Protein AF-A0A2B4R0R2-F1 (afdb_monomer_lite)

pLDDT: mean 84.67, std 13.29, range [35.84, 98.44]

Organism: Stylophora pistillata (NCBI:txid50429)

Foldseek 3Di:
DPPDDDAALVRVLVVLVVCVVVLPQEDEDDDQDDLVQAELALVLLLDLPHRLLSNLLSSCVNPVRRAYEYEQFRQLRHPQSARAHDDDPDGDQVSRLVSSLSSLQSNVVSPHQEYEYPRPGPLNLLSNQVSCVVVVSNRRAYAYQLAAAQDPLQVQVCVVSVGDDRDDGDDPPCSDPPNVVSHHLHYEHPAAPVCLVVLLVCCVPPLGQYAHHPHPSNLVVLVVCVVVVNDDSVVVVVVSVVSNVVSPHDDDDDFLLLLLLCCVVVVDDPVVSVVNNVVLLVVLQVVLVVVVVVQVVDPPDDLLLQQLAWDAAPNQLQNHHPVVLLCLLLQLLLQLLLLLVVLPDSPHDRSCSVVSSVVSVVVSCVPNCNGTSRLSGLSNNSSSLVSNDDPSVVCSVSSVPSSNNSSVNSSVVNCVVPVVPD

Sequence (422 aa):
MPGVQRWTIEELSQAVDLALNANIPAIGLFPVVSESKKDPYGKEATKHDNIICQAIRRVKELAPSLGVVVDAALDPYTTHRHDGILKGNSVDNDGSLEILCQQALVCAEAGADIISPSDMMDGRVGAIRQFLDSKGHKDVGIMSYAAKYNSAFYGPFRDILGSKSQTDRVGVSKLKYLDIEEGADSVMVKPGLPYLDIVRRIKETFHVPTFVYHISGEYAMLNAAAQKGWLDYDQALLECMIAFKRAGANGCHINPAISLGMLLTGNIKLPAFGGYVLAQLVGALIAGFVLVQIANGAPTFDSSQGFASNGFGEYSPGGYSFVACTITEIALTALLMVTVLATTKKSFAPGFGGLAVGIALVIIHLLAIPITNASVNPARSLGVAFFAEGWAMEQLWFFFAMPALGAILGVILHKIVWCSEE

Structure (mmCIF, N/CA/C/O backbone):
data_AF-A0A2B4R0R2-F1
#
_entry.id   AF-A0A2B4R0R2-F1
#
loop_
_atom_site.group_PDB
_atom_site.id
_atom_site.type_symbol
_atom_site.label_atom_id
_atom_site.label_alt_id
_atom_site.label_comp_id
_atom_site.label_asym_id
_atom_site.label_entity_id
_atom_site.label_seq_id
_atom_site.pdbx_PDB_ins_code
_atom_site.Cartn_x
_atom_site.Cartn_y
_atom_site.Cartn_z
_atom_site.occupancy
_atom_site.B_iso_or_equiv
_atom_site.auth_seq_id
_atom_site.auth_comp_id
_atom_site.auth_asym_id
_atom_site.auth_atom_id
_atom_site.pdbx_PDB_model_num
ATOM 1 N N . MET A 1 1 ? 8.425 1.643 22.844 1.00 72.75 1 MET A N 1
ATOM 2 C CA . MET A 1 1 ? 9.036 1.787 21.505 1.00 72.75 1 MET A CA 1
ATOM 3 C C . MET A 1 1 ? 9.720 3.146 21.464 1.00 72.75 1 MET A C 1
ATOM 5 O O . MET A 1 1 ? 9.000 4.137 21.501 1.00 72.75 1 MET A O 1
ATOM 9 N N . PRO A 1 2 ? 11.064 3.211 21.522 1.00 74.12 2 PRO A N 1
ATOM 10 C CA . PRO A 1 2 ? 11.795 4.484 21.500 1.00 74.12 2 PRO A CA 1
ATOM 11 C C . PRO A 1 2 ? 11.403 5.319 20.278 1.00 74.12 2 PRO A C 1
ATOM 13 O O . PRO A 1 2 ? 11.157 4.735 19.239 1.00 74.12 2 PRO A O 1
ATOM 16 N N . GLY A 1 3 ? 11.295 6.644 20.398 1.00 78.38 3 GLY A N 1
ATOM 17 C CA . GLY A 1 3 ? 10.967 7.525 19.264 1.00 78.38 3 GLY A CA 1
ATOM 18 C C . GLY A 1 3 ? 9.507 7.507 18.784 1.00 78.38 3 GLY A C 1
ATOM 19 O O . GLY A 1 3 ? 9.156 8.303 17.921 1.00 78.38 3 GLY A O 1
ATOM 20 N N . VAL A 1 4 ? 8.641 6.658 19.349 1.00 83.00 4 VAL A N 1
ATOM 21 C CA . VAL A 1 4 ? 7.209 6.603 19.009 1.00 83.00 4 VAL A CA 1
ATOM 22 C C . VAL A 1 4 ? 6.382 7.268 20.102 1.00 83.00 4 VAL A C 1
ATOM 24 O O . VAL A 1 4 ? 6.544 6.965 21.285 1.00 83.00 4 VAL A O 1
ATOM 27 N N . GLN A 1 5 ? 5.481 8.159 19.697 1.00 86.81 5 GLN A N 1
ATOM 28 C CA . GLN A 1 5 ? 4.621 8.940 20.584 1.00 86.81 5 GLN A CA 1
ATOM 29 C C . GLN A 1 5 ? 3.142 8.643 20.313 1.00 86.81 5 GLN A C 1
ATOM 31 O O . GLN A 1 5 ? 2.770 8.201 19.224 1.00 86.81 5 GLN A O 1
ATOM 36 N N . ARG A 1 6 ? 2.305 8.864 21.330 1.00 91.38 6 ARG A N 1
ATOM 37 C CA . ARG A 1 6 ? 0.846 8.897 21.181 1.00 91.38 6 ARG A CA 1
ATOM 38 C C . ARG A 1 6 ? 0.455 10.342 20.900 1.00 91.38 6 ARG A C 1
ATOM 40 O O . ARG A 1 6 ? 0.928 11.223 21.607 1.00 91.38 6 ARG A O 1
ATOM 47 N N . TRP A 1 7 ? -0.406 10.542 19.915 1.00 92.81 7 TRP A N 1
ATOM 48 C CA . TRP A 1 7 ? -0.844 11.860 19.472 1.00 92.81 7 TRP A CA 1
ATOM 49 C C . TRP A 1 7 ? -2.273 12.109 19.943 1.00 92.81 7 TRP A C 1
ATOM 51 O O . TRP A 1 7 ? -3.121 11.218 19.804 1.00 92.81 7 TRP A O 1
ATOM 61 N N . THR A 1 8 ? -2.554 13.291 20.494 1.00 95.94 8 THR A N 1
ATOM 62 C CA . THR A 1 8 ? -3.951 13.721 20.655 1.00 95.94 8 THR A CA 1
ATOM 63 C C . THR A 1 8 ? -4.558 14.072 19.294 1.00 95.94 8 THR A C 1
ATOM 65 O O . THR A 1 8 ? -3.851 14.169 18.290 1.00 95.94 8 THR A O 1
ATOM 68 N N . ILE A 1 9 ? -5.879 14.273 19.239 1.00 95.94 9 ILE A N 1
ATOM 69 C CA . ILE A 1 9 ? -6.563 14.656 17.994 1.00 95.94 9 ILE A CA 1
ATOM 70 C C . ILE A 1 9 ? -6.015 15.985 17.456 1.00 95.94 9 ILE A C 1
ATOM 72 O O . ILE A 1 9 ? -5.838 16.143 16.249 1.00 95.94 9 ILE A O 1
ATOM 76 N N . GLU A 1 10 ? -5.701 16.924 18.343 1.00 92.31 10 GLU A N 1
ATOM 77 C CA . GLU A 1 10 ? -5.129 18.224 17.995 1.00 92.31 10 GLU A CA 1
ATOM 78 C C . GLU A 1 10 ? -3.725 18.077 17.405 1.00 92.31 10 GLU A C 1
ATOM 80 O O . GLU A 1 10 ? -3.399 18.733 16.416 1.00 92.31 10 GLU A O 1
ATOM 85 N N . GLU A 1 11 ? -2.908 17.190 17.975 1.00 94.81 11 GLU A N 1
ATOM 86 C CA . GLU A 1 11 ? -1.522 16.998 17.554 1.00 94.81 11 GLU A CA 1
ATOM 87 C C . GLU A 1 11 ? -1.383 16.125 16.294 1.00 94.81 11 GLU A C 1
ATOM 89 O O . GLU A 1 11 ? -0.302 16.085 15.702 1.00 94.81 11 GLU A O 1
ATOM 94 N N . LEU A 1 12 ? -2.461 15.474 15.824 1.00 93.69 12 LEU A N 1
ATOM 95 C CA . LEU A 1 12 ? -2.446 14.666 14.595 1.00 93.69 12 LEU A CA 1
ATOM 96 C C . LEU A 1 12 ? -1.959 15.440 13.366 1.00 93.69 12 LEU A C 1
ATOM 98 O O . LEU A 1 12 ? -1.416 14.817 12.456 1.00 93.69 12 LEU A O 1
ATOM 102 N N . SER A 1 13 ? -2.093 16.771 13.334 1.00 94.06 13 SER A N 1
ATOM 103 C CA . SER A 1 13 ? -1.541 17.576 12.239 1.00 94.06 13 SER A CA 1
ATOM 104 C C . SER A 1 13 ? -0.040 17.380 12.070 1.00 94.06 13 SER A C 1
ATOM 106 O O . SER A 1 13 ? 0.426 17.272 10.944 1.00 94.06 13 SER A O 1
ATOM 108 N N . GLN A 1 14 ? 0.705 17.217 13.165 1.00 93.50 14 GLN A N 1
ATOM 109 C CA . GLN A 1 14 ? 2.146 16.976 13.106 1.00 93.50 14 GLN A CA 1
ATOM 110 C C . GLN A 1 14 ? 2.456 15.618 12.462 1.00 93.50 14 GLN A C 1
ATOM 112 O O . GLN A 1 14 ? 3.334 15.517 11.607 1.00 93.50 14 GLN A O 1
ATOM 117 N N . ALA A 1 15 ? 1.708 14.572 12.824 1.00 89.38 15 ALA A N 1
ATOM 118 C CA . ALA A 1 15 ? 1.863 13.245 12.230 1.00 89.38 15 ALA A CA 1
ATOM 119 C C . ALA A 1 15 ? 1.474 13.227 10.739 1.00 89.38 15 ALA A C 1
ATOM 121 O O . ALA A 1 15 ? 2.154 12.587 9.933 1.00 89.38 15 ALA A O 1
ATOM 122 N N . VAL A 1 16 ? 0.417 13.955 10.363 1.00 93.12 16 VAL A N 1
ATOM 123 C CA . VAL A 1 16 ? -0.008 14.121 8.964 1.00 93.12 16 VAL A CA 1
ATOM 124 C C . VAL A 1 16 ? 1.053 14.873 8.161 1.00 93.12 16 VAL A C 1
ATOM 126 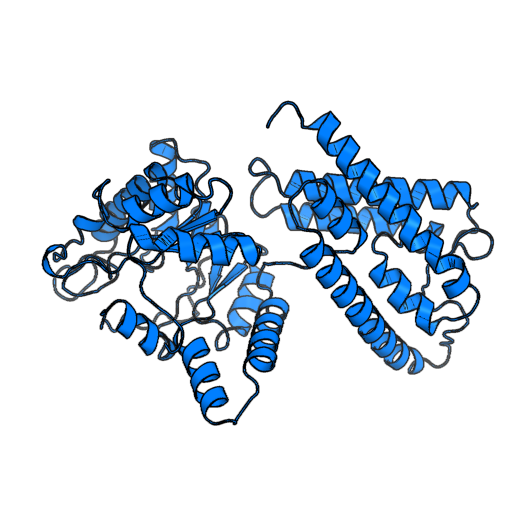O O . VAL A 1 16 ? 1.437 14.405 7.091 1.00 93.12 16 VAL A O 1
ATOM 129 N N . ASP A 1 17 ? 1.599 15.970 8.687 1.00 89.75 17 ASP A N 1
ATOM 130 C CA . ASP A 1 17 ? 2.662 16.732 8.024 1.00 89.75 17 ASP A CA 1
ATOM 131 C C . ASP A 1 17 ? 3.911 15.872 7.797 1.00 89.75 17 ASP A C 1
ATOM 133 O O . ASP A 1 17 ? 4.485 15.878 6.705 1.00 89.75 17 ASP A O 1
ATOM 137 N N . LEU A 1 18 ? 4.309 15.070 8.792 1.00 84.19 18 LEU A N 1
ATOM 138 C CA . LEU A 1 18 ? 5.405 14.107 8.645 1.00 84.19 18 LEU A CA 1
ATOM 139 C C . LEU A 1 18 ? 5.119 13.097 7.526 1.00 84.19 18 LEU A C 1
ATOM 141 O O . LEU A 1 18 ? 5.986 12.863 6.680 1.00 84.19 18 LEU A O 1
ATOM 145 N N . ALA A 1 19 ? 3.907 12.537 7.483 1.00 81.38 19 ALA A N 1
ATOM 146 C CA . ALA A 1 19 ? 3.505 11.592 6.446 1.00 81.38 19 ALA A CA 1
ATOM 147 C C . ALA A 1 19 ? 3.548 12.222 5.044 1.00 81.38 19 ALA A C 1
ATOM 149 O O . ALA A 1 19 ? 4.143 11.654 4.124 1.00 81.38 19 ALA A O 1
ATOM 150 N N . LEU A 1 20 ? 2.997 13.426 4.882 1.00 82.44 20 LEU A N 1
ATOM 151 C CA . LEU A 1 20 ? 2.966 14.142 3.605 1.00 82.44 20 LEU A CA 1
ATOM 152 C C . LEU A 1 20 ? 4.358 14.580 3.132 1.00 82.44 20 LEU A C 1
ATOM 154 O O . LEU A 1 20 ? 4.654 14.526 1.930 1.00 82.44 20 LEU A O 1
ATOM 158 N N . ASN A 1 21 ? 5.223 15.002 4.054 1.00 77.12 21 ASN A N 1
ATOM 159 C CA . ASN A 1 21 ? 6.605 15.376 3.747 1.00 77.12 21 ASN A CA 1
ATOM 160 C C . ASN A 1 21 ? 7.428 14.160 3.305 1.00 77.12 21 ASN A C 1
ATOM 162 O O . ASN A 1 21 ? 8.222 14.264 2.368 1.00 77.12 21 ASN A O 1
ATOM 166 N N . ALA A 1 22 ? 7.177 12.998 3.911 1.00 70.81 22 ALA A N 1
ATOM 167 C CA . ALA A 1 22 ? 7.805 11.731 3.546 1.00 70.81 22 ALA A CA 1
ATOM 168 C C . ALA A 1 22 ? 7.164 11.039 2.323 1.00 70.81 22 ALA A C 1
ATOM 170 O O . ALA A 1 22 ? 7.676 10.016 1.873 1.00 70.81 22 ALA A O 1
ATOM 171 N N . ASN A 1 23 ? 6.078 11.586 1.759 1.00 77.38 23 ASN A N 1
ATOM 172 C CA . ASN A 1 23 ? 5.266 10.960 0.702 1.00 77.38 23 ASN A CA 1
ATOM 173 C C . ASN A 1 23 ? 4.729 9.570 1.090 1.00 77.38 23 ASN A C 1
ATOM 175 O O . ASN A 1 23 ? 4.665 8.659 0.263 1.00 77.38 23 ASN A O 1
ATOM 179 N N . ILE A 1 24 ? 4.350 9.401 2.355 1.00 79.81 24 ILE A N 1
ATOM 180 C CA . ILE A 1 24 ? 3.659 8.203 2.828 1.00 79.81 24 ILE A CA 1
ATOM 181 C C . ILE A 1 24 ? 2.230 8.215 2.252 1.00 79.81 24 ILE A C 1
ATOM 183 O O . ILE A 1 24 ? 1.515 9.197 2.449 1.00 79.81 24 ILE A O 1
ATOM 187 N N . PRO A 1 25 ? 1.793 7.154 1.545 1.00 81.62 25 PRO A N 1
ATOM 188 C CA . PRO A 1 25 ? 0.512 7.156 0.834 1.00 81.62 25 PRO A CA 1
ATOM 189 C C . PRO A 1 25 ? -0.693 6.929 1.752 1.00 81.62 25 PRO A C 1
ATOM 191 O O . PRO A 1 25 ? -1.809 7.319 1.416 1.00 81.62 25 PRO A O 1
ATOM 194 N N . ALA A 1 26 ? -0.482 6.276 2.896 1.00 88.25 26 ALA A N 1
ATOM 195 C CA . ALA A 1 26 ? -1.530 5.985 3.859 1.00 88.25 26 ALA A CA 1
ATOM 196 C C . ALA A 1 26 ? -0.968 5.850 5.276 1.00 88.25 26 ALA A C 1
ATOM 198 O O . ALA A 1 26 ? 0.171 5.413 5.458 1.00 88.25 26 ALA A O 1
ATOM 199 N N . ILE A 1 27 ? -1.790 6.172 6.272 1.00 89.38 27 ILE A N 1
ATOM 200 C CA . ILE A 1 27 ? -1.479 5.982 7.690 1.00 89.38 27 ILE A CA 1
ATOM 201 C C . ILE A 1 27 ? -2.468 5.011 8.338 1.00 89.38 27 ILE A C 1
ATOM 203 O O . ILE A 1 27 ? -3.660 5.015 8.033 1.00 89.38 27 ILE A O 1
ATOM 207 N N . GLY A 1 28 ? -1.955 4.174 9.241 1.00 90.38 28 GLY A N 1
ATOM 208 C CA . GLY A 1 28 ? -2.759 3.308 10.099 1.00 90.38 28 GLY A CA 1
ATOM 209 C C . GLY A 1 28 ? -3.074 4.001 11.421 1.00 90.38 28 GLY A C 1
ATOM 210 O O . GLY A 1 28 ? -2.148 4.437 12.108 1.00 90.38 28 GLY A O 1
ATOM 211 N N . LEU A 1 29 ? -4.350 4.096 11.791 1.00 93.88 29 LEU A N 1
ATOM 212 C CA . LEU A 1 29 ? -4.773 4.700 13.056 1.00 93.88 29 LEU A CA 1
ATOM 213 C C . LEU A 1 29 ? -5.128 3.619 14.086 1.00 93.88 29 LEU A C 1
ATOM 215 O O . LEU A 1 29 ? -5.937 2.734 13.817 1.00 93.88 29 LEU A O 1
ATOM 219 N N . PHE A 1 30 ? -4.554 3.731 15.287 1.00 91.56 30 PHE A N 1
ATOM 220 C CA . PHE A 1 30 ? -4.818 2.832 16.414 1.00 91.56 30 PHE A CA 1
ATOM 221 C C . PHE A 1 30 ? -5.242 3.644 17.642 1.00 91.56 30 PHE A C 1
ATOM 223 O O . PHE A 1 30 ? -4.459 4.469 18.124 1.00 91.56 30 PHE A O 1
ATOM 230 N N . PRO A 1 31 ? -6.464 3.447 18.163 1.00 93.69 31 PRO A N 1
ATOM 231 C CA . PRO A 1 31 ? -6.976 4.252 19.261 1.00 93.69 31 PRO A CA 1
ATOM 232 C C . PRO A 1 31 ? -6.438 3.780 20.615 1.00 93.69 31 PRO A C 1
ATOM 234 O O . PRO A 1 31 ? -6.375 2.586 20.902 1.00 93.69 31 PRO A O 1
ATOM 237 N N . VAL A 1 32 ? -6.140 4.733 21.499 1.00 92.00 32 VAL A N 1
ATOM 238 C CA . VAL A 1 32 ? -5.915 4.469 22.927 1.00 92.00 32 VAL A CA 1
ATOM 239 C C . VAL A 1 32 ? -7.144 4.951 23.692 1.00 92.00 32 VAL A C 1
ATOM 241 O O . VAL A 1 32 ? -7.291 6.136 23.983 1.00 92.00 32 VAL A O 1
ATOM 244 N N . VAL A 1 33 ? -8.064 4.029 23.974 1.00 92.62 33 VAL A N 1
ATOM 245 C CA . VAL A 1 33 ? -9.354 4.328 24.615 1.00 92.62 33 VAL A CA 1
ATOM 246 C C . VAL A 1 33 ? -9.189 4.402 26.135 1.00 92.62 33 VAL A C 1
ATOM 248 O O . VAL A 1 33 ? -8.517 3.558 26.735 1.00 92.62 33 VAL A O 1
ATOM 251 N N . SER A 1 34 ? -9.812 5.396 26.778 1.00 92.62 34 SER A N 1
ATOM 252 C CA . SER A 1 34 ? -9.798 5.513 28.241 1.00 92.62 34 SER A CA 1
ATOM 253 C C . SER A 1 34 ? -10.505 4.324 28.894 1.00 92.62 34 SER A C 1
ATOM 255 O O . SER A 1 34 ? -11.535 3.867 28.410 1.00 92.62 34 SER A O 1
ATOM 257 N N . GLU A 1 35 ? -10.001 3.848 30.034 1.00 91.81 35 GLU A N 1
ATOM 258 C CA . GLU A 1 35 ? -10.599 2.703 30.747 1.00 91.81 35 GLU A CA 1
ATOM 259 C C . GLU A 1 35 ? -12.077 2.940 31.117 1.00 91.81 35 GLU A C 1
ATOM 261 O O . GLU A 1 35 ? -12.878 2.018 31.059 1.00 91.81 35 GLU A O 1
ATOM 266 N N . SER A 1 36 ? -12.476 4.189 31.389 1.00 95.06 36 SER A N 1
ATOM 267 C CA . SER A 1 36 ? -13.875 4.571 31.656 1.00 95.06 36 SER A CA 1
ATOM 268 C C . SER A 1 36 ? -14.834 4.377 30.476 1.00 95.06 36 SER A C 1
ATOM 270 O O . SER A 1 36 ? -16.047 4.367 30.675 1.00 95.06 36 SER 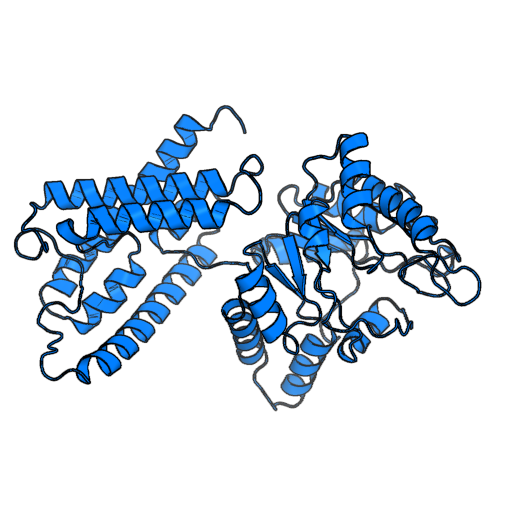A O 1
ATOM 272 N N . LYS A 1 37 ? -14.306 4.265 29.254 1.00 94.81 37 LYS A N 1
ATOM 273 C CA . LYS A 1 37 ? -15.071 4.048 28.022 1.00 94.81 37 LYS A CA 1
ATOM 274 C C . LYS A 1 37 ? -15.055 2.585 27.573 1.00 94.81 37 LYS A C 1
ATOM 276 O O . LYS A 1 37 ? -15.699 2.258 26.580 1.00 94.81 37 LYS A O 1
ATOM 281 N N . LYS A 1 38 ? -14.327 1.713 28.277 1.00 95.50 38 LYS A N 1
ATOM 282 C CA . LYS A 1 38 ? -14.278 0.282 27.972 1.00 95.50 38 LYS A CA 1
ATOM 283 C C . LYS A 1 38 ? -15.399 -0.449 28.695 1.00 95.50 38 LYS A C 1
ATOM 285 O O . LYS A 1 38 ? -15.663 -0.197 29.868 1.00 95.50 38 LYS A O 1
ATOM 290 N N . ASP A 1 39 ? -16.017 -1.403 28.015 1.00 95.44 39 ASP A N 1
ATOM 291 C CA . ASP A 1 39 ? -16.992 -2.320 28.609 1.00 95.44 39 ASP A CA 1
ATOM 292 C C . ASP A 1 39 ? -16.787 -3.748 28.067 1.00 95.44 39 ASP A C 1
ATOM 294 O O . ASP A 1 39 ? -16.019 -3.929 27.128 1.00 95.44 39 ASP A O 1
ATOM 298 N N . PRO A 1 40 ? -17.402 -4.797 28.640 1.00 93.56 40 PRO A N 1
ATOM 299 C CA . PRO A 1 40 ? -17.210 -6.173 28.159 1.00 93.56 40 PRO A CA 1
ATOM 300 C C . PRO A 1 40 ? -17.700 -6.450 26.727 1.00 93.56 40 PRO A C 1
ATOM 302 O O . PRO A 1 40 ? -17.485 -7.540 26.213 1.00 93.56 40 PRO A O 1
ATOM 305 N N . TYR A 1 41 ? -18.392 -5.502 26.095 1.00 92.88 41 TYR A N 1
ATOM 306 C CA . TYR A 1 41 ? -18.982 -5.661 24.767 1.00 92.88 41 TYR A CA 1
ATOM 307 C C . TYR A 1 41 ? -18.315 -4.751 23.726 1.00 92.88 41 TYR A C 1
ATOM 309 O O . TYR A 1 41 ? -18.608 -4.863 22.547 1.00 92.88 41 TYR A O 1
ATOM 317 N N . GLY A 1 42 ? -17.426 -3.839 24.126 1.00 94.06 42 GLY A N 1
ATOM 318 C CA . GLY A 1 42 ? -16.769 -2.906 23.217 1.00 94.06 42 GLY A CA 1
ATOM 319 C C . GLY A 1 42 ? -17.704 -1.852 22.614 1.00 94.06 42 GLY A C 1
ATOM 320 O O . GLY A 1 42 ? -17.438 -1.385 21.510 1.00 94.06 42 GLY A O 1
ATOM 321 N N . LYS A 1 43 ? -18.778 -1.432 23.305 1.00 95.00 43 LYS A N 1
ATOM 322 C CA . LYS A 1 43 ? -19.797 -0.518 22.728 1.00 95.00 43 LYS A CA 1
ATOM 323 C C . LYS A 1 43 ? -19.248 0.830 22.254 1.00 95.00 43 LYS A C 1
ATOM 325 O O . LYS A 1 43 ? -19.836 1.469 21.389 1.00 95.00 43 LYS A O 1
ATOM 330 N N . GLU A 1 44 ? -18.134 1.299 22.813 1.00 97.06 44 GLU A N 1
ATOM 331 C CA . GLU A 1 44 ? -17.478 2.530 22.349 1.00 97.06 44 GLU A CA 1
ATOM 332 C C . GLU A 1 44 ? -16.980 2.413 20.892 1.00 97.06 44 GLU A C 1
ATOM 334 O O . GLU A 1 44 ? -16.914 3.423 20.189 1.00 97.06 44 GLU A O 1
ATOM 339 N N . ALA A 1 45 ? -16.693 1.200 20.402 1.00 96.44 45 ALA A N 1
ATOM 340 C CA . ALA A 1 45 ? -16.265 0.958 19.022 1.00 96.44 45 ALA A CA 1
ATOM 341 C C . ALA A 1 45 ? -17.320 1.384 17.988 1.00 96.44 45 ALA A C 1
ATOM 343 O O . ALA A 1 45 ? -16.963 1.766 16.878 1.00 96.44 45 ALA A O 1
ATOM 344 N N . THR A 1 46 ? -18.603 1.382 18.365 1.00 96.75 46 THR A N 1
ATOM 345 C CA . THR A 1 46 ? -19.732 1.641 17.458 1.00 96.75 46 THR A CA 1
ATOM 346 C C . THR A 1 46 ? -20.282 3.066 17.559 1.00 96.75 46 THR A C 1
ATOM 348 O O . THR A 1 46 ? -21.335 3.354 16.997 1.00 96.75 46 THR A O 1
ATOM 351 N N . LYS A 1 47 ? -19.642 3.966 18.318 1.00 97.62 47 LYS A N 1
ATOM 352 C CA . LYS A 1 47 ? -20.093 5.361 18.440 1.00 97.62 47 LYS A CA 1
ATOM 353 C C . LYS A 1 47 ? -19.464 6.238 17.358 1.00 97.62 47 LYS A C 1
ATOM 355 O O . LYS A 1 47 ? -18.242 6.269 17.233 1.00 97.62 47 LYS A O 1
ATOM 360 N N . HIS A 1 48 ? -20.277 7.028 16.652 1.00 96.19 48 HIS A N 1
ATOM 361 C CA . HIS A 1 48 ? -19.808 7.946 15.598 1.00 96.19 48 HIS A CA 1
ATOM 362 C C . HIS A 1 48 ? -18.827 9.023 16.097 1.00 96.19 48 HIS A C 1
ATOM 364 O O . HIS A 1 48 ? -18.050 9.580 15.315 1.00 96.19 48 HIS A O 1
ATOM 370 N N . ASP A 1 49 ? -18.864 9.353 17.389 1.00 94.88 49 ASP A N 1
ATOM 371 C CA . ASP A 1 49 ? -18.012 10.354 18.033 1.00 94.88 49 ASP A CA 1
ATOM 372 C C . ASP A 1 49 ? -16.869 9.736 18.852 1.00 94.88 49 ASP A C 1
ATOM 374 O O . ASP A 1 49 ? -16.225 10.439 19.631 1.00 94.88 49 ASP A O 1
ATOM 378 N N . ASN A 1 50 ? -16.570 8.444 18.687 1.00 96.38 50 ASN A N 1
ATOM 379 C CA . ASN A 1 50 ? -15.433 7.839 19.375 1.00 96.38 50 ASN A CA 1
ATOM 380 C C . ASN A 1 50 ? -14.088 8.418 18.885 1.00 96.38 50 ASN A C 1
ATOM 382 O O . ASN A 1 50 ? -13.993 9.091 17.854 1.00 96.38 50 ASN A O 1
ATOM 386 N N . ILE A 1 51 ? -13.017 8.144 19.635 1.00 96.56 51 ILE A N 1
ATOM 387 C CA . ILE A 1 51 ? -11.694 8.730 19.372 1.00 96.56 51 ILE A CA 1
ATOM 388 C C . ILE A 1 51 ? -11.141 8.369 17.983 1.00 96.56 51 ILE A C 1
ATOM 390 O O . ILE A 1 51 ? -10.490 9.202 17.360 1.00 96.56 51 ILE A O 1
ATOM 394 N N . ILE A 1 52 ? -11.427 7.164 17.468 1.00 97.06 52 ILE A N 1
ATOM 395 C CA . ILE A 1 52 ? -10.949 6.761 16.140 1.00 97.06 52 ILE A CA 1
ATOM 396 C C . ILE A 1 52 ? -11.692 7.524 15.038 1.00 97.06 52 ILE A C 1
ATOM 398 O O . ILE A 1 52 ? -11.050 8.053 14.140 1.00 97.06 52 ILE A O 1
ATOM 402 N N . CYS A 1 53 ? -13.011 7.701 15.153 1.00 98.06 53 CYS A N 1
ATOM 403 C CA . CYS A 1 53 ? -13.807 8.476 14.201 1.00 98.06 53 CYS A CA 1
ATOM 404 C C . CYS A 1 53 ? -13.424 9.960 14.200 1.00 98.06 53 CYS A C 1
ATOM 406 O O . CYS A 1 53 ? -13.354 10.581 13.140 1.00 98.06 53 CYS A O 1
ATOM 408 N N . GLN A 1 54 ? -13.134 10.530 15.375 1.00 98.12 54 GLN A N 1
ATOM 409 C CA . GLN A 1 54 ? -12.588 11.887 15.477 1.00 98.12 54 GLN A CA 1
ATOM 410 C C . GLN A 1 54 ? -11.231 12.001 14.767 1.00 98.12 54 GLN A C 1
ATOM 412 O O . GLN A 1 54 ? -11.020 12.945 14.009 1.00 98.12 54 GLN A O 1
ATOM 417 N N . ALA A 1 55 ? -10.341 11.020 14.956 1.00 98.00 55 ALA A N 1
ATOM 418 C CA . ALA A 1 55 ? -9.032 10.995 14.308 1.00 98.00 55 ALA A CA 1
ATOM 419 C C . ALA A 1 55 ? -9.135 10.870 12.781 1.00 98.00 55 ALA A C 1
ATOM 421 O O . ALA A 1 55 ? -8.462 11.611 12.070 1.00 98.00 55 ALA A O 1
ATOM 422 N N . ILE A 1 56 ? -10.001 9.984 12.272 1.00 98.38 56 ILE A N 1
ATOM 423 C CA . ILE A 1 56 ? -10.232 9.803 10.830 1.00 98.38 56 ILE A CA 1
ATOM 424 C C . ILE A 1 56 ? -10.696 11.121 10.202 1.00 98.38 56 ILE A C 1
ATOM 426 O O . ILE A 1 56 ? -10.060 11.602 9.264 1.00 98.38 56 ILE A O 1
ATOM 430 N N . ARG A 1 57 ? -11.751 11.741 10.755 1.00 98.38 57 ARG A N 1
ATOM 431 C CA . ARG A 1 57 ? -12.263 13.028 10.259 1.00 98.38 57 ARG A CA 1
ATOM 432 C C . ARG A 1 57 ? -11.181 14.095 10.280 1.00 98.38 57 ARG A C 1
ATOM 434 O O . ARG A 1 57 ? -10.981 14.775 9.281 1.00 98.38 57 ARG A O 1
ATOM 441 N N . ARG A 1 58 ? -10.420 14.175 11.374 1.00 98.00 58 ARG A N 1
ATOM 442 C CA . ARG A 1 58 ? -9.340 15.152 11.505 1.00 98.00 58 ARG A CA 1
ATOM 443 C C . ARG A 1 58 ? -8.251 14.965 10.448 1.00 98.00 58 ARG A C 1
ATOM 445 O O . ARG A 1 58 ? -7.796 15.945 9.865 1.00 98.00 58 ARG A O 1
ATOM 452 N N . VAL A 1 59 ? -7.844 13.726 10.171 1.00 97.94 59 VAL A N 1
ATOM 453 C CA . VAL A 1 59 ? -6.873 13.431 9.106 1.00 97.94 59 VAL A CA 1
ATOM 454 C C . VAL A 1 59 ? -7.441 13.806 7.740 1.00 97.94 59 VAL A C 1
ATOM 456 O O . VAL A 1 59 ? -6.741 14.440 6.956 1.00 97.94 59 VAL A O 1
ATOM 459 N N . LYS A 1 60 ? -8.707 13.476 7.464 1.00 97.56 60 LYS A N 1
ATOM 460 C CA . LYS A 1 60 ? -9.359 13.810 6.191 1.00 97.56 60 LYS A CA 1
ATOM 461 C C . LYS A 1 60 ? -9.571 15.310 5.989 1.00 97.56 60 LYS A C 1
ATOM 463 O O . LYS A 1 60 ? -9.443 15.772 4.863 1.00 97.56 60 LYS A O 1
ATOM 468 N N . GLU A 1 61 ? -9.819 16.072 7.051 1.00 97.50 61 GLU A N 1
ATOM 469 C CA . GLU A 1 61 ? -9.840 17.541 7.012 1.00 97.50 61 GLU A CA 1
ATOM 470 C C . GLU A 1 61 ? -8.468 18.127 6.654 1.00 97.50 61 GLU A C 1
ATOM 472 O O . GLU A 1 61 ? -8.380 19.074 5.876 1.00 97.50 61 GLU A O 1
ATOM 477 N N . LEU A 1 62 ? -7.398 17.577 7.235 1.00 96.75 62 LEU A N 1
ATOM 478 C CA . LEU A 1 62 ? -6.030 18.064 7.045 1.00 96.75 62 LEU A CA 1
ATOM 479 C C . LEU A 1 62 ? -5.435 17.652 5.694 1.00 96.75 62 LEU A C 1
ATOM 481 O O . LEU A 1 62 ? -4.704 18.423 5.075 1.00 96.75 62 LEU A O 1
ATOM 485 N N . ALA A 1 63 ? -5.720 16.429 5.254 1.00 95.94 63 ALA A N 1
ATOM 486 C CA . ALA A 1 63 ? -5.135 15.819 4.071 1.00 95.94 63 ALA A CA 1
ATOM 487 C C . ALA A 1 63 ? -6.132 14.851 3.407 1.00 95.94 63 ALA A C 1
ATOM 489 O O . ALA A 1 63 ? -6.009 13.634 3.568 1.00 95.94 63 ALA A O 1
ATOM 490 N N . PRO A 1 64 ? -7.099 15.357 2.618 1.00 94.12 64 PRO A N 1
ATOM 491 C CA . PRO A 1 64 ? -8.134 14.524 1.998 1.00 94.12 64 PRO A CA 1
ATOM 492 C C . PRO A 1 64 ? -7.586 13.365 1.148 1.00 94.12 64 PRO A C 1
ATOM 494 O O . PRO A 1 64 ? -8.197 12.297 1.078 1.00 94.12 64 PRO A O 1
ATOM 497 N N . SER A 1 65 ? -6.421 13.568 0.521 1.00 88.06 65 SER A N 1
ATOM 498 C CA . SER A 1 65 ? -5.743 12.592 -0.339 1.00 88.06 65 SER A CA 1
ATOM 499 C C . SER A 1 65 ? -4.926 11.538 0.412 1.00 88.06 65 SER A C 1
ATOM 501 O O . SER A 1 65 ? -4.534 10.545 -0.199 1.00 88.06 65 SER A O 1
ATOM 503 N N . LEU A 1 66 ? -4.655 11.723 1.710 1.00 91.69 66 LEU A N 1
ATOM 504 C CA . LEU A 1 66 ? -3.927 10.739 2.507 1.00 91.69 66 LEU A CA 1
ATOM 505 C C . LEU A 1 66 ? -4.851 9.557 2.817 1.00 91.69 66 LEU A C 1
ATOM 507 O O . LEU A 1 66 ? -5.952 9.737 3.350 1.00 91.69 66 LEU A O 1
ATOM 511 N N . GLY A 1 67 ? -4.403 8.345 2.485 1.00 92.50 67 GLY A N 1
ATOM 512 C CA . GLY A 1 67 ? -5.139 7.128 2.804 1.00 92.50 67 GLY A CA 1
ATOM 513 C C . GLY A 1 67 ? -5.226 6.905 4.315 1.00 92.50 67 GLY A C 1
ATOM 514 O O . GLY A 1 67 ? -4.232 7.045 5.032 1.00 92.50 67 GLY A O 1
ATOM 515 N N . VAL A 1 68 ? -6.400 6.530 4.806 1.00 97.50 68 VAL A N 1
ATOM 516 C CA . VAL A 1 68 ? -6.642 6.212 6.213 1.00 97.50 68 VAL A CA 1
ATOM 517 C C . VAL A 1 68 ? -7.033 4.746 6.330 1.00 97.50 68 VAL A C 1
ATOM 519 O O . VAL A 1 68 ? -8.086 4.327 5.847 1.00 97.50 68 VAL A O 1
ATOM 522 N N . VAL A 1 69 ? -6.162 3.975 6.981 1.00 95.56 69 VAL A N 1
ATOM 523 C CA . VAL A 1 69 ? -6.372 2.559 7.291 1.00 95.56 69 VAL A CA 1
ATOM 524 C C . VAL A 1 69 ? -6.723 2.448 8.769 1.00 95.56 69 VAL A C 1
ATOM 526 O O . VAL A 1 69 ? -6.015 2.983 9.626 1.00 95.56 69 VAL A O 1
ATOM 529 N N . VAL A 1 70 ? -7.809 1.753 9.085 1.00 94.50 70 VAL A N 1
ATOM 530 C CA . VAL A 1 70 ? -8.294 1.603 10.464 1.00 94.50 70 VAL A CA 1
ATOM 531 C C . VAL A 1 70 ? -8.488 0.139 10.801 1.00 94.50 70 VAL A C 1
ATOM 533 O O . VAL A 1 70 ? -8.969 -0.641 9.983 1.00 94.50 70 VAL A O 1
ATOM 536 N N . ASP A 1 71 ? -8.094 -0.235 12.010 1.00 88.44 71 ASP A N 1
ATOM 537 C CA . ASP A 1 71 ? -8.281 -1.592 12.513 1.00 88.44 71 ASP A CA 1
ATOM 538 C C . ASP A 1 71 ? -9.743 -1.820 12.924 1.00 88.44 71 ASP A C 1
ATOM 540 O O . ASP A 1 71 ? -10.341 -0.974 13.597 1.00 88.44 71 ASP A O 1
ATOM 544 N N . ALA A 1 72 ? -10.305 -2.964 12.533 1.00 89.25 72 ALA A N 1
ATOM 545 C CA . ALA A 1 72 ? -11.575 -3.455 13.065 1.00 89.25 72 ALA A CA 1
ATOM 546 C C . ALA A 1 72 ? -11.275 -4.615 14.023 1.00 89.25 72 ALA A C 1
ATOM 548 O O . ALA A 1 72 ? -11.015 -5.739 13.601 1.00 89.25 72 ALA A O 1
ATOM 549 N N . ALA A 1 73 ? -11.250 -4.297 15.315 1.00 89.06 73 ALA A N 1
ATOM 550 C CA . ALA A 1 73 ? -11.019 -5.213 16.426 1.00 89.06 73 ALA A CA 1
ATOM 551 C C . ALA A 1 73 ? -11.534 -4.580 17.729 1.00 89.06 73 ALA A C 1
ATOM 553 O O . ALA A 1 73 ? -11.532 -3.349 17.880 1.00 89.06 73 ALA A O 1
ATOM 554 N N . LEU A 1 74 ? -11.966 -5.412 18.684 1.00 91.38 74 LEU A N 1
ATOM 555 C CA . LEU A 1 74 ? -12.563 -4.940 19.940 1.00 91.38 74 LEU A CA 1
ATOM 556 C C . LEU A 1 74 ? -11.572 -4.846 21.111 1.00 91.38 74 LEU A C 1
ATOM 558 O O . LEU A 1 74 ? -11.941 -4.342 22.175 1.00 91.38 74 LEU A O 1
ATOM 562 N N . ASP A 1 75 ? -10.312 -5.263 20.957 1.00 85.19 75 ASP A N 1
ATOM 563 C CA . ASP A 1 75 ? -9.335 -5.248 22.053 1.00 85.19 75 ASP A CA 1
ATOM 564 C C . ASP A 1 75 ? -9.034 -3.855 22.642 1.00 85.19 75 ASP A C 1
ATOM 566 O O . ASP A 1 75 ? -8.824 -3.781 23.861 1.00 85.19 75 ASP A O 1
ATOM 570 N N . PRO A 1 76 ? -9.097 -2.732 21.890 1.00 88.56 76 PRO A N 1
ATOM 571 C CA . PRO A 1 76 ? -8.932 -1.408 22.480 1.00 88.56 76 PRO A CA 1
ATOM 572 C C . PRO A 1 76 ? -10.159 -0.975 23.289 1.00 88.56 76 PRO A C 1
ATOM 574 O O . PRO A 1 76 ? -10.044 -0.095 24.142 1.00 88.56 76 PRO A O 1
ATOM 577 N N . TYR A 1 77 ? -11.325 -1.574 23.036 1.00 93.94 77 TYR A N 1
ATOM 578 C CA . TYR A 1 77 ? -12.623 -1.137 23.556 1.00 93.94 77 TYR A CA 1
ATOM 579 C C . TYR A 1 77 ? -13.167 -2.047 24.659 1.00 93.94 77 TYR A C 1
ATOM 581 O O . TYR A 1 77 ? -14.067 -1.638 25.393 1.00 93.94 77 TYR A O 1
ATOM 589 N N . THR A 1 78 ? -12.631 -3.261 24.800 1.00 92.06 78 THR A N 1
ATOM 590 C CA . THR A 1 78 ? -13.098 -4.221 25.800 1.00 92.06 78 THR A CA 1
ATOM 591 C C . THR A 1 78 ? -12.316 -4.153 27.107 1.00 92.06 78 THR A C 1
ATOM 593 O O . THR A 1 78 ? -11.100 -3.955 27.126 1.00 92.06 78 THR A O 1
ATOM 596 N N . THR A 1 79 ? -12.994 -4.370 28.238 1.00 91.00 79 THR A N 1
ATOM 597 C CA . THR A 1 79 ? -12.334 -4.428 29.561 1.00 91.00 79 THR A CA 1
ATOM 598 C C . THR A 1 79 ? -11.401 -5.632 29.694 1.00 91.00 79 THR A C 1
ATOM 600 O O . THR A 1 79 ? -10.343 -5.538 30.316 1.00 91.00 79 THR A O 1
ATOM 603 N N . HIS A 1 80 ? -11.761 -6.756 29.070 1.00 86.56 80 HIS A N 1
ATOM 604 C CA . HIS A 1 80 ? -10.951 -7.976 29.031 1.00 86.56 80 HIS A CA 1
ATOM 605 C C . HIS A 1 80 ? -9.885 -7.967 27.923 1.00 86.56 80 HIS A C 1
ATOM 607 O O . HIS A 1 80 ? -9.001 -8.823 27.935 1.00 86.56 80 HIS A O 1
ATOM 613 N N . ARG A 1 81 ? -9.919 -6.992 27.000 1.00 82.81 81 ARG A N 1
ATOM 614 C CA . ARG A 1 81 ? -8.908 -6.774 25.944 1.00 82.81 81 ARG A CA 1
ATOM 615 C C . ARG A 1 81 ? -8.773 -7.956 24.977 1.00 82.81 81 ARG A C 1
ATOM 617 O O . ARG A 1 81 ? -7.682 -8.229 24.480 1.00 82.81 81 ARG A O 1
ATOM 624 N N . HIS A 1 82 ? -9.871 -8.677 24.757 1.00 82.38 82 HIS A N 1
ATOM 625 C CA . HIS A 1 82 ? -9.953 -9.663 23.679 1.00 82.38 82 HIS A CA 1
ATOM 626 C C . HIS A 1 82 ? -10.485 -8.969 22.433 1.00 82.38 82 HIS A C 1
ATOM 628 O O . HIS A 1 82 ? -11.285 -8.039 22.537 1.00 82.38 82 HIS A O 1
ATOM 634 N N . ASP A 1 83 ? -10.073 -9.471 21.275 1.00 78.25 83 ASP A N 1
ATOM 635 C CA . ASP A 1 83 ? -10.449 -8.923 19.974 1.00 78.25 83 ASP A CA 1
ATOM 636 C C . ASP A 1 83 ? -11.966 -9.080 19.689 1.00 78.25 83 ASP A C 1
ATOM 638 O O . ASP A 1 83 ? -12.483 -8.428 18.786 1.00 78.25 83 ASP A O 1
ATOM 642 N N . GLY A 1 84 ? -12.682 -9.894 20.485 1.00 86.38 84 GLY A N 1
ATOM 643 C CA . GLY A 1 84 ? -14.121 -10.168 20.399 1.00 86.38 84 GLY A CA 1
ATOM 644 C C . GLY A 1 84 ? -14.838 -10.226 21.753 1.00 86.38 84 GLY A C 1
ATOM 645 O O . GLY A 1 84 ? -14.198 -10.221 22.807 1.00 86.38 84 GLY A O 1
ATOM 646 N N . ILE A 1 85 ? -16.169 -10.322 21.719 1.00 89.00 85 ILE A N 1
ATOM 647 C CA . ILE A 1 85 ? -17.041 -10.466 22.896 1.00 89.00 85 ILE A CA 1
ATOM 648 C C . ILE A 1 85 ? -16.813 -11.833 23.551 1.00 89.00 85 ILE A C 1
ATOM 650 O O . ILE A 1 85 ? -16.701 -12.848 22.865 1.00 89.00 85 ILE A O 1
ATOM 654 N N . LEU A 1 86 ? -16.785 -11.887 24.884 1.00 87.31 86 LEU A N 1
ATOM 655 C CA . LEU A 1 86 ? -16.691 -13.147 25.625 1.00 87.31 86 LEU A CA 1
ATOM 656 C C . LEU A 1 86 ? -18.067 -13.702 26.011 1.00 87.31 86 LEU A C 1
ATOM 658 O O . LEU A 1 86 ? -18.914 -12.995 26.557 1.00 87.31 86 LEU A O 1
ATOM 662 N N . LYS A 1 87 ? -18.242 -15.012 25.824 1.00 85.31 87 LYS A N 1
ATOM 663 C CA . LYS A 1 87 ? -19.365 -15.802 26.341 1.00 85.31 87 LYS A CA 1
ATOM 664 C C . LYS A 1 87 ? -18.815 -16.919 27.223 1.00 85.31 87 LYS A C 1
ATOM 666 O O . LYS A 1 87 ? -18.379 -17.963 26.742 1.00 85.31 87 LYS A O 1
ATOM 671 N N . GLY A 1 88 ? -18.790 -16.676 28.533 1.00 84.62 88 GLY A N 1
ATOM 672 C CA . GLY A 1 88 ? -18.078 -17.538 29.478 1.00 84.62 88 GLY A CA 1
ATOM 673 C C . GLY A 1 88 ? -16.564 -17.434 29.274 1.00 84.62 88 GLY A C 1
ATOM 674 O O . GLY A 1 88 ? -16.011 -16.345 29.383 1.00 84.62 88 GLY A O 1
ATOM 675 N N . ASN A 1 89 ? -15.912 -18.556 28.955 1.00 79.31 89 ASN A N 1
ATOM 676 C CA . ASN A 1 89 ? -14.457 -18.632 28.743 1.00 79.31 89 ASN A CA 1
ATOM 677 C C . ASN A 1 89 ? -14.047 -18.663 27.257 1.00 79.31 89 ASN A C 1
ATOM 679 O O . ASN A 1 89 ? -12.880 -18.893 26.954 1.00 79.31 89 ASN A O 1
ATOM 683 N N . SER A 1 90 ? -14.989 -18.473 26.332 1.00 80.50 90 SER A N 1
ATOM 684 C CA . SER A 1 90 ? -14.745 -18.494 24.884 1.00 80.50 90 SER A CA 1
ATOM 685 C C . SER A 1 90 ? -15.191 -17.194 24.223 1.00 80.50 90 SER A C 1
ATOM 687 O O . SER A 1 90 ? -16.118 -16.541 24.704 1.00 80.50 90 SER A O 1
ATOM 689 N N . VAL A 1 91 ? -14.560 -16.842 23.102 1.00 84.69 91 VAL A N 1
ATOM 690 C CA . VAL A 1 91 ? -14.988 -15.722 22.252 1.00 84.69 91 VAL A CA 1
ATOM 691 C C . VAL A 1 91 ? -16.265 -16.114 21.501 1.00 84.69 91 VAL A C 1
ATOM 693 O O . VAL A 1 91 ? -16.328 -17.188 20.903 1.00 84.69 91 VAL A O 1
ATOM 696 N N . ASP A 1 92 ? -17.284 -15.257 21.550 1.00 89.94 92 ASP A N 1
ATOM 697 C CA . ASP A 1 92 ? -18.517 -15.376 20.769 1.00 89.94 92 ASP A CA 1
ATOM 698 C C . ASP A 1 92 ? -18.277 -14.814 19.363 1.00 89.94 92 ASP A C 1
ATOM 700 O O . ASP A 1 92 ? -18.222 -13.596 19.183 1.00 89.94 92 ASP A O 1
ATOM 704 N N . ASN A 1 93 ? -18.076 -15.698 18.381 1.00 89.62 93 ASN A N 1
ATOM 705 C CA . ASN A 1 93 ? -17.752 -15.309 17.007 1.00 89.62 93 ASN A CA 1
ATOM 706 C C . ASN A 1 93 ? -18.833 -14.394 16.417 1.00 89.62 93 ASN A C 1
ATOM 708 O O . ASN A 1 93 ? -18.547 -13.250 16.074 1.00 89.62 93 ASN A O 1
ATOM 712 N N . ASP A 1 94 ? -20.076 -14.870 16.366 1.00 90.19 94 ASP A N 1
ATOM 713 C CA . ASP A 1 94 ? -21.165 -14.195 15.655 1.00 90.19 94 ASP A CA 1
ATOM 714 C C . ASP A 1 94 ? -21.594 -12.914 16.375 1.00 90.19 94 ASP A C 1
ATOM 716 O O . ASP A 1 94 ? -21.810 -11.886 15.730 1.00 90.19 94 ASP A O 1
ATOM 720 N N . GLY A 1 95 ? -21.621 -12.933 17.714 1.00 91.25 95 GLY A N 1
ATOM 721 C CA . GLY A 1 95 ? -21.848 -11.719 18.500 1.00 91.25 95 GLY A CA 1
ATOM 722 C C . GLY A 1 95 ? -20.763 -10.659 18.266 1.00 91.25 95 GLY A C 1
ATOM 723 O O . GLY A 1 95 ? -21.059 -9.466 18.219 1.00 91.25 95 GLY A O 1
ATOM 724 N N . SER A 1 96 ? -19.509 -11.079 18.063 1.00 93.06 96 SER A N 1
ATOM 725 C CA . SER A 1 96 ? -18.415 -10.156 17.731 1.00 93.06 96 SER A CA 1
ATOM 726 C C . SER A 1 96 ? -18.566 -9.568 16.329 1.00 93.06 96 SER A C 1
ATOM 728 O O . SER A 1 96 ? -18.319 -8.374 16.153 1.00 93.06 96 SER A O 1
ATOM 730 N N . LEU A 1 97 ? -19.003 -10.366 15.345 1.00 94.56 97 LEU A N 1
ATOM 731 C CA . LEU A 1 97 ? -19.199 -9.901 13.966 1.00 94.56 97 LEU A CA 1
ATOM 732 C C . LEU A 1 97 ? -20.183 -8.732 13.882 1.00 94.56 97 LEU A C 1
ATOM 734 O O . LEU A 1 97 ? -19.933 -7.787 13.134 1.00 94.56 97 LEU A O 1
ATOM 738 N N . GLU A 1 98 ? -21.266 -8.759 14.662 1.00 94.69 98 GLU A N 1
ATOM 739 C CA . GLU A 1 98 ? -22.256 -7.676 14.678 1.00 94.69 98 GLU A CA 1
ATOM 740 C C . GLU A 1 98 ? -21.619 -6.337 15.080 1.00 94.69 98 GLU A C 1
ATOM 742 O O . GLU A 1 98 ? -21.798 -5.324 14.398 1.00 94.69 98 GLU A O 1
ATOM 747 N N . ILE A 1 99 ? -20.809 -6.334 16.141 1.00 96.25 99 ILE A N 1
ATOM 748 C CA . ILE A 1 99 ? -20.141 -5.120 16.626 1.00 96.25 99 ILE A CA 1
ATOM 749 C C . ILE A 1 99 ? -19.037 -4.675 15.665 1.00 96.25 99 ILE A C 1
ATOM 751 O O . ILE A 1 99 ? -18.922 -3.479 15.396 1.00 96.25 99 ILE A O 1
ATOM 755 N N . LEU A 1 100 ? -18.271 -5.609 15.096 1.00 96.56 100 LEU A N 1
ATOM 756 C CA . LEU A 1 100 ? -17.238 -5.303 14.099 1.00 96.56 100 LEU A CA 1
ATOM 757 C C . LEU A 1 100 ? -17.833 -4.664 12.836 1.00 96.56 100 LEU A C 1
ATOM 759 O O . LEU A 1 100 ? -17.265 -3.711 12.306 1.00 96.56 100 LEU A O 1
ATOM 763 N N . CYS A 1 101 ? -19.004 -5.123 12.384 1.00 97.81 101 CYS A N 1
ATOM 764 C CA . CYS A 1 101 ? -19.717 -4.518 11.259 1.00 97.81 101 CYS A CA 1
ATOM 765 C C . CYS A 1 101 ? -20.146 -3.075 11.566 1.00 97.81 101 CYS A C 1
ATOM 767 O O . CYS A 1 101 ? -19.968 -2.185 10.732 1.00 97.81 101 CYS A O 1
ATOM 769 N N . GLN A 1 102 ? -20.657 -2.815 12.773 1.00 97.88 102 GLN A N 1
ATOM 770 C CA . GLN A 1 102 ? -21.015 -1.456 13.199 1.00 97.88 102 GLN A CA 1
ATOM 771 C C . GLN A 1 102 ? -19.783 -0.558 13.362 1.00 97.88 102 GLN A C 1
ATOM 773 O O . GLN A 1 102 ? -19.815 0.600 12.954 1.00 97.88 102 GLN A O 1
ATOM 778 N N . GLN A 1 103 ? -18.682 -1.086 13.906 1.00 98.06 103 GLN A N 1
ATOM 779 C CA . GLN A 1 103 ? -17.402 -0.378 13.988 1.00 98.06 103 GLN A CA 1
ATOM 780 C C . GLN A 1 103 ? -16.895 0.003 12.590 1.00 98.06 103 GLN A C 1
ATOM 782 O O . GLN A 1 103 ? -16.517 1.152 12.361 1.00 98.06 103 GLN A O 1
ATOM 787 N N . ALA A 1 104 ? -16.916 -0.941 11.646 1.00 97.88 104 ALA A N 1
ATOM 788 C CA . ALA A 1 104 ? -16.520 -0.695 10.264 1.00 97.88 104 ALA A CA 1
ATOM 789 C C . ALA A 1 104 ? -17.382 0.399 9.618 1.00 97.88 104 ALA A C 1
ATOM 791 O O . ALA A 1 104 ? -16.837 1.284 8.962 1.00 97.88 104 ALA A O 1
ATOM 792 N N . LEU A 1 105 ? -18.700 0.379 9.854 1.00 98.44 105 LEU A N 1
ATOM 793 C CA . LEU A 1 105 ? -19.623 1.394 9.346 1.00 98.44 105 LEU A CA 1
ATOM 794 C C . LEU A 1 105 ? -19.298 2.792 9.883 1.00 98.44 105 LEU A C 1
ATOM 796 O O . LEU A 1 105 ? -19.102 3.706 9.087 1.00 98.44 105 LEU A O 1
ATOM 800 N N . VAL A 1 106 ? -19.181 2.970 11.204 1.00 98.44 106 VAL A N 1
ATOM 801 C CA . VAL A 1 106 ? -18.918 4.311 11.761 1.00 98.44 106 VAL A CA 1
ATOM 802 C C . VAL A 1 106 ? -17.552 4.856 11.336 1.00 98.44 106 VAL A C 1
ATOM 804 O O . VAL A 1 106 ? -17.404 6.059 11.121 1.00 98.44 106 VAL A O 1
ATOM 807 N N . CYS A 1 107 ? -16.561 3.980 11.149 1.00 98.31 107 CYS A N 1
ATOM 808 C CA . CYS A 1 107 ? -15.261 4.349 10.596 1.00 98.31 107 CYS A CA 1
ATOM 809 C C . CYS A 1 107 ? -15.340 4.736 9.109 1.00 98.31 107 CYS A C 1
ATOM 811 O O . CYS A 1 107 ? -14.722 5.722 8.702 1.00 98.31 107 CYS A O 1
ATOM 813 N N . ALA A 1 108 ? -16.098 3.988 8.304 1.00 98.12 108 ALA A N 1
ATOM 814 C CA . ALA A 1 108 ? -16.336 4.291 6.893 1.00 98.12 108 ALA A CA 1
ATOM 815 C C . ALA A 1 108 ? -17.043 5.645 6.725 1.00 98.12 108 ALA A C 1
ATOM 817 O O . ALA A 1 108 ? -16.594 6.484 5.946 1.00 98.12 108 ALA A O 1
ATOM 818 N N . GLU A 1 109 ? -18.087 5.907 7.512 1.00 98.19 109 GLU A N 1
ATOM 819 C CA . GLU A 1 109 ? -18.793 7.194 7.540 1.00 98.19 109 GLU A CA 1
ATOM 820 C C . GLU A 1 109 ? -17.904 8.351 8.016 1.00 98.19 109 GLU A C 1
ATOM 822 O O . GLU A 1 109 ? -18.063 9.486 7.569 1.00 98.19 109 GLU A O 1
ATOM 827 N N . ALA A 1 110 ? -16.941 8.079 8.904 1.00 98.25 110 ALA A N 1
ATOM 828 C CA . ALA A 1 110 ? -15.946 9.063 9.320 1.00 98.25 110 ALA A CA 1
ATOM 829 C C . ALA A 1 110 ? -14.915 9.385 8.219 1.00 98.25 110 ALA A C 1
ATOM 831 O O . ALA A 1 110 ? -14.216 10.392 8.339 1.00 98.25 110 ALA A O 1
ATOM 832 N N . GLY A 1 111 ? -14.832 8.565 7.164 1.00 97.69 111 GLY A N 1
ATOM 833 C CA . GLY A 1 111 ? -13.956 8.767 6.010 1.00 97.69 111 GLY A CA 1
ATOM 834 C C . GLY A 1 111 ? -12.763 7.813 5.929 1.00 97.69 111 GLY A C 1
ATOM 835 O O . GLY A 1 111 ? -11.773 8.154 5.284 1.00 97.69 111 GLY A O 1
ATOM 836 N N . ALA A 1 112 ? -12.800 6.652 6.590 1.00 97.75 112 ALA A N 1
ATOM 837 C CA . ALA A 1 112 ? -11.762 5.639 6.408 1.00 97.75 112 ALA A CA 1
ATOM 838 C C . ALA A 1 112 ? -11.784 5.094 4.971 1.00 97.75 112 ALA A C 1
ATOM 840 O O . ALA A 1 112 ? -12.844 4.737 4.461 1.00 97.75 112 ALA A O 1
ATOM 841 N N . ASP A 1 113 ? -10.616 4.992 4.332 1.00 97.69 113 ASP A N 1
ATOM 842 C CA . ASP A 1 113 ? -10.513 4.415 2.985 1.00 97.69 113 ASP A CA 1
ATOM 843 C C . ASP A 1 113 ? -10.395 2.892 3.034 1.00 97.69 113 ASP A C 1
ATOM 845 O O . ASP A 1 113 ? -10.813 2.213 2.099 1.00 97.69 113 ASP A O 1
ATOM 849 N N . ILE A 1 114 ? -9.787 2.358 4.100 1.00 97.38 114 ILE A N 1
ATOM 850 C CA . ILE A 1 114 ? -9.540 0.925 4.264 1.00 97.38 114 ILE A CA 1
ATOM 851 C C . ILE A 1 114 ? -9.909 0.492 5.683 1.00 97.38 114 ILE A C 1
ATOM 853 O O . ILE A 1 114 ? -9.321 0.967 6.658 1.00 97.38 114 ILE A O 1
ATOM 857 N N . ILE A 1 115 ? -10.822 -0.472 5.793 1.00 97.69 115 ILE A N 1
ATOM 858 C CA . ILE A 1 115 ? -11.054 -1.235 7.022 1.00 97.69 115 ILE A CA 1
ATOM 859 C C . ILE A 1 115 ? -10.102 -2.433 7.027 1.00 97.69 115 ILE A C 1
ATOM 861 O O . ILE A 1 115 ? -10.003 -3.166 6.043 1.00 97.69 115 ILE A O 1
ATOM 865 N N . SER A 1 116 ? -9.386 -2.652 8.126 1.00 94.00 116 SER A N 1
ATOM 866 C CA . SER A 1 116 ? -8.411 -3.733 8.257 1.00 94.00 116 SER A CA 1
ATOM 867 C C . SER A 1 116 ? -8.764 -4.629 9.448 1.00 94.00 116 SER A C 1
ATOM 869 O O . SER A 1 116 ? -8.280 -4.381 10.546 1.00 94.00 116 SER A O 1
ATOM 871 N N . PRO A 1 117 ? -9.632 -5.646 9.273 1.00 90.00 117 PRO A N 1
ATOM 872 C CA . PRO A 1 117 ? -10.098 -6.494 10.371 1.00 90.00 117 PRO A CA 1
ATOM 873 C C . PRO A 1 117 ? -8.975 -7.387 10.898 1.00 90.00 117 PRO A C 1
ATOM 875 O O . PRO A 1 117 ? -8.531 -8.308 10.198 1.00 90.00 117 PRO A O 1
ATOM 878 N N . SER A 1 118 ? -8.475 -7.095 12.103 1.00 84.38 118 SER A N 1
ATOM 879 C CA . SER A 1 118 ? -7.385 -7.849 12.737 1.00 84.38 118 SER A CA 1
ATOM 880 C C . SER A 1 118 ? -7.854 -8.855 13.781 1.00 84.38 118 SER A C 1
ATOM 882 O O . SER A 1 118 ? -7.027 -9.546 14.375 1.00 84.38 118 SER A O 1
ATOM 884 N N . ASP A 1 119 ? -9.159 -8.961 13.978 1.00 81.75 119 ASP A N 1
ATOM 885 C CA . ASP A 1 119 ? -9.825 -9.698 15.045 1.00 81.75 119 ASP A CA 1
ATOM 886 C C . ASP A 1 119 ? -9.705 -11.233 14.958 1.00 81.75 119 ASP A C 1
ATOM 888 O O . ASP A 1 119 ? -9.721 -11.915 15.980 1.00 81.75 119 ASP A O 1
ATOM 892 N N . MET A 1 120 ? -9.477 -11.757 13.748 1.00 81.81 120 MET A N 1
ATOM 893 C CA . MET A 1 120 ? -9.323 -13.185 13.427 1.00 81.81 120 MET A CA 1
ATOM 894 C C . MET A 1 120 ? -10.583 -14.055 13.577 1.00 81.81 120 MET A C 1
ATOM 896 O O . MET A 1 120 ? -10.459 -15.283 13.608 1.00 81.81 120 MET A O 1
ATOM 900 N N . MET A 1 121 ? -11.781 -13.466 13.590 1.00 83.94 121 MET A N 1
ATOM 901 C CA . MET A 1 121 ? -13.045 -14.210 13.608 1.00 83.94 121 MET A CA 1
ATOM 902 C C . MET A 1 121 ? -13.278 -14.941 12.279 1.00 83.94 121 MET A C 1
ATOM 904 O O . MET A 1 121 ? -12.765 -14.581 11.213 1.00 83.94 121 MET A O 1
ATOM 908 N N . ASP A 1 122 ? -14.064 -16.008 12.316 1.00 86.44 122 ASP A N 1
ATOM 909 C CA . ASP A 1 122 ? -14.480 -16.710 11.105 1.00 86.44 122 ASP A CA 1
ATOM 910 C C . ASP A 1 122 ? -15.611 -15.917 10.415 1.00 86.44 122 ASP A C 1
ATOM 912 O O . ASP A 1 122 ? -16.548 -15.472 11.074 1.00 86.44 122 ASP A O 1
ATOM 916 N N . GLY A 1 123 ? -15.513 -15.702 9.093 1.00 88.56 123 GLY A N 1
ATOM 917 C CA . GLY A 1 123 ? -16.527 -15.005 8.283 1.00 88.56 123 GLY A CA 1
ATOM 918 C C . GLY A 1 123 ? -16.537 -13.470 8.361 1.00 88.56 123 GLY A C 1
ATOM 919 O O . GLY A 1 123 ? -17.399 -12.835 7.750 1.00 88.56 123 GLY A O 1
ATOM 920 N N . ARG A 1 124 ? -15.609 -12.844 9.108 1.00 92.25 124 ARG A N 1
ATOM 921 C CA . ARG A 1 124 ? -15.647 -11.383 9.334 1.00 92.25 124 ARG A CA 1
ATOM 9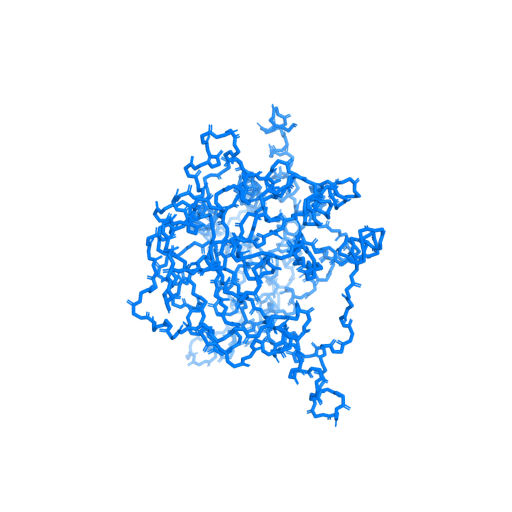22 C C . ARG A 1 124 ? -15.515 -10.537 8.077 1.00 92.25 124 ARG A C 1
ATOM 924 O O . ARG A 1 124 ? -16.117 -9.470 8.019 1.00 92.25 124 ARG A O 1
ATOM 931 N N . VAL A 1 125 ? -14.736 -10.980 7.087 1.00 93.62 125 VAL A N 1
ATOM 932 C CA . VAL A 1 125 ? -14.515 -10.184 5.872 1.00 93.62 125 VAL A CA 1
ATOM 933 C C . VAL A 1 125 ? -15.822 -10.099 5.101 1.00 93.62 125 VAL A C 1
ATOM 935 O O . VAL A 1 125 ? -16.253 -8.998 4.761 1.00 93.62 125 VAL A O 1
ATOM 938 N N . GLY A 1 126 ? -16.497 -11.238 4.930 1.00 94.19 126 GLY A N 1
ATOM 939 C CA . GLY A 1 126 ? -17.762 -11.313 4.207 1.00 94.19 126 GLY A CA 1
ATOM 940 C C . GLY A 1 126 ? -18.859 -10.532 4.914 1.00 94.19 126 GLY A C 1
ATOM 941 O O . GLY A 1 126 ? -19.577 -9.764 4.274 1.00 94.19 126 GLY A O 1
ATOM 942 N N . ALA A 1 127 ? -18.940 -10.662 6.241 1.00 96.44 127 ALA A N 1
ATOM 943 C CA . ALA A 1 127 ? -19.892 -9.913 7.053 1.00 96.44 127 ALA A CA 1
ATOM 944 C C . ALA A 1 127 ? -19.685 -8.394 6.920 1.00 96.44 127 ALA A C 1
ATOM 946 O O . ALA A 1 127 ? -20.633 -7.672 6.607 1.00 96.44 127 ALA A O 1
ATOM 947 N N . ILE A 1 128 ? -18.444 -7.912 7.078 1.00 97.38 128 ILE A N 1
ATOM 948 C CA . ILE A 1 128 ? -18.117 -6.485 6.956 1.00 97.38 128 ILE A CA 1
ATOM 949 C C . ILE A 1 128 ? -18.391 -5.986 5.533 1.00 97.38 128 ILE A C 1
ATOM 951 O O . ILE A 1 128 ? -19.038 -4.951 5.376 1.00 97.38 128 ILE A O 1
ATOM 955 N N . ARG A 1 129 ? -17.956 -6.720 4.498 1.00 97.62 129 ARG A N 1
ATOM 956 C CA . ARG A 1 129 ? -18.162 -6.344 3.091 1.00 97.62 129 ARG A CA 1
ATOM 957 C C . ARG A 1 129 ? -19.642 -6.195 2.761 1.00 97.62 129 ARG A C 1
ATOM 959 O O . ARG A 1 129 ? -20.060 -5.140 2.287 1.00 97.62 129 ARG A O 1
ATOM 966 N N . GLN A 1 130 ? -20.439 -7.223 3.059 1.00 97.56 130 GLN A N 1
ATOM 967 C CA . GLN A 1 130 ? -21.881 -7.223 2.801 1.00 97.56 130 GLN A CA 1
ATOM 968 C C . GLN A 1 130 ? -22.587 -6.110 3.579 1.00 97.56 130 GLN A C 1
ATOM 970 O O . GLN A 1 130 ? -23.468 -5.434 3.039 1.00 97.56 130 GLN A O 1
ATOM 975 N N . PHE A 1 131 ? -22.191 -5.886 4.834 1.00 97.75 131 PHE A N 1
ATOM 976 C CA . PHE A 1 131 ? -22.783 -4.842 5.657 1.00 97.75 131 PHE A CA 1
ATOM 977 C C . PHE A 1 131 ? -22.473 -3.441 5.118 1.00 97.75 131 PHE A C 1
ATOM 979 O O . PHE A 1 131 ? -23.403 -2.660 4.912 1.00 97.75 131 PHE A O 1
ATOM 986 N N . LEU A 1 132 ? -21.210 -3.139 4.803 1.00 98.00 132 LEU A N 1
ATOM 987 C CA . LEU A 1 132 ? -20.813 -1.861 4.200 1.00 98.00 132 LEU A CA 1
ATOM 988 C C . LEU A 1 132 ? -21.510 -1.625 2.855 1.00 98.00 132 LEU A C 1
ATOM 990 O O . LEU A 1 132 ? -22.023 -0.530 2.615 1.00 98.00 132 LEU A O 1
ATOM 994 N N . ASP A 1 133 ? -21.612 -2.653 2.011 1.00 97.44 133 ASP A N 1
ATOM 995 C CA . ASP A 1 133 ? -22.303 -2.558 0.720 1.00 97.44 133 ASP A CA 1
ATOM 996 C C . ASP A 1 133 ? -23.789 -2.247 0.885 1.00 97.44 133 ASP A C 1
ATOM 998 O O . ASP A 1 133 ? -24.325 -1.393 0.172 1.00 97.44 133 ASP A O 1
ATOM 1002 N N . SER A 1 134 ? -24.448 -2.883 1.861 1.00 97.94 134 SER A N 1
ATOM 1003 C CA . SER A 1 134 ? -25.858 -2.629 2.186 1.00 97.94 134 SER A CA 1
ATOM 1004 C C . SER A 1 134 ? -26.114 -1.196 2.673 1.00 97.94 134 SER A C 1
ATOM 1006 O O . SER A 1 134 ? -27.236 -0.697 2.580 1.00 97.94 134 SER A O 1
ATOM 1008 N N . LYS A 1 135 ? -25.069 -0.526 3.173 1.00 98.00 135 LYS A N 1
ATOM 1009 C CA . LYS A 1 135 ? -25.087 0.866 3.637 1.00 98.00 135 LYS A CA 1
ATOM 1010 C C . LYS A 1 135 ? -24.565 1.858 2.594 1.00 98.00 135 LYS A C 1
ATOM 1012 O O . LYS A 1 135 ? -24.571 3.053 2.854 1.00 98.00 135 LYS A O 1
ATOM 1017 N N . GLY A 1 136 ? -24.169 1.387 1.409 1.00 97.00 136 GLY A N 1
ATOM 1018 C CA . GLY A 1 136 ? -23.699 2.233 0.308 1.00 97.00 136 GLY A CA 1
ATOM 1019 C C . GLY A 1 136 ? -22.193 2.523 0.302 1.00 97.00 136 GLY A C 1
ATOM 1020 O O . GLY A 1 136 ? -21.740 3.288 -0.542 1.00 97.00 136 GLY A O 1
ATOM 1021 N N . HIS A 1 137 ? -21.400 1.890 1.169 1.00 97.00 137 HIS A N 1
ATOM 1022 C CA . HIS A 1 137 ? -19.950 2.106 1.291 1.00 97.00 137 HIS A CA 1
ATOM 1023 C C . HIS A 1 137 ? -19.125 1.104 0.465 1.00 97.00 137 HIS A C 1
ATOM 1025 O O . HIS A 1 137 ? -18.217 0.444 0.974 1.00 97.00 137 HIS A O 1
ATOM 1031 N N . LYS A 1 138 ? -19.439 0.982 -0.829 1.00 93.69 138 LYS A N 1
ATOM 1032 C CA . LYS A 1 138 ? -18.809 0.003 -1.739 1.00 93.69 138 LYS A CA 1
ATOM 1033 C C . LYS A 1 138 ? -17.331 0.285 -2.016 1.00 93.69 138 LYS A C 1
ATOM 1035 O O . LYS A 1 138 ? -16.563 -0.647 -2.209 1.00 93.69 138 LYS A O 1
ATOM 1040 N N . ASP A 1 139 ? -16.939 1.557 -1.985 1.00 93.38 139 ASP A N 1
ATOM 1041 C CA . ASP A 1 139 ? -15.578 1.999 -2.321 1.00 93.38 139 ASP A CA 1
ATOM 1042 C C . ASP A 1 139 ? -14.589 1.904 -1.149 1.00 93.38 139 ASP A C 1
ATOM 1044 O O . ASP A 1 139 ? -13.399 2.177 -1.313 1.00 93.38 139 ASP A O 1
ATOM 1048 N N . VAL A 1 140 ? -15.070 1.553 0.047 1.00 96.56 140 VAL A N 1
ATOM 1049 C CA . VAL A 1 140 ? -14.215 1.353 1.221 1.00 96.56 140 VAL A CA 1
ATOM 1050 C C . VAL A 1 140 ? -13.541 -0.004 1.094 1.00 96.56 140 VAL A C 1
ATOM 1052 O O . VAL A 1 140 ? -14.224 -1.027 1.075 1.00 96.56 140 VAL A O 1
ATOM 1055 N N . GLY A 1 141 ? -12.213 -0.015 1.013 1.00 94.19 141 GLY A N 1
ATOM 1056 C CA . GLY A 1 141 ? -11.441 -1.238 0.842 1.00 94.19 141 GLY A CA 1
ATOM 1057 C C . GLY A 1 141 ? -11.374 -2.080 2.116 1.00 94.19 141 GLY A C 1
ATOM 1058 O O . GLY A 1 141 ? -11.458 -1.561 3.232 1.00 94.19 141 GLY A O 1
ATOM 1059 N N . ILE A 1 142 ? -11.159 -3.383 1.959 1.00 95.44 142 ILE A N 1
ATOM 1060 C CA . ILE A 1 142 ? -10.909 -4.314 3.059 1.00 95.44 142 ILE A CA 1
ATOM 1061 C C . ILE A 1 142 ? -9.503 -4.903 2.929 1.00 95.44 142 ILE A C 1
ATOM 1063 O O . ILE A 1 142 ? -9.183 -5.629 1.986 1.00 95.44 142 ILE A O 1
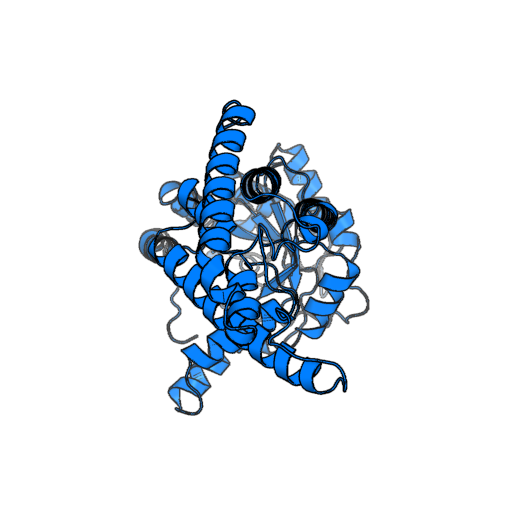ATOM 1067 N N . MET A 1 143 ? -8.653 -4.603 3.913 1.00 91.88 143 MET A N 1
ATOM 1068 C CA . MET A 1 143 ? -7.319 -5.190 4.054 1.00 91.88 143 MET A CA 1
ATOM 1069 C C . MET A 1 143 ? -7.344 -6.244 5.155 1.00 91.88 143 MET A C 1
ATOM 1071 O O . MET A 1 143 ? -7.129 -5.943 6.331 1.00 91.88 143 MET A O 1
ATOM 1075 N N . SER A 1 144 ? -7.618 -7.490 4.780 1.00 88.69 144 SER A N 1
ATOM 1076 C CA . SER A 1 144 ? -7.754 -8.571 5.751 1.00 88.69 144 SER A CA 1
ATOM 1077 C C . SER A 1 144 ? -6.411 -8.929 6.382 1.00 88.69 144 SER A C 1
ATOM 1079 O O . SER A 1 144 ? -5.432 -9.186 5.675 1.00 88.69 144 SER A O 1
ATOM 1081 N N . TYR A 1 145 ? -6.365 -9.063 7.708 1.00 79.69 145 TYR A N 1
ATOM 1082 C CA . TYR A 1 145 ? -5.292 -9.804 8.369 1.00 79.69 145 TYR A CA 1
ATOM 1083 C C . TYR A 1 145 ? -5.474 -11.306 8.117 1.00 79.69 145 TYR A C 1
ATOM 1085 O O . TYR A 1 145 ? -5.877 -12.060 8.997 1.00 79.69 145 TYR A O 1
ATOM 1093 N N . ALA A 1 146 ? -5.173 -11.748 6.897 1.00 74.75 146 ALA A N 1
ATOM 1094 C CA . ALA A 1 146 ? -5.349 -13.137 6.481 1.00 74.75 146 ALA A CA 1
ATOM 1095 C C . ALA A 1 146 ? -4.427 -14.105 7.246 1.00 74.75 146 ALA A C 1
ATOM 1097 O O . ALA A 1 146 ? -4.746 -15.285 7.394 1.00 74.75 146 ALA A O 1
ATOM 1098 N N . ALA A 1 147 ? -3.284 -13.613 7.740 1.00 77.75 147 ALA A N 1
ATOM 1099 C CA . ALA A 1 147 ? -2.338 -14.393 8.532 1.00 77.75 147 ALA A CA 1
ATOM 1100 C C . ALA A 1 147 ? -1.773 -13.581 9.711 1.00 77.75 147 ALA A C 1
ATOM 1102 O O . ALA A 1 147 ? -0.658 -13.053 9.642 1.00 77.75 147 ALA A O 1
ATOM 1103 N N . LYS A 1 148 ? -2.541 -13.485 10.806 1.00 77.94 148 LYS A N 1
ATOM 1104 C CA . LYS A 1 148 ? -2.086 -12.959 12.108 1.00 77.94 148 LYS A CA 1
ATOM 1105 C C . LYS A 1 148 ? -1.676 -14.124 13.015 1.00 77.94 148 LYS A C 1
ATOM 1107 O O . LYS A 1 148 ? -2.510 -14.934 13.413 1.00 77.94 148 LYS A O 1
ATOM 1112 N N . TYR A 1 149 ? -0.394 -14.214 13.349 1.00 75.00 149 TYR A N 1
ATOM 1113 C CA . TYR A 1 149 ? 0.146 -15.286 14.193 1.00 75.00 149 TYR A CA 1
ATOM 1114 C C . TYR A 1 149 ? 0.152 -14.908 15.669 1.00 75.00 149 TYR A C 1
ATOM 1116 O O . TYR A 1 149 ? 0.447 -13.772 16.011 1.00 75.00 149 TYR A O 1
ATOM 1124 N N . ASN A 1 150 ? -0.048 -15.864 16.578 1.00 72.44 150 ASN A N 1
ATOM 1125 C CA . ASN A 1 150 ? 0.184 -15.628 18.006 1.00 72.44 150 ASN A CA 1
ATOM 1126 C C . ASN A 1 150 ? 1.692 -15.473 18.287 1.00 72.44 150 ASN A C 1
ATOM 1128 O O . ASN A 1 150 ? 2.403 -16.449 18.528 1.00 72.44 150 ASN A O 1
ATOM 1132 N N . SER A 1 151 ? 2.185 -14.238 18.201 1.00 74.56 151 SER A N 1
ATOM 1133 C CA . SER A 1 151 ? 3.610 -13.925 18.231 1.00 74.56 151 SER A CA 1
ATOM 1134 C C . SER A 1 151 ? 4.050 -13.243 19.524 1.00 74.56 151 SER A C 1
ATOM 1136 O O . SER A 1 151 ? 3.400 -12.328 20.032 1.00 74.56 151 SER A O 1
ATOM 1138 N N . ALA A 1 152 ? 5.240 -13.615 19.999 1.00 75.00 152 ALA A N 1
ATOM 1139 C CA . ALA A 1 152 ? 5.920 -12.942 21.105 1.00 75.00 152 ALA A CA 1
ATOM 1140 C C . ALA A 1 152 ? 6.364 -11.502 20.763 1.00 75.00 152 ALA A C 1
ATOM 1142 O O . ALA A 1 152 ? 6.604 -10.695 21.658 1.00 75.00 152 ALA A O 1
ATOM 1143 N N . PHE A 1 153 ? 6.429 -11.143 19.477 1.00 69.19 153 PHE A N 1
ATOM 1144 C CA . PHE A 1 153 ? 6.891 -9.827 19.021 1.00 69.19 153 PHE A CA 1
ATOM 1145 C C . PHE A 1 153 ? 5.854 -8.698 19.225 1.00 69.19 153 PHE A C 1
ATOM 1147 O O . PHE A 1 153 ? 6.163 -7.527 19.001 1.00 69.19 153 PHE A O 1
ATOM 1154 N N . TYR A 1 154 ? 4.627 -8.992 19.670 1.00 66.44 154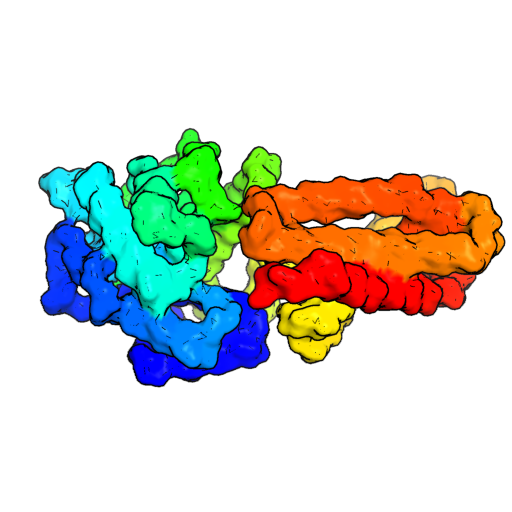 TYR A N 1
ATOM 1155 C CA . TYR A 1 154 ? 3.601 -7.961 19.902 1.00 66.44 154 TYR A CA 1
ATOM 1156 C C . TYR A 1 154 ? 3.755 -7.183 21.215 1.00 66.44 154 TYR A C 1
ATOM 1158 O O . TYR A 1 154 ? 3.047 -6.195 21.406 1.00 66.44 154 TYR A O 1
ATOM 1166 N N . GLY A 1 155 ? 4.656 -7.602 22.113 1.00 72.25 155 GLY A N 1
ATOM 1167 C CA . GLY A 1 155 ? 4.829 -7.001 23.444 1.00 72.25 155 GLY A CA 1
ATOM 1168 C C . GLY A 1 155 ? 4.870 -5.465 23.439 1.00 72.25 155 GLY A C 1
ATOM 1169 O O . GLY A 1 155 ? 4.017 -4.849 24.074 1.00 72.25 155 GLY A O 1
ATOM 1170 N N . PRO A 1 156 ? 5.751 -4.816 22.652 1.00 67.06 156 PRO A N 1
ATOM 1171 C CA . PRO A 1 156 ? 5.859 -3.358 22.703 1.00 67.06 156 PRO A CA 1
ATOM 1172 C C . PRO A 1 156 ? 4.626 -2.599 22.177 1.00 67.06 156 PRO A C 1
ATOM 1174 O O . PRO A 1 156 ? 4.385 -1.480 22.619 1.00 67.06 156 PRO A O 1
ATOM 1177 N N . PHE A 1 157 ? 3.831 -3.175 21.264 1.00 61.91 157 PHE A N 1
ATOM 1178 C CA . PHE A 1 157 ? 2.558 -2.587 20.814 1.00 61.91 157 PHE A CA 1
ATOM 1179 C C . PHE A 1 157 ? 1.491 -2.697 21.902 1.00 61.91 157 PHE A C 1
ATOM 1181 O O . PHE A 1 157 ? 0.789 -1.729 22.185 1.00 61.91 157 PHE A O 1
ATOM 1188 N N . ARG A 1 158 ? 1.420 -3.863 22.554 1.00 68.50 158 ARG A N 1
ATOM 1189 C CA . ARG A 1 158 ? 0.537 -4.120 23.698 1.00 68.50 158 ARG A CA 1
ATOM 1190 C C . ARG A 1 158 ? 0.798 -3.139 24.843 1.00 68.50 158 ARG A C 1
ATOM 1192 O O . ARG A 1 158 ? -0.153 -2.596 25.397 1.00 68.50 158 ARG A O 1
ATOM 1199 N N . ASP A 1 159 ? 2.058 -2.805 25.115 1.00 69.62 159 ASP A N 1
ATOM 1200 C CA . ASP A 1 159 ? 2.412 -1.775 26.103 1.00 69.62 159 ASP A CA 1
ATOM 1201 C C . ASP A 1 159 ? 1.913 -0.372 25.699 1.00 69.62 159 ASP A C 1
ATOM 1203 O O . ASP A 1 159 ? 1.458 0.403 26.544 1.00 69.62 159 ASP A O 1
ATOM 1207 N N . ILE A 1 160 ? 1.938 -0.041 24.400 1.00 57.72 160 ILE A N 1
ATOM 1208 C CA . ILE A 1 160 ? 1.462 1.255 23.885 1.00 57.72 160 ILE A CA 1
ATOM 1209 C C . ILE A 1 160 ? -0.060 1.356 23.879 1.00 57.72 160 ILE A C 1
ATOM 1211 O O . ILE A 1 160 ? -0.570 2.426 24.196 1.00 57.72 160 ILE A O 1
ATOM 1215 N N . LEU A 1 161 ? -0.794 0.293 23.568 1.00 58.50 161 LEU A N 1
ATOM 1216 C CA . LEU A 1 161 ? -2.258 0.307 23.686 1.00 58.50 161 LEU A CA 1
ATOM 1217 C C . LEU A 1 161 ? -2.735 0.062 25.120 1.00 58.50 161 LEU A C 1
ATOM 1219 O O . LEU A 1 161 ? -3.905 0.264 25.443 1.00 58.50 161 LEU A O 1
ATOM 1223 N N . GLY A 1 162 ? -1.825 -0.385 25.987 1.00 54.72 162 GLY A N 1
ATOM 1224 C CA . GLY A 1 162 ? -2.164 -0.900 27.294 1.00 54.72 162 GLY A CA 1
ATOM 1225 C C . GLY A 1 162 ? -3.058 -2.131 27.191 1.00 54.72 162 GLY A C 1
ATOM 1226 O O . GLY A 1 162 ? -3.923 -2.258 28.037 1.00 54.72 162 GLY A O 1
ATOM 1227 N N . SER A 1 163 ? -2.901 -3.019 26.201 1.00 51.75 163 SER A N 1
ATOM 1228 C CA . SER A 1 163 ? -3.614 -4.306 26.104 1.00 51.75 163 SER A CA 1
ATOM 1229 C C . SER A 1 163 ? -2.724 -5.456 26.618 1.00 51.75 163 SER A C 1
ATOM 1231 O O . SER A 1 163 ? -1.505 -5.370 26.555 1.00 51.75 163 SER A O 1
ATOM 1233 N N . LYS A 1 164 ? -3.285 -6.513 27.231 1.00 45.28 164 LYS A N 1
ATOM 1234 C CA . LYS A 1 164 ? -2.504 -7.615 27.857 1.00 45.28 164 LYS A CA 1
ATOM 1235 C C . LYS A 1 164 ? -2.949 -9.026 27.436 1.00 45.28 164 LYS A C 1
ATOM 1237 O O . LYS A 1 164 ? -2.491 -9.993 28.038 1.00 45.28 164 LYS A O 1
ATOM 1242 N N . SER A 1 165 ? -3.825 -9.180 26.441 1.00 44.69 165 SER A N 1
ATOM 1243 C CA . SER A 1 165 ? -4.376 -10.505 26.134 1.00 44.69 165 SER A CA 1
ATOM 1244 C C . SER A 1 165 ? -3.369 -11.418 25.419 1.00 44.69 165 SER A C 1
ATOM 1246 O O . SER A 1 165 ? -2.614 -11.016 24.525 1.00 44.69 165 SER A O 1
ATOM 1248 N N . GLN A 1 166 ? -3.349 -12.676 25.862 1.00 43.66 166 GLN A N 1
ATOM 1249 C CA . GLN A 1 166 ? -2.841 -13.824 25.119 1.00 43.66 166 GLN A CA 1
ATOM 1250 C C . GLN A 1 166 ? -4.016 -14.365 24.301 1.00 43.66 166 GLN A C 1
ATOM 1252 O O . GLN A 1 166 ? -4.934 -14.945 24.869 1.00 43.66 166 GLN A O 1
ATOM 1257 N N . THR A 1 167 ? -4.018 -14.157 22.987 1.00 41.12 167 THR A N 1
ATOM 1258 C CA . THR A 1 167 ? -4.928 -14.870 22.082 1.00 41.12 167 THR A CA 1
ATOM 1259 C C . THR A 1 167 ? -4.268 -16.154 21.592 1.00 41.12 167 THR A C 1
ATOM 1261 O O . THR A 1 167 ? -3.065 -16.187 21.340 1.00 41.12 167 THR A O 1
ATOM 1264 N N . ASP A 1 168 ? -5.050 -17.231 21.538 1.00 36.62 168 ASP A N 1
ATOM 1265 C CA . ASP A 1 168 ? -4.603 -18.598 21.280 1.00 36.62 168 ASP A CA 1
ATOM 1266 C C . ASP A 1 168 ? -4.045 -18.844 19.867 1.00 36.62 168 ASP A C 1
ATOM 1268 O O . ASP A 1 168 ? -4.196 -18.063 18.930 1.00 36.62 168 ASP A O 1
ATOM 1272 N N . ARG A 1 169 ? -3.314 -19.958 19.752 1.00 39.06 169 ARG A N 1
ATOM 1273 C CA . ARG A 1 169 ? -2.509 -20.388 18.598 1.00 39.06 169 ARG A CA 1
ATOM 1274 C C . ARG A 1 169 ? -3.371 -20.664 17.355 1.00 39.06 169 ARG A C 1
ATOM 1276 O O . ARG A 1 169 ? -4.032 -21.696 17.297 1.00 39.06 169 ARG A O 1
ATOM 1283 N N . VAL A 1 170 ? -3.263 -19.840 16.310 1.00 39.97 170 VAL A N 1
ATOM 1284 C CA . VAL A 1 170 ? -3.745 -20.212 14.966 1.00 39.97 170 VAL A CA 1
ATOM 1285 C C . VAL A 1 170 ? -2.577 -20.783 14.160 1.00 39.97 170 VAL A C 1
ATOM 1287 O O . VAL A 1 170 ? -1.598 -20.096 13.869 1.00 39.97 170 VAL A O 1
ATOM 1290 N N . GLY A 1 171 ? -2.648 -22.083 13.869 1.00 36.78 171 GLY A N 1
ATOM 1291 C CA . GLY A 1 171 ? -1.685 -22.792 13.030 1.00 36.78 171 GLY A CA 1
ATOM 1292 C C . GLY A 1 171 ? -1.836 -22.449 11.544 1.00 36.78 171 GLY A C 1
ATOM 1293 O O . GLY A 1 171 ? -2.918 -22.117 11.070 1.00 36.78 171 GLY A O 1
ATOM 1294 N N . VAL A 1 172 ? -0.735 -22.598 10.803 1.00 40.19 172 VAL A N 1
ATOM 1295 C CA . VAL A 1 172 ? -0.560 -22.309 9.361 1.00 40.19 172 VAL A CA 1
ATOM 1296 C C . VAL A 1 172 ? -1.569 -23.042 8.446 1.00 40.19 172 VAL A C 1
ATOM 1298 O O . VAL A 1 172 ? -1.704 -22.701 7.276 1.00 40.19 172 VAL A O 1
ATOM 1301 N N . SER A 1 173 ? -2.303 -24.043 8.945 1.00 39.03 173 SER A N 1
ATOM 1302 C CA . SER A 1 173 ? -3.157 -24.930 8.139 1.00 39.03 173 SER A CA 1
ATOM 1303 C C . SER A 1 173 ? -4.497 -24.333 7.678 1.00 39.03 173 SER A C 1
ATOM 1305 O O . SER A 1 173 ? -5.206 -24.993 6.925 1.00 39.03 173 SER A O 1
ATOM 1307 N N . LYS A 1 174 ? -4.839 -23.098 8.075 1.00 44.94 174 LYS A N 1
ATOM 1308 C CA . LYS A 1 174 ? -6.034 -22.356 7.619 1.00 44.94 174 LYS A CA 1
ATOM 1309 C C . LYS A 1 174 ? -5.671 -21.009 6.969 1.00 44.94 174 LYS A C 1
ATOM 1311 O O . LYS A 1 174 ? -6.287 -19.999 7.281 1.00 44.94 174 LYS A O 1
ATOM 1316 N N . LEU A 1 175 ? -4.661 -20.938 6.102 1.00 47.84 175 LEU A N 1
ATOM 1317 C CA . LEU A 1 175 ? -4.454 -19.740 5.270 1.00 47.84 175 LEU A CA 1
ATOM 1318 C C . LEU A 1 175 ? -5.645 -19.603 4.304 1.00 47.84 175 LEU A C 1
ATOM 1320 O O . LEU A 1 175 ? -5.774 -20.361 3.345 1.00 47.84 175 LEU A O 1
ATOM 1324 N N . LYS A 1 176 ? -6.577 -18.709 4.644 1.00 58.09 176 LYS A N 1
ATOM 1325 C CA . LYS A 1 176 ? -7.927 -18.640 4.083 1.00 58.09 176 LYS A CA 1
ATOM 1326 C C . LYS A 1 176 ? -7.936 -17.989 2.696 1.00 58.09 176 LYS A C 1
ATOM 1328 O O . LYS A 1 176 ? -7.987 -16.771 2.581 1.00 58.09 176 LYS A O 1
ATOM 1333 N N . TYR A 1 177 ? -8.017 -18.826 1.661 1.00 58.31 177 TYR A N 1
ATOM 1334 C CA . TYR A 1 177 ? -8.655 -18.484 0.379 1.00 58.31 177 TYR A CA 1
ATOM 1335 C C . TYR A 1 177 ? -10.001 -17.758 0.594 1.00 58.31 177 TYR A C 1
ATOM 1337 O O . TYR A 1 177 ? -10.322 -16.820 -0.128 1.00 58.31 177 TYR A O 1
ATOM 1345 N N . LEU A 1 178 ? -10.705 -18.124 1.676 1.00 69.06 178 LEU A N 1
ATOM 1346 C CA . LEU A 1 178 ? -12.000 -17.577 2.072 1.00 69.06 178 LEU A CA 1
ATOM 1347 C C . LEU A 1 178 ? -12.007 -16.056 2.206 1.00 69.06 178 LEU A C 1
ATOM 1349 O O . LEU A 1 178 ? -12.965 -15.456 1.768 1.00 69.06 178 LEU A O 1
ATOM 1353 N N . ASP A 1 179 ? -10.967 -15.406 2.739 1.00 82.69 179 ASP A N 1
ATOM 1354 C CA . ASP A 1 179 ? -11.006 -13.944 2.916 1.00 82.69 179 ASP A CA 1
ATOM 1355 C C . ASP A 1 179 ? -11.087 -13.209 1.574 1.00 82.69 179 ASP A C 1
ATOM 1357 O O . ASP A 1 179 ? -11.746 -12.180 1.453 1.00 82.69 179 ASP A O 1
ATOM 1361 N N . ILE A 1 180 ? -10.406 -13.741 0.558 1.00 84.19 180 ILE A N 1
ATOM 1362 C CA . ILE A 1 180 ? -10.426 -13.181 -0.794 1.00 84.19 180 ILE A CA 1
ATOM 1363 C C . ILE A 1 180 ? -11.803 -13.433 -1.419 1.00 84.19 180 ILE A C 1
ATOM 1365 O O . ILE A 1 180 ? -12.386 -12.514 -1.987 1.00 84.19 180 ILE A O 1
ATOM 1369 N N . GLU A 1 181 ? -12.353 -14.642 -1.266 1.00 86.31 181 GLU A N 1
ATOM 1370 C CA . GLU A 1 181 ? -13.714 -14.968 -1.727 1.00 86.31 181 GLU A CA 1
ATOM 1371 C C . GLU A 1 181 ? -14.805 -14.166 -1.000 1.00 86.31 181 GLU A C 1
ATOM 1373 O O . GLU A 1 181 ? -15.831 -13.825 -1.583 1.00 86.31 181 GLU A O 1
ATOM 1378 N N . GLU A 1 182 ? -14.570 -13.840 0.267 1.00 88.38 182 GLU A N 1
ATOM 1379 C CA . GLU A 1 182 ? -15.428 -13.032 1.127 1.00 88.38 182 GLU A CA 1
ATOM 1380 C C . GLU A 1 182 ? -15.361 -11.529 0.790 1.00 88.38 182 GLU A C 1
ATOM 1382 O O . GLU A 1 182 ? -16.174 -10.755 1.296 1.00 88.38 182 GLU A O 1
ATOM 1387 N N . GLY A 1 183 ? -14.434 -11.107 -0.080 1.00 88.56 183 GLY A N 1
ATOM 1388 C CA . GLY A 1 183 ? -14.363 -9.741 -0.605 1.00 88.56 183 GLY A CA 1
ATOM 1389 C C . GLY A 1 183 ? -13.240 -8.870 -0.041 1.00 88.56 183 GLY A C 1
ATOM 1390 O O . GLY A 1 183 ? -13.382 -7.649 -0.028 1.00 88.56 183 GLY A O 1
ATOM 1391 N N . ALA A 1 184 ? -12.132 -9.453 0.431 1.00 89.31 184 ALA A N 1
ATOM 1392 C CA . ALA A 1 184 ? -10.929 -8.683 0.751 1.00 89.31 184 ALA A CA 1
ATOM 1393 C C . ALA A 1 184 ? -10.227 -8.178 -0.524 1.00 89.31 184 ALA A C 1
ATOM 1395 O O . ALA A 1 184 ? -9.822 -8.969 -1.377 1.00 89.31 184 ALA A O 1
ATOM 1396 N N . ASP A 1 185 ? -9.979 -6.869 -0.608 1.00 89.12 185 ASP A N 1
ATOM 1397 C CA . ASP A 1 185 ? -9.217 -6.240 -1.702 1.00 89.12 185 ASP A CA 1
ATOM 1398 C C . ASP A 1 185 ? -7.713 -6.520 -1.607 1.00 89.12 185 ASP A C 1
ATOM 1400 O O . ASP A 1 185 ? -6.961 -6.453 -2.585 1.00 89.12 185 ASP A O 1
ATOM 1404 N N . SER A 1 186 ? -7.253 -6.786 -0.387 1.00 88.88 186 SER A N 1
ATOM 1405 C CA . SER A 1 186 ? -5.862 -7.078 -0.081 1.00 88.88 186 SER A CA 1
ATOM 1406 C C . SER A 1 186 ? -5.738 -7.906 1.191 1.00 88.88 186 SER A C 1
ATOM 1408 O O . SER A 1 186 ? -6.642 -7.947 2.028 1.00 88.88 186 SER A O 1
ATOM 1410 N N . VAL A 1 187 ? -4.595 -8.566 1.345 1.00 88.75 187 VAL A N 1
ATOM 1411 C CA . VAL A 1 187 ? -4.306 -9.418 2.505 1.00 88.75 187 VAL A CA 1
ATOM 1412 C C . VAL A 1 187 ? -3.027 -8.974 3.193 1.00 88.75 187 VAL A C 1
ATOM 1414 O O . VAL A 1 187 ? -2.115 -8.472 2.542 1.00 88.75 187 VAL A O 1
ATOM 1417 N N . MET A 1 188 ? -2.932 -9.183 4.502 1.00 87.38 188 MET A N 1
ATOM 1418 C CA . MET A 1 188 ? -1.773 -8.834 5.316 1.00 87.38 188 MET A CA 1
ATOM 1419 C C . MET A 1 188 ? -1.244 -10.033 6.113 1.00 87.38 188 MET A C 1
ATOM 1421 O O . MET A 1 188 ? -2.010 -10.777 6.731 1.00 87.38 188 MET A O 1
ATOM 1425 N N . VAL A 1 189 ? 0.086 -10.168 6.150 1.00 87.62 189 VAL A N 1
ATOM 1426 C CA . VAL A 1 189 ? 0.806 -11.050 7.084 1.00 87.62 189 VAL A CA 1
ATOM 1427 C C . VAL A 1 189 ? 1.318 -10.247 8.275 1.00 87.62 189 VAL A C 1
ATOM 1429 O O . VAL A 1 189 ? 1.911 -9.176 8.112 1.00 87.62 189 VAL A O 1
ATOM 1432 N N . LYS A 1 190 ? 1.102 -10.769 9.483 1.00 82.81 190 LYS A N 1
ATOM 1433 C CA . LYS A 1 190 ? 1.566 -10.163 10.732 1.00 82.81 190 LYS A CA 1
ATOM 1434 C C . LYS A 1 190 ? 1.977 -11.263 11.714 1.00 82.81 190 LYS A C 1
ATOM 1436 O O . LYS A 1 190 ? 1.127 -12.078 12.070 1.00 82.81 190 LYS A O 1
ATOM 1441 N N . PRO A 1 191 ? 3.196 -11.259 12.285 1.00 85.25 191 PRO A N 1
ATOM 1442 C CA . PRO A 1 191 ? 4.327 -10.328 12.101 1.00 85.25 191 PRO A CA 1
ATOM 1443 C C . PRO A 1 191 ? 4.980 -10.332 10.713 1.00 85.25 191 PRO A C 1
ATOM 1445 O O . PRO A 1 191 ? 4.583 -11.107 9.850 1.00 85.25 191 PRO A O 1
ATOM 1448 N N . GLY A 1 192 ? 6.001 -9.493 10.531 1.00 87.25 192 GLY A N 1
ATOM 1449 C CA . GLY A 1 192 ? 6.735 -9.350 9.284 1.00 87.25 192 GLY A CA 1
ATOM 1450 C C . GLY A 1 192 ? 7.916 -10.307 9.140 1.00 87.25 192 GLY A C 1
ATOM 1451 O O . GLY A 1 192 ? 7.782 -11.370 8.537 1.00 87.25 192 GLY A O 1
ATOM 1452 N N . LEU A 1 193 ? 9.096 -9.909 9.627 1.00 86.62 193 LEU A N 1
ATOM 1453 C CA . LEU A 1 193 ? 10.385 -10.574 9.383 1.00 86.62 193 LEU A CA 1
ATOM 1454 C C . LEU A 1 193 ? 10.371 -12.077 9.689 1.00 86.62 193 LEU A C 1
ATOM 1456 O O . LEU A 1 193 ? 10.901 -12.839 8.881 1.00 86.62 193 LEU A O 1
ATOM 1460 N N . PRO A 1 194 ? 9.759 -12.556 10.791 1.00 89.56 194 PRO A N 1
ATOM 1461 C CA . PRO A 1 194 ? 9.766 -13.984 11.096 1.00 89.56 194 PRO A CA 1
ATOM 1462 C C . PRO A 1 194 ? 8.855 -14.825 10.184 1.00 89.56 194 PRO A C 1
ATOM 1464 O O . PRO A 1 194 ? 8.845 -16.041 10.329 1.00 89.56 194 PRO A O 1
ATOM 1467 N N . TYR A 1 195 ? 8.082 -14.195 9.290 1.00 89.81 195 TYR A N 1
ATOM 1468 C CA . TYR A 1 195 ? 7.046 -14.837 8.470 1.00 89.81 195 TYR A CA 1
ATOM 1469 C C . TYR A 1 195 ? 7.156 -14.466 6.980 1.00 89.81 195 TYR A C 1
ATOM 1471 O O . TYR A 1 195 ? 6.170 -14.493 6.239 1.00 89.81 195 TYR A O 1
ATOM 1479 N N . LEU A 1 196 ? 8.357 -14.112 6.507 1.00 91.12 196 LEU A N 1
ATOM 1480 C CA . LEU A 1 196 ? 8.605 -13.810 5.090 1.00 91.12 196 LEU A CA 1
ATOM 1481 C C . LEU A 1 196 ? 8.306 -15.002 4.166 1.00 91.12 196 LEU A C 1
ATOM 1483 O O . LEU A 1 196 ? 7.895 -14.809 3.024 1.00 91.12 196 LEU A O 1
ATOM 1487 N N . ASP A 1 197 ? 8.475 -16.230 4.652 1.00 91.94 197 ASP A N 1
ATOM 1488 C CA . ASP A 1 197 ? 8.094 -17.453 3.941 1.00 91.94 197 ASP A CA 1
ATOM 1489 C C . ASP A 1 197 ? 6.575 -17.534 3.714 1.00 91.94 197 ASP A C 1
ATOM 1491 O O . ASP A 1 197 ? 6.125 -17.990 2.660 1.00 91.94 197 ASP A O 1
ATOM 1495 N N . ILE A 1 198 ? 5.782 -17.032 4.663 1.00 88.31 198 ILE A N 1
ATOM 1496 C CA . ILE A 1 198 ? 4.324 -16.940 4.549 1.00 88.31 198 ILE A CA 1
ATOM 1497 C C . ILE A 1 198 ? 3.923 -15.834 3.578 1.00 88.31 198 ILE A C 1
ATOM 1499 O O . ILE A 1 198 ? 3.072 -16.075 2.723 1.00 88.31 198 ILE A O 1
ATOM 1503 N N . VAL A 1 199 ? 4.565 -14.660 3.641 1.00 89.81 199 VAL A N 1
ATOM 1504 C CA . VAL A 1 199 ? 4.364 -13.582 2.650 1.00 89.81 199 VAL A CA 1
ATOM 1505 C C . VAL A 1 199 ? 4.603 -14.118 1.240 1.00 89.81 199 VAL A C 1
ATOM 1507 O O . VAL A 1 199 ? 3.761 -13.934 0.359 1.00 89.81 199 VAL A O 1
ATOM 1510 N N . ARG A 1 200 ? 5.704 -14.854 1.049 1.00 90.00 200 ARG A N 1
ATOM 1511 C CA . ARG A 1 200 ? 6.047 -15.481 -0.229 1.00 90.00 200 ARG A CA 1
ATOM 1512 C C . ARG A 1 200 ? 4.990 -16.470 -0.684 1.00 90.00 200 ARG A C 1
ATOM 1514 O O . ARG A 1 200 ? 4.510 -16.363 -1.810 1.00 90.00 200 ARG A O 1
ATOM 1521 N N . ARG A 1 201 ? 4.574 -17.375 0.202 1.00 87.44 201 ARG A N 1
ATOM 1522 C CA . ARG A 1 201 ? 3.566 -18.392 -0.110 1.00 87.44 201 ARG A CA 1
ATOM 1523 C C . ARG A 1 201 ? 2.220 -17.774 -0.476 1.00 87.44 201 ARG A C 1
ATOM 1525 O O . ARG A 1 201 ? 1.619 -18.196 -1.457 1.00 87.44 201 ARG A O 1
ATOM 1532 N N . ILE A 1 202 ? 1.763 -16.760 0.262 1.00 85.44 202 ILE A N 1
ATOM 1533 C CA . ILE A 1 202 ? 0.530 -16.027 -0.061 1.00 85.44 202 ILE A CA 1
ATOM 1534 C C . ILE A 1 202 ? 0.662 -15.361 -1.427 1.00 85.44 202 ILE A C 1
ATOM 1536 O O . ILE A 1 202 ? -0.232 -15.502 -2.263 1.00 85.44 202 ILE A O 1
ATOM 1540 N N . LYS A 1 203 ? 1.788 -14.680 -1.676 1.00 86.62 203 LYS A N 1
ATOM 1541 C CA . LYS A 1 203 ? 2.000 -13.965 -2.932 1.00 86.62 203 LYS A CA 1
ATOM 1542 C C . LYS A 1 203 ? 1.983 -14.899 -4.141 1.00 86.62 203 LYS A C 1
ATOM 1544 O O . LYS A 1 203 ? 1.342 -14.571 -5.136 1.00 86.62 203 LYS A O 1
ATOM 1549 N N . GLU A 1 204 ? 2.665 -16.038 -4.039 1.00 86.00 204 GLU A N 1
ATOM 1550 C CA . GLU A 1 204 ? 2.752 -17.057 -5.094 1.00 86.00 204 GLU A CA 1
ATOM 1551 C C . GLU A 1 204 ? 1.454 -17.848 -5.276 1.00 86.00 204 GLU A C 1
ATOM 1553 O O . GLU A 1 204 ? 1.172 -18.309 -6.375 1.00 86.00 204 GLU A O 1
ATOM 1558 N N . THR A 1 205 ? 0.660 -18.022 -4.218 1.00 83.06 205 THR A N 1
ATOM 1559 C CA . THR A 1 205 ? -0.580 -18.809 -4.297 1.00 83.06 205 THR A CA 1
ATOM 1560 C C . THR A 1 205 ? -1.735 -17.960 -4.818 1.00 83.06 205 THR A C 1
ATOM 1562 O O . THR A 1 205 ? -2.435 -18.354 -5.747 1.00 83.06 205 THR A O 1
ATOM 1565 N N . PHE A 1 206 ? -1.942 -16.779 -4.233 1.00 80.00 206 PHE A N 1
ATOM 1566 C CA . PHE A 1 206 ? -3.181 -16.020 -4.414 1.00 80.00 206 PHE A CA 1
ATOM 1567 C C . PHE A 1 206 ? -3.051 -14.838 -5.371 1.00 80.00 206 PHE A C 1
ATOM 1569 O O . PHE A 1 206 ? -4.060 -14.350 -5.862 1.00 80.00 206 PHE A O 1
ATOM 1576 N N . HIS A 1 207 ? -1.832 -14.361 -5.640 1.00 81.31 207 HIS A N 1
ATOM 1577 C CA . HIS A 1 207 ? -1.557 -13.260 -6.574 1.00 81.31 207 HIS A CA 1
ATOM 1578 C C . HIS A 1 207 ? -2.260 -11.920 -6.269 1.00 81.31 207 HIS A C 1
ATOM 1580 O O . HIS A 1 207 ? -2.143 -10.973 -7.045 1.00 81.31 207 HIS A O 1
ATOM 1586 N N . VAL A 1 208 ? -2.899 -11.782 -5.109 1.00 81.62 208 VAL A N 1
ATOM 1587 C CA . VAL A 1 208 ? -3.541 -10.543 -4.651 1.00 81.62 208 VAL A CA 1
ATOM 1588 C C . VAL A 1 208 ? -2.521 -9.528 -4.104 1.00 81.62 208 VAL A C 1
ATOM 1590 O O . VAL A 1 208 ? -1.363 -9.887 -3.818 1.00 81.62 208 VAL A O 1
ATOM 1593 N N . PRO A 1 209 ? -2.899 -8.243 -3.946 1.00 87.56 209 PRO A N 1
ATOM 1594 C CA . PRO A 1 209 ? -2.109 -7.286 -3.183 1.00 87.56 209 PRO A CA 1
ATOM 1595 C C . PRO A 1 209 ? -1.839 -7.820 -1.770 1.00 87.56 209 PRO A C 1
ATOM 1597 O O . PRO A 1 209 ? -2.757 -8.064 -0.991 1.00 87.56 209 PRO A O 1
ATOM 1600 N N . THR A 1 210 ? -0.563 -8.046 -1.465 1.00 88.69 210 THR A N 1
ATOM 1601 C CA . THR A 1 210 ? -0.111 -8.659 -0.212 1.00 88.69 210 THR A CA 1
ATOM 1602 C C . THR A 1 210 ? 0.690 -7.637 0.578 1.00 88.69 210 THR A C 1
ATOM 1604 O O . THR A 1 210 ? 1.709 -7.146 0.101 1.00 88.69 210 THR A O 1
ATOM 1607 N N . PHE A 1 211 ? 0.249 -7.315 1.782 1.00 89.81 211 PHE A N 1
ATOM 1608 C CA . PHE A 1 211 ? 0.914 -6.421 2.717 1.00 89.81 211 PHE A CA 1
ATOM 1609 C C . PHE A 1 211 ? 1.588 -7.222 3.831 1.00 89.81 211 PHE A C 1
ATOM 1611 O O . PHE A 1 211 ? 1.286 -8.392 4.078 1.00 89.81 211 PHE A O 1
ATOM 1618 N N . VAL A 1 212 ? 2.522 -6.582 4.521 1.00 88.12 212 VAL A N 1
ATOM 1619 C CA . VAL A 1 212 ? 3.228 -7.170 5.655 1.00 88.12 212 VAL A CA 1
ATOM 1620 C C . VAL A 1 212 ? 3.386 -6.124 6.743 1.00 88.12 212 VAL A C 1
ATOM 1622 O O . VAL A 1 212 ? 3.740 -4.978 6.464 1.00 88.12 212 VAL A O 1
ATOM 1625 N N . TYR A 1 213 ? 3.109 -6.509 7.985 1.00 83.56 213 TYR A N 1
ATOM 1626 C CA . TYR A 1 213 ? 3.231 -5.608 9.121 1.00 83.56 213 TYR A CA 1
ATOM 1627 C C . TYR A 1 213 ? 4.595 -5.795 9.789 1.00 83.56 213 TYR A C 1
ATOM 1629 O O . TYR A 1 213 ? 4.795 -6.753 10.534 1.00 83.56 213 TYR A O 1
ATOM 1637 N N . HIS A 1 214 ? 5.510 -4.843 9.588 1.00 82.50 214 HIS A N 1
ATOM 1638 C CA . HIS A 1 214 ? 6.718 -4.706 10.408 1.00 82.50 214 HIS A CA 1
ATOM 1639 C C . HIS A 1 214 ? 6.325 -4.209 11.807 1.00 82.50 214 HIS A C 1
ATOM 1641 O O . HIS A 1 214 ? 6.113 -3.014 12.028 1.00 82.50 214 HIS A O 1
ATOM 1647 N N . ILE A 1 215 ? 6.090 -5.138 12.733 1.00 77.88 215 ILE A N 1
ATOM 1648 C CA . ILE A 1 215 ? 5.429 -4.809 14.002 1.00 77.88 215 ILE A CA 1
ATOM 1649 C C . ILE A 1 215 ? 6.375 -4.182 15.027 1.00 77.88 215 ILE A C 1
ATOM 1651 O O . ILE A 1 215 ? 7.598 -4.187 14.915 1.00 77.88 215 ILE A O 1
ATOM 1655 N N . SER A 1 216 ? 5.773 -3.708 16.113 1.00 74.56 216 SER A N 1
ATOM 1656 C CA . SER A 1 216 ? 6.424 -3.075 17.256 1.00 74.56 216 SER A CA 1
ATOM 1657 C C . SER A 1 216 ? 7.645 -3.794 17.824 1.00 74.56 216 SER A C 1
ATOM 1659 O O . SER A 1 216 ? 8.585 -3.131 18.249 1.00 74.56 216 SER A O 1
ATOM 1661 N N . GLY A 1 217 ? 7.621 -5.128 17.903 1.00 71.25 217 GLY A N 1
ATOM 1662 C CA . GLY A 1 217 ? 8.731 -5.911 18.446 1.00 71.25 217 GLY A CA 1
ATOM 1663 C C . GLY A 1 217 ? 9.936 -5.908 17.525 1.00 71.25 217 GLY A C 1
ATOM 1664 O O . GLY A 1 217 ? 11.055 -5.776 18.000 1.00 71.25 217 GLY A O 1
ATOM 1665 N N . GLU A 1 218 ? 9.698 -5.981 16.217 1.00 80.25 218 GLU A N 1
ATOM 1666 C CA . GLU A 1 218 ? 10.742 -5.907 15.195 1.00 80.25 218 GLU A CA 1
ATOM 1667 C C . GLU A 1 218 ? 11.373 -4.506 15.199 1.00 80.25 218 GLU A C 1
ATOM 1669 O O . GLU A 1 218 ? 12.588 -4.372 15.338 1.00 80.25 218 GLU A O 1
ATOM 1674 N N . TYR A 1 219 ? 10.540 -3.459 15.233 1.00 79.88 219 TYR A N 1
ATOM 1675 C CA . TYR A 1 219 ? 10.986 -2.074 15.415 1.00 79.88 219 TYR A CA 1
ATOM 1676 C C . TYR A 1 219 ? 11.815 -1.876 16.694 1.00 79.88 219 TYR A C 1
ATOM 1678 O O . TYR A 1 219 ? 12.890 -1.273 16.666 1.00 79.88 219 TYR A O 1
ATOM 1686 N N . ALA A 1 220 ? 11.318 -2.367 17.835 1.00 77.06 220 ALA A N 1
ATOM 1687 C CA . ALA A 1 220 ? 11.988 -2.217 19.123 1.00 77.06 220 ALA A CA 1
ATOM 1688 C C . ALA A 1 220 ? 13.307 -2.998 19.174 1.00 77.06 220 ALA A C 1
ATOM 1690 O O . ALA A 1 220 ? 14.264 -2.512 19.770 1.00 77.06 220 ALA A O 1
ATOM 1691 N N . MET A 1 221 ? 13.368 -4.169 18.535 1.00 89.00 221 MET A N 1
ATOM 1692 C CA . MET A 1 221 ? 14.577 -4.983 18.420 1.00 89.00 221 MET A CA 1
ATOM 1693 C C . MET A 1 221 ? 15.670 -4.244 17.642 1.00 89.00 221 MET A C 1
ATOM 1695 O O . MET A 1 221 ? 16.790 -4.137 18.143 1.00 89.00 221 MET A O 1
ATOM 1699 N N . LEU A 1 222 ? 15.337 -3.673 16.477 1.00 81.00 222 LEU A N 1
ATOM 1700 C CA . LEU A 1 222 ? 16.280 -2.871 15.688 1.00 81.00 222 LEU A CA 1
ATOM 1701 C C . LEU A 1 222 ? 16.753 -1.634 16.461 1.00 81.00 222 LEU A C 1
ATOM 1703 O O . LEU A 1 222 ? 17.954 -1.394 16.559 1.00 81.00 222 LEU A O 1
ATOM 1707 N N . ASN A 1 223 ? 15.830 -0.893 17.083 1.00 85.31 223 ASN A N 1
ATOM 1708 C CA . ASN A 1 223 ? 16.178 0.276 17.898 1.00 85.31 223 ASN A CA 1
ATOM 1709 C C . ASN A 1 223 ? 17.091 -0.085 19.074 1.00 85.31 223 ASN A C 1
ATOM 1711 O O . ASN A 1 223 ? 18.071 0.610 19.330 1.00 85.31 223 ASN A O 1
ATOM 1715 N N . ALA A 1 224 ? 16.787 -1.166 19.795 1.00 87.56 224 ALA A N 1
ATOM 1716 C CA . ALA A 1 224 ? 17.580 -1.586 20.945 1.00 87.56 224 ALA A CA 1
ATOM 1717 C C . ALA A 1 224 ? 18.994 -2.027 20.540 1.00 87.56 224 ALA A C 1
ATOM 1719 O O . ALA A 1 224 ? 19.951 -1.723 21.253 1.00 87.56 224 ALA A O 1
ATOM 1720 N N . ALA A 1 225 ? 19.139 -2.723 19.409 1.00 89.62 225 ALA A N 1
ATOM 1721 C CA . ALA A 1 225 ? 20.444 -3.104 18.876 1.00 89.62 225 ALA A CA 1
ATOM 1722 C C . ALA A 1 225 ? 21.244 -1.875 18.404 1.00 89.62 225 ALA A C 1
ATOM 1724 O O . ALA A 1 225 ? 22.424 -1.752 18.735 1.00 89.62 225 ALA A O 1
ATOM 1725 N N . ALA A 1 226 ? 20.592 -0.929 17.722 1.00 87.25 226 ALA A N 1
ATOM 1726 C CA . ALA A 1 226 ? 21.213 0.316 17.274 1.00 87.25 226 ALA A CA 1
ATOM 1727 C C . ALA A 1 226 ? 21.694 1.197 18.437 1.00 87.25 226 ALA A C 1
ATOM 1729 O O . ALA A 1 226 ? 22.827 1.668 18.431 1.00 87.25 226 ALA A O 1
ATOM 1730 N N . GLN A 1 227 ? 20.885 1.357 19.491 1.00 88.69 227 GLN A N 1
ATOM 1731 C CA . GLN A 1 227 ? 21.260 2.129 20.687 1.00 88.69 227 GLN A CA 1
ATOM 1732 C C . GLN A 1 227 ? 22.474 1.551 21.426 1.00 88.69 227 GLN A C 1
ATOM 1734 O O . GLN A 1 227 ? 23.170 2.277 22.133 1.00 88.69 227 GLN A O 1
ATOM 1739 N N . LYS A 1 228 ? 22.739 0.250 21.267 1.00 93.75 228 LYS A N 1
ATOM 1740 C CA . LYS A 1 228 ? 23.928 -0.420 21.811 1.00 93.75 228 LYS A CA 1
ATOM 1741 C C . LYS A 1 228 ? 25.126 -0.405 20.856 1.00 93.75 228 LYS A C 1
ATOM 1743 O O . LYS A 1 228 ? 26.165 -0.965 21.197 1.00 93.75 228 LYS A O 1
ATOM 1748 N N . GLY A 1 229 ? 24.983 0.193 19.673 1.00 89.44 229 GLY A N 1
ATOM 1749 C CA . GLY A 1 229 ? 26.010 0.215 18.633 1.00 89.44 229 GLY A CA 1
ATOM 1750 C C . GLY A 1 229 ? 26.255 -1.144 17.972 1.00 89.44 229 GLY A C 1
ATOM 1751 O O . GLY A 1 229 ? 27.324 -1.357 17.411 1.00 89.44 229 GLY A O 1
ATOM 1752 N N . TRP A 1 230 ? 25.311 -2.087 18.063 1.00 94.06 230 TRP A N 1
ATOM 1753 C CA . TRP A 1 230 ? 25.467 -3.426 17.475 1.00 94.06 230 TRP A CA 1
ATOM 1754 C C . TRP A 1 230 ? 25.162 -3.459 15.977 1.00 94.06 230 TRP A C 1
ATOM 1756 O O . TRP A 1 230 ? 25.635 -4.351 15.279 1.00 94.06 230 TRP A O 1
ATOM 1766 N N . LEU A 1 231 ? 24.363 -2.506 15.494 1.00 89.62 231 LEU A N 1
ATOM 1767 C CA . LEU A 1 231 ? 24.040 -2.327 14.082 1.00 89.62 231 LEU A CA 1
ATOM 1768 C C . LEU A 1 231 ? 23.768 -0.854 13.772 1.00 89.62 231 LEU A C 1
ATOM 1770 O O . LEU A 1 231 ? 23.469 -0.068 14.673 1.00 89.62 231 LEU A O 1
ATOM 1774 N N . ASP A 1 232 ? 23.838 -0.507 12.491 1.00 88.31 232 ASP A N 1
ATOM 1775 C CA . ASP A 1 232 ? 23.338 0.760 11.963 1.00 88.31 232 ASP A CA 1
ATOM 1776 C C . ASP A 1 232 ? 21.823 0.653 11.720 1.00 88.31 232 ASP A C 1
ATOM 1778 O O . ASP A 1 232 ? 21.359 -0.267 11.041 1.00 88.31 232 ASP A O 1
ATOM 1782 N N . TYR A 1 233 ? 21.043 1.559 12.318 1.00 76.38 233 TYR A N 1
ATOM 1783 C CA . TYR A 1 233 ? 19.581 1.470 12.303 1.00 76.38 233 TYR A CA 1
ATOM 1784 C C . TYR A 1 233 ? 18.994 1.635 10.899 1.00 76.38 233 TYR A C 1
ATOM 1786 O O . TYR A 1 233 ? 18.129 0.851 10.507 1.00 76.38 233 TYR A O 1
ATOM 1794 N N . ASP A 1 234 ? 19.461 2.634 10.149 1.00 68.44 234 ASP A N 1
ATOM 1795 C CA . ASP A 1 234 ? 18.896 2.985 8.847 1.00 68.44 234 ASP A CA 1
ATOM 1796 C C . ASP A 1 234 ? 19.216 1.906 7.806 1.00 68.44 234 ASP A C 1
ATOM 1798 O O . ASP A 1 234 ? 18.334 1.498 7.044 1.00 68.44 234 ASP A O 1
ATOM 1802 N N . GLN A 1 235 ? 20.441 1.368 7.822 1.00 61.09 235 GLN A N 1
ATOM 1803 C CA . GLN A 1 235 ? 20.830 0.247 6.963 1.00 61.09 235 GLN A CA 1
ATOM 1804 C C . GLN A 1 235 ? 20.036 -1.020 7.291 1.00 61.09 235 GLN A C 1
ATOM 1806 O O . GLN A 1 235 ? 19.497 -1.653 6.381 1.00 61.09 235 GLN A O 1
ATOM 1811 N N . ALA A 1 236 ? 19.900 -1.368 8.575 1.00 65.44 236 ALA A N 1
ATOM 1812 C CA . ALA A 1 236 ? 19.140 -2.550 8.976 1.00 65.44 236 ALA A CA 1
ATOM 1813 C C . ALA A 1 236 ? 17.645 -2.410 8.646 1.00 65.44 236 ALA A C 1
ATOM 1815 O O . ALA A 1 236 ? 17.016 -3.366 8.184 1.00 65.44 236 ALA A O 1
ATOM 1816 N N . LEU A 1 237 ? 17.065 -1.219 8.830 1.00 72.12 237 LEU A N 1
ATOM 1817 C CA . LEU A 1 237 ? 15.679 -0.943 8.458 1.00 72.12 237 LEU A CA 1
ATOM 1818 C C . LEU A 1 237 ? 15.475 -1.081 6.944 1.00 72.12 237 LEU A C 1
ATOM 1820 O O . LEU A 1 237 ? 14.508 -1.716 6.516 1.00 72.12 237 LEU A O 1
ATOM 1824 N N . LEU A 1 238 ? 16.387 -0.535 6.135 1.00 68.56 238 LEU A N 1
ATOM 1825 C CA . LEU A 1 238 ? 16.339 -0.670 4.680 1.00 68.56 238 LEU A CA 1
ATOM 1826 C C . LEU A 1 238 ? 16.454 -2.137 4.246 1.00 68.56 238 LEU A C 1
ATOM 1828 O O . LEU A 1 238 ? 15.692 -2.582 3.387 1.00 68.56 238 LEU A O 1
ATOM 1832 N N . GLU A 1 239 ? 17.342 -2.911 4.870 1.00 68.25 239 GLU A N 1
ATOM 1833 C CA . GLU A 1 239 ? 17.474 -4.347 4.609 1.00 68.25 239 GLU A CA 1
ATOM 1834 C C . GLU A 1 239 ? 16.177 -5.107 4.931 1.00 68.25 239 GLU A C 1
ATOM 1836 O O . GLU A 1 239 ? 15.738 -5.950 4.141 1.00 68.25 239 GLU A O 1
ATOM 1841 N N . CYS A 1 240 ? 15.495 -4.749 6.024 1.00 75.56 240 CYS A N 1
ATOM 1842 C CA . CYS A 1 240 ? 14.179 -5.297 6.358 1.00 75.56 240 CYS A CA 1
ATOM 1843 C C . CYS A 1 240 ? 13.134 -4.956 5.283 1.00 75.56 240 CYS A C 1
ATOM 1845 O O . CYS A 1 240 ? 12.397 -5.839 4.840 1.00 75.56 240 CYS A O 1
ATOM 1847 N N . MET A 1 241 ? 13.100 -3.706 4.804 1.00 77.94 241 MET A N 1
ATOM 1848 C CA . MET A 1 241 ? 12.195 -3.295 3.719 1.00 77.94 241 MET A CA 1
ATOM 1849 C C . MET A 1 241 ? 12.470 -4.061 2.418 1.00 77.94 241 MET A C 1
ATOM 1851 O O . MET A 1 241 ? 11.535 -4.513 1.751 1.00 77.94 241 MET A O 1
ATOM 1855 N N . ILE A 1 242 ? 13.744 -4.283 2.079 1.00 72.50 242 ILE A N 1
ATOM 1856 C CA . ILE A 1 242 ? 14.146 -5.109 0.931 1.00 72.50 242 ILE A CA 1
ATOM 1857 C C . ILE A 1 242 ? 13.704 -6.563 1.132 1.00 72.50 242 ILE A C 1
ATOM 1859 O O . ILE A 1 242 ? 13.221 -7.193 0.188 1.00 72.50 242 ILE A O 1
ATOM 1863 N N . ALA A 1 243 ? 13.826 -7.106 2.345 1.00 80.31 243 ALA A N 1
ATOM 1864 C CA . ALA A 1 243 ? 13.389 -8.461 2.658 1.00 80.31 243 ALA A CA 1
ATOM 1865 C C . ALA A 1 243 ? 11.869 -8.629 2.486 1.00 80.31 243 ALA A C 1
ATOM 1867 O O . ALA A 1 243 ? 11.438 -9.588 1.841 1.00 80.31 243 ALA A O 1
ATOM 1868 N N . PHE A 1 244 ? 11.069 -7.665 2.956 1.00 84.38 244 PHE A N 1
ATOM 1869 C CA . PHE A 1 244 ? 9.623 -7.620 2.711 1.00 84.38 244 PHE A CA 1
ATOM 1870 C C . PHE A 1 244 ? 9.295 -7.578 1.224 1.00 84.38 244 PHE A C 1
ATOM 1872 O O . PHE A 1 244 ? 8.467 -8.356 0.737 1.00 84.38 244 PHE A O 1
ATOM 1879 N N . LYS A 1 245 ? 9.989 -6.710 0.482 1.00 81.75 245 LYS A N 1
ATOM 1880 C CA . LYS A 1 245 ? 9.783 -6.571 -0.956 1.00 81.75 245 LYS A CA 1
ATOM 1881 C C . LYS A 1 245 ? 10.107 -7.861 -1.706 1.00 81.75 245 LYS A C 1
ATOM 1883 O O . LYS A 1 245 ? 9.302 -8.315 -2.519 1.00 81.75 245 LYS A O 1
ATOM 1888 N N . ARG A 1 246 ? 11.248 -8.482 -1.394 1.00 85.44 246 ARG A N 1
ATOM 1889 C CA . ARG A 1 246 ? 11.704 -9.758 -1.968 1.00 85.44 246 ARG A CA 1
ATOM 1890 C C . ARG A 1 246 ? 10.744 -10.907 -1.658 1.00 85.44 246 ARG A C 1
ATOM 1892 O O . ARG A 1 246 ? 10.502 -11.754 -2.519 1.00 85.44 246 ARG A O 1
ATOM 1899 N N . ALA A 1 247 ? 10.186 -10.926 -0.450 1.00 86.50 247 ALA A N 1
ATOM 1900 C CA . ALA A 1 247 ? 9.195 -11.916 -0.054 1.00 86.50 247 ALA A CA 1
ATOM 1901 C C . ALA A 1 247 ? 7.869 -11.765 -0.811 1.00 86.50 247 ALA A C 1
ATOM 1903 O O . ALA A 1 247 ? 7.106 -12.716 -0.864 1.00 86.50 247 ALA A O 1
ATOM 1904 N N . GLY A 1 248 ? 7.608 -10.625 -1.455 1.00 84.38 248 GLY A N 1
ATOM 1905 C CA . GLY A 1 248 ? 6.426 -10.433 -2.294 1.00 84.38 248 GLY A CA 1
ATOM 1906 C C . GLY A 1 248 ? 5.443 -9.389 -1.777 1.00 84.38 248 GLY A C 1
ATOM 1907 O O . GLY A 1 248 ? 4.367 -9.251 -2.360 1.00 84.38 248 GLY A O 1
ATOM 1908 N N . ALA A 1 249 ? 5.804 -8.631 -0.735 1.00 85.81 249 ALA A N 1
ATOM 1909 C CA . ALA A 1 249 ? 4.982 -7.525 -0.268 1.00 85.81 249 ALA A CA 1
ATOM 1910 C C . ALA A 1 249 ? 4.828 -6.439 -1.355 1.00 85.81 249 ALA A C 1
ATOM 1912 O O . ALA A 1 249 ? 5.777 -6.012 -2.031 1.00 85.81 249 ALA A O 1
ATOM 1913 N N . ASN A 1 250 ? 3.593 -5.990 -1.541 1.00 78.38 250 ASN A N 1
ATOM 1914 C CA . ASN A 1 250 ? 3.216 -4.911 -2.435 1.00 78.38 250 ASN A CA 1
ATOM 1915 C C . ASN A 1 250 ? 3.559 -3.548 -1.801 1.00 78.38 250 ASN A C 1
ATOM 1917 O O . ASN A 1 250 ? 3.458 -3.371 -0.594 1.00 78.38 250 ASN A O 1
ATOM 1921 N N . GLY A 1 251 ? 4.011 -2.603 -2.640 1.00 61.38 251 GLY A N 1
ATOM 1922 C CA . GLY A 1 251 ? 4.571 -1.313 -2.201 1.00 61.38 251 GLY A CA 1
ATOM 1923 C C . GLY A 1 251 ? 5.820 -0.869 -2.982 1.00 61.38 251 GLY A C 1
ATOM 1924 O O . GLY A 1 251 ? 6.860 -0.653 -2.385 1.00 61.38 251 GLY A O 1
ATOM 1925 N N . CYS A 1 252 ? 5.707 -0.737 -4.316 1.00 39.12 252 CYS A N 1
ATOM 1926 C CA . CYS A 1 252 ? 6.694 -0.199 -5.290 1.00 39.12 252 CYS A CA 1
ATOM 1927 C C . CYS A 1 252 ? 7.734 -1.163 -5.916 1.00 39.12 252 CYS A C 1
ATOM 1929 O O . CYS A 1 252 ? 8.517 -1.798 -5.221 1.00 39.12 252 CYS A O 1
ATOM 1931 N N . HIS A 1 253 ? 7.728 -1.246 -7.253 1.00 35.84 253 HIS A N 1
ATOM 1932 C CA . HIS A 1 253 ? 8.906 -1.134 -8.129 1.00 35.84 253 HIS A CA 1
ATOM 1933 C C . HIS A 1 253 ? 8.443 -0.292 -9.319 1.00 35.84 253 HIS A C 1
ATOM 1935 O O . HIS A 1 253 ? 7.403 -0.597 -9.901 1.00 35.84 253 HIS A O 1
ATOM 1941 N N . ILE A 1 254 ? 9.164 0.772 -9.658 1.00 54.78 254 ILE A N 1
ATOM 1942 C CA . ILE A 1 254 ? 8.815 1.631 -10.792 1.00 54.78 254 ILE A CA 1
ATOM 1943 C C . ILE A 1 254 ? 10.022 1.664 -11.728 1.00 54.78 254 ILE A C 1
ATOM 1945 O O . ILE A 1 254 ? 11.137 1.477 -11.269 1.00 54.78 254 ILE A O 1
ATOM 1949 N N . ASN A 1 255 ? 9.737 1.783 -13.020 1.00 72.00 255 ASN A N 1
ATOM 1950 C CA . ASN A 1 255 ? 10.620 1.969 -14.174 1.00 72.00 255 ASN A CA 1
ATOM 1951 C C . ASN A 1 255 ? 10.833 3.488 -14.379 1.00 72.00 255 ASN A C 1
ATOM 1953 O O . ASN A 1 255 ? 9.845 4.203 -14.219 1.00 72.00 255 ASN A O 1
ATOM 1957 N N . PRO A 1 256 ? 12.002 4.028 -14.792 1.00 81.12 256 PRO A N 1
ATOM 1958 C CA . PRO A 1 256 ? 12.225 5.478 -14.819 1.00 81.12 256 PRO A CA 1
ATOM 1959 C C . PRO A 1 256 ? 11.236 6.246 -15.707 1.00 81.12 256 PRO A C 1
ATOM 1961 O O . PRO A 1 256 ? 10.814 7.345 -15.349 1.00 81.12 256 PRO A O 1
ATOM 1964 N N . ALA A 1 257 ? 10.812 5.654 -16.829 1.00 79.25 257 ALA A N 1
ATOM 1965 C CA . ALA A 1 257 ? 9.800 6.234 -17.709 1.00 79.25 257 ALA A CA 1
ATOM 1966 C C . ALA A 1 257 ? 8.417 6.265 -17.032 1.00 79.25 257 ALA A C 1
ATOM 1968 O O . ALA A 1 257 ? 7.706 7.264 -17.097 1.00 79.25 257 ALA A O 1
ATOM 1969 N N . ILE A 1 258 ? 8.066 5.217 -16.285 1.00 80.06 258 ILE A N 1
ATOM 1970 C CA . ILE A 1 258 ? 6.825 5.179 -15.500 1.00 80.06 258 ILE A CA 1
ATOM 1971 C C . ILE A 1 258 ? 6.909 6.123 -14.293 1.00 80.06 258 ILE A C 1
ATOM 1973 O O . ILE A 1 258 ? 5.931 6.795 -13.978 1.00 80.06 258 ILE A O 1
ATOM 1977 N N . SER A 1 259 ? 8.076 6.244 -13.651 1.00 78.38 259 SER A N 1
ATOM 1978 C CA . SER A 1 259 ? 8.323 7.216 -12.580 1.00 78.38 259 SER A CA 1
ATOM 1979 C C . SER A 1 259 ? 8.114 8.640 -13.092 1.00 78.38 259 SER A C 1
ATOM 1981 O O . SER A 1 259 ? 7.506 9.448 -12.396 1.00 78.38 259 SER A O 1
ATOM 1983 N N . LEU A 1 260 ? 8.547 8.942 -14.321 1.00 81.81 260 LEU A N 1
ATOM 1984 C CA . LEU A 1 260 ? 8.298 10.237 -14.952 1.00 81.81 260 LEU A CA 1
ATOM 1985 C C . LEU A 1 260 ? 6.798 10.464 -15.170 1.00 81.81 260 LEU A C 1
ATOM 1987 O O . LEU A 1 260 ? 6.289 11.526 -14.822 1.00 81.81 260 LEU A O 1
ATOM 1991 N N . GLY A 1 261 ? 6.074 9.464 -15.675 1.00 80.31 261 GLY A N 1
ATOM 1992 C CA . GLY A 1 261 ? 4.620 9.554 -15.813 1.00 80.31 261 GLY A CA 1
ATOM 1993 C C . GLY A 1 261 ? 3.910 9.823 -14.482 1.00 80.31 261 GLY A C 1
ATOM 1994 O O . GLY A 1 261 ? 3.058 10.703 -14.415 1.00 80.31 261 GLY A O 1
ATOM 1995 N N . MET A 1 262 ? 4.323 9.146 -13.405 1.00 75.50 262 MET A N 1
ATOM 1996 C CA . MET A 1 262 ? 3.801 9.371 -12.049 1.00 75.50 262 MET A CA 1
ATOM 1997 C C . MET A 1 262 ? 4.111 10.775 -11.512 1.00 75.50 262 MET A C 1
ATOM 1999 O O . MET A 1 262 ? 3.290 11.353 -10.803 1.00 75.50 262 MET A O 1
ATOM 2003 N N . LEU A 1 263 ? 5.282 11.333 -11.837 1.00 79.69 263 LEU A N 1
ATOM 2004 C CA . LEU A 1 263 ? 5.632 12.712 -11.484 1.00 79.69 263 LEU A CA 1
ATOM 2005 C C . LEU A 1 263 ? 4.703 13.702 -12.202 1.00 79.69 263 LEU A C 1
ATOM 2007 O O . LEU A 1 263 ? 4.185 14.628 -11.583 1.00 79.69 263 LEU A O 1
ATOM 2011 N N . LEU A 1 264 ? 4.453 13.483 -13.496 1.00 81.25 264 LEU A N 1
ATOM 2012 C CA . LEU A 1 264 ? 3.613 14.351 -14.332 1.00 81.25 264 LEU A CA 1
ATOM 2013 C C . LEU A 1 264 ? 2.121 14.297 -13.969 1.00 81.25 264 LEU A C 1
ATOM 2015 O O . LEU A 1 264 ? 1.386 15.246 -14.254 1.00 81.25 264 LEU A O 1
ATOM 2019 N N . THR A 1 265 ? 1.663 13.209 -13.350 1.00 76.69 265 THR A N 1
ATOM 2020 C CA . THR A 1 265 ? 0.301 13.088 -12.810 1.00 76.69 265 THR A CA 1
ATOM 2021 C C . THR A 1 265 ? 0.190 13.515 -11.347 1.00 76.69 265 THR A C 1
ATOM 2023 O O . THR A 1 265 ? -0.905 13.479 -10.801 1.00 76.69 265 THR A O 1
ATOM 2026 N N . GLY A 1 266 ? 1.287 13.936 -10.705 1.00 71.50 266 GLY A N 1
ATOM 2027 C CA . GLY A 1 266 ? 1.292 14.375 -9.305 1.00 71.50 266 GLY A CA 1
ATOM 2028 C C . GLY A 1 266 ? 1.290 13.242 -8.270 1.00 71.50 266 GLY A C 1
ATOM 2029 O O . GLY A 1 266 ? 1.195 13.516 -7.077 1.00 71.50 266 GLY A O 1
ATOM 2030 N N . ASN A 1 267 ? 1.446 11.985 -8.698 1.00 59.41 267 ASN A N 1
ATOM 2031 C CA . ASN A 1 267 ? 1.464 10.812 -7.816 1.00 59.41 267 ASN A CA 1
ATOM 2032 C C . ASN A 1 267 ? 2.794 10.647 -7.056 1.00 59.41 267 ASN A C 1
ATOM 2034 O O . ASN A 1 267 ? 2.835 9.962 -6.037 1.00 59.41 267 ASN A O 1
ATOM 2038 N N . ILE A 1 268 ? 3.886 11.262 -7.532 1.00 66.00 268 ILE A N 1
ATOM 2039 C CA . ILE A 1 268 ? 5.166 11.361 -6.810 1.00 66.00 268 ILE A CA 1
ATOM 2040 C C . ILE A 1 268 ? 5.751 12.776 -6.934 1.00 66.00 268 ILE A C 1
ATOM 2042 O O . ILE A 1 268 ? 5.572 13.438 -7.953 1.00 66.00 268 ILE A O 1
ATOM 2046 N N . LYS A 1 269 ? 6.485 13.246 -5.915 1.00 73.19 269 LYS A N 1
ATOM 2047 C CA . LYS A 1 269 ? 7.173 14.554 -5.931 1.00 73.19 269 LYS A CA 1
ATOM 2048 C C . LYS A 1 269 ? 8.557 14.461 -6.585 1.00 73.19 269 LYS A C 1
ATOM 2050 O O . LYS A 1 269 ? 9.179 13.400 -6.593 1.00 73.19 269 LYS A O 1
ATOM 2055 N N . LEU A 1 270 ? 9.084 15.595 -7.055 1.00 78.12 270 LEU A N 1
ATOM 2056 C CA . LEU A 1 270 ? 10.378 15.675 -7.749 1.00 78.12 270 LEU A CA 1
ATOM 2057 C C . LEU A 1 270 ? 11.567 15.066 -6.965 1.00 78.12 270 LEU A C 1
ATOM 2059 O O . LEU A 1 270 ? 12.341 14.330 -7.579 1.00 78.12 270 LEU A O 1
ATOM 2063 N N . PRO A 1 271 ? 11.714 15.265 -5.635 1.00 73.94 271 PRO A N 1
ATOM 2064 C CA . PRO A 1 271 ? 12.794 14.621 -4.880 1.00 73.94 271 PRO A CA 1
ATOM 2065 C C . PRO A 1 271 ? 12.676 13.091 -4.850 1.00 73.94 271 PRO A C 1
ATOM 2067 O O . PRO A 1 271 ? 13.668 12.385 -5.022 1.00 73.94 271 PRO A O 1
ATOM 2070 N N . ALA A 1 272 ? 11.453 12.571 -4.689 1.00 68.19 272 ALA A N 1
ATOM 2071 C CA . ALA A 1 272 ? 11.187 11.135 -4.696 1.00 68.19 272 ALA A CA 1
ATOM 2072 C C . ALA A 1 272 ? 11.429 10.530 -6.086 1.00 68.19 272 ALA A C 1
ATOM 2074 O O . ALA A 1 272 ? 12.025 9.463 -6.192 1.00 68.19 272 ALA A O 1
ATOM 2075 N N . PHE A 1 273 ? 11.038 11.234 -7.154 1.00 79.00 273 PHE A N 1
ATOM 2076 C CA . PHE A 1 273 ? 11.368 10.858 -8.530 1.00 79.00 273 PHE A CA 1
ATOM 2077 C C . PHE A 1 273 ? 12.885 10.725 -8.729 1.00 79.00 273 PHE A C 1
ATOM 2079 O O . PHE A 1 273 ? 13.342 9.681 -9.190 1.00 79.00 273 PHE A O 1
ATOM 2086 N N . GLY A 1 274 ? 13.666 11.732 -8.319 1.00 81.75 274 GLY A N 1
ATOM 2087 C CA . GLY A 1 274 ? 15.128 11.692 -8.417 1.00 81.75 274 GLY A CA 1
ATOM 2088 C C . GLY A 1 274 ? 15.741 10.510 -7.659 1.00 81.75 274 GLY A C 1
ATOM 2089 O O . GLY A 1 274 ? 16.551 9.771 -8.220 1.00 81.75 274 GLY A O 1
ATOM 2090 N N . GLY A 1 275 ? 15.297 10.278 -6.419 1.00 79.00 275 GLY A N 1
ATOM 2091 C CA . GLY A 1 275 ? 15.737 9.137 -5.610 1.00 79.00 275 GLY A CA 1
ATOM 2092 C C . GLY A 1 275 ? 15.381 7.785 -6.235 1.00 79.00 275 GLY A C 1
ATOM 2093 O O . GLY A 1 275 ? 16.229 6.894 -6.306 1.00 79.00 275 GLY A O 1
ATOM 2094 N N . TYR A 1 276 ? 14.157 7.639 -6.755 1.00 75.56 276 TYR A N 1
ATOM 2095 C CA . TYR A 1 276 ? 13.727 6.416 -7.430 1.00 75.56 276 TYR A CA 1
ATOM 2096 C C . TYR A 1 276 ? 14.537 6.136 -8.687 1.00 75.56 276 TYR A C 1
ATOM 2098 O O . TYR A 1 276 ? 14.945 4.993 -8.886 1.00 75.56 276 TYR A O 1
ATOM 2106 N N . VAL A 1 277 ? 14.762 7.142 -9.534 1.00 83.44 277 VAL A N 1
ATOM 2107 C CA . VAL A 1 277 ? 15.554 6.966 -10.755 1.00 83.44 277 VAL A CA 1
ATOM 2108 C C . VAL A 1 277 ? 16.973 6.545 -10.389 1.00 83.44 277 VAL A C 1
ATOM 2110 O O . VAL A 1 277 ? 17.447 5.539 -10.907 1.00 83.44 277 VAL A O 1
ATOM 2113 N N . LEU A 1 278 ? 17.618 7.223 -9.436 1.00 88.88 278 LEU A N 1
ATOM 2114 C CA . LEU A 1 278 ? 18.972 6.870 -9.004 1.00 88.88 278 LEU A CA 1
ATOM 2115 C C . LEU A 1 278 ? 19.062 5.422 -8.499 1.00 88.88 278 LEU A C 1
ATOM 2117 O O . LEU A 1 278 ? 19.928 4.671 -8.946 1.00 88.88 278 LEU A O 1
ATOM 2121 N N . ALA A 1 279 ? 18.145 5.010 -7.620 1.00 81.25 279 ALA A N 1
ATOM 2122 C CA . ALA A 1 279 ? 18.119 3.649 -7.085 1.00 81.25 279 ALA A CA 1
ATOM 2123 C C . ALA A 1 279 ? 17.953 2.592 -8.190 1.00 81.25 279 ALA A C 1
ATOM 2125 O O . ALA A 1 279 ? 18.593 1.541 -8.149 1.00 81.25 279 ALA A O 1
ATOM 2126 N N . GLN A 1 280 ? 17.130 2.875 -9.201 1.00 83.00 280 GLN A N 1
ATOM 2127 C CA . GLN A 1 280 ? 16.928 1.980 -10.341 1.00 83.00 280 GLN A CA 1
ATOM 2128 C C . GLN A 1 280 ? 18.163 1.884 -11.235 1.00 83.00 280 GLN A C 1
ATOM 2130 O O . GLN A 1 280 ? 18.497 0.786 -11.669 1.00 83.00 280 GLN A O 1
ATOM 2135 N N . LEU A 1 281 ? 18.850 3.001 -11.496 1.00 91.00 281 LEU A N 1
ATOM 2136 C CA . LEU A 1 281 ? 20.081 3.004 -12.290 1.00 91.00 281 LEU A CA 1
ATOM 2137 C C . LEU A 1 281 ? 21.187 2.208 -11.587 1.00 91.00 281 LEU A C 1
ATOM 2139 O O . LEU A 1 281 ? 21.807 1.348 -12.208 1.00 91.00 281 LEU A O 1
ATOM 2143 N N . VAL A 1 282 ? 21.376 2.420 -10.280 1.00 91.31 282 VAL A N 1
ATOM 2144 C CA . VAL A 1 282 ? 22.332 1.644 -9.471 1.00 91.31 282 VAL A CA 1
ATOM 2145 C C . VAL A 1 282 ? 21.965 0.160 -9.473 1.00 91.31 282 VAL A C 1
ATOM 2147 O O . VAL A 1 282 ? 22.813 -0.688 -9.747 1.00 91.31 282 VAL A O 1
ATOM 2150 N N . GLY A 1 283 ? 20.692 -0.164 -9.227 1.00 82.69 283 GLY A N 1
ATOM 2151 C CA . GLY A 1 283 ? 20.210 -1.544 -9.248 1.00 82.69 283 GLY A CA 1
ATOM 2152 C C . GLY A 1 283 ? 20.407 -2.223 -10.605 1.00 82.69 283 GLY A C 1
ATOM 2153 O O . GLY A 1 283 ? 20.798 -3.387 -10.653 1.00 82.69 283 GLY A O 1
ATOM 2154 N N . ALA A 1 284 ? 20.199 -1.498 -11.704 1.00 87.81 284 ALA A N 1
ATOM 2155 C CA . ALA A 1 284 ? 20.406 -2.022 -13.047 1.00 87.81 284 ALA A CA 1
ATOM 2156 C C . ALA A 1 284 ? 21.882 -2.283 -13.364 1.00 87.81 284 ALA A C 1
ATOM 2158 O O . ALA A 1 284 ? 22.182 -3.298 -13.985 1.00 87.81 284 ALA A O 1
ATOM 2159 N N . LEU A 1 285 ? 22.804 -1.429 -12.906 1.00 94.25 285 LEU A N 1
ATOM 2160 C CA . LEU A 1 285 ? 24.244 -1.672 -13.049 1.00 94.25 285 LEU A CA 1
ATOM 2161 C C . LEU A 1 285 ? 24.692 -2.900 -12.246 1.00 94.25 285 LEU A C 1
ATOM 2163 O O . LEU A 1 285 ? 25.450 -3.723 -12.756 1.00 94.25 285 LEU A O 1
ATOM 2167 N N . ILE A 1 286 ? 24.180 -3.072 -11.022 1.00 91.75 286 ILE A N 1
ATOM 2168 C CA . ILE A 1 286 ? 24.448 -4.269 -10.207 1.00 91.75 286 ILE A CA 1
ATOM 2169 C C . ILE A 1 286 ? 23.900 -5.523 -10.903 1.00 91.75 286 ILE A C 1
ATOM 2171 O O . ILE A 1 286 ? 24.601 -6.529 -11.004 1.00 91.75 286 ILE A O 1
ATOM 2175 N N . ALA A 1 287 ? 22.667 -5.473 -11.412 1.00 81.81 287 ALA A N 1
ATOM 2176 C CA . ALA A 1 287 ? 22.064 -6.593 -12.132 1.00 81.81 287 ALA A CA 1
ATOM 2177 C C . ALA A 1 287 ? 22.823 -6.920 -13.429 1.00 81.81 287 ALA A C 1
ATOM 2179 O O . ALA A 1 287 ? 23.076 -8.091 -13.705 1.00 81.81 287 ALA A O 1
ATOM 2180 N N . GLY A 1 288 ? 23.233 -5.899 -14.185 1.00 91.12 288 GLY A N 1
ATOM 2181 C CA . GLY A 1 288 ? 24.081 -6.036 -15.368 1.00 91.12 288 GLY A CA 1
ATOM 2182 C C . GLY A 1 288 ? 25.403 -6.725 -15.050 1.00 91.12 288 GLY A C 1
ATOM 2183 O O . GLY A 1 288 ? 25.751 -7.705 -15.705 1.00 91.12 288 GLY A O 1
ATOM 2184 N N . PHE A 1 289 ? 26.079 -6.300 -13.977 1.00 92.56 289 PHE A N 1
ATOM 2185 C CA . PHE A 1 289 ? 27.309 -6.936 -13.506 1.00 92.56 289 PHE A CA 1
ATOM 2186 C C . PHE A 1 289 ? 27.097 -8.425 -13.210 1.00 92.56 289 PHE A C 1
ATOM 2188 O O . PHE A 1 289 ? 27.848 -9.265 -13.704 1.00 92.56 289 PHE A O 1
ATOM 2195 N N . VAL A 1 290 ? 26.048 -8.767 -12.454 1.00 90.94 290 VAL A N 1
ATOM 2196 C CA . VAL A 1 290 ? 25.703 -10.164 -12.146 1.00 90.94 290 VAL A CA 1
ATOM 2197 C C . VAL A 1 290 ? 25.442 -10.966 -13.424 1.00 90.94 290 VAL A C 1
ATOM 2199 O O . VAL A 1 290 ? 25.946 -12.080 -13.557 1.00 90.94 290 VAL A O 1
ATOM 2202 N N . LEU A 1 291 ? 24.703 -10.405 -14.384 1.00 88.50 291 LEU A N 1
ATOM 2203 C CA . LEU A 1 291 ? 24.415 -11.068 -15.656 1.00 88.50 291 LEU A CA 1
ATOM 2204 C C . LEU A 1 291 ? 25.683 -11.317 -16.485 1.00 88.50 291 LEU A C 1
ATOM 2206 O O . LEU A 1 291 ? 25.809 -12.399 -17.050 1.00 88.50 291 LEU A O 1
ATOM 2210 N N . VAL A 1 292 ? 26.637 -10.381 -16.517 1.00 89.50 292 VAL A N 1
ATOM 2211 C CA . VAL A 1 292 ? 27.935 -10.584 -17.190 1.00 89.50 292 VAL A CA 1
ATOM 2212 C C . VAL A 1 292 ? 28.715 -11.720 -16.536 1.00 89.50 292 VAL A C 1
ATOM 2214 O O . VAL A 1 292 ? 29.245 -12.577 -17.239 1.00 89.50 292 VAL A O 1
ATOM 2217 N N . GLN A 1 293 ? 28.755 -11.772 -15.199 1.00 91.62 293 GLN A N 1
ATOM 2218 C CA . GLN A 1 293 ? 29.434 -12.861 -14.485 1.00 91.62 293 GLN A CA 1
ATOM 2219 C C . GLN A 1 293 ? 28.823 -14.228 -14.814 1.00 91.62 293 GLN A C 1
ATOM 2221 O O . GLN A 1 293 ? 29.555 -15.197 -14.998 1.00 91.62 293 GLN A O 1
ATOM 2226 N N . ILE A 1 294 ? 27.494 -14.303 -14.931 1.00 88.62 294 ILE A N 1
ATOM 2227 C CA . ILE A 1 294 ? 26.799 -15.530 -15.342 1.00 88.62 294 ILE A CA 1
ATOM 2228 C C . ILE A 1 294 ? 27.126 -15.872 -16.802 1.00 88.62 294 ILE A C 1
ATOM 2230 O O . ILE A 1 294 ? 27.462 -17.015 -17.109 1.00 88.62 294 ILE A O 1
ATOM 2234 N N . ALA A 1 295 ? 27.036 -14.892 -17.702 1.00 86.81 295 ALA A N 1
ATOM 2235 C CA . ALA A 1 295 ? 27.195 -15.095 -19.136 1.00 86.81 295 ALA A CA 1
ATOM 2236 C C . ALA A 1 295 ? 28.629 -15.489 -19.529 1.00 86.81 295 ALA A C 1
ATOM 2238 O O . ALA A 1 295 ? 28.800 -16.348 -20.389 1.00 86.81 295 ALA A O 1
ATOM 2239 N N . ASN A 1 296 ? 29.645 -14.977 -18.827 1.00 87.06 296 ASN A N 1
ATOM 2240 C CA . ASN A 1 296 ? 31.047 -15.393 -18.981 1.00 87.06 296 ASN A CA 1
ATOM 2241 C C . ASN A 1 296 ? 31.291 -16.878 -18.650 1.00 87.06 296 ASN A C 1
ATOM 2243 O O . ASN A 1 296 ? 32.346 -17.417 -18.976 1.00 87.06 296 ASN A O 1
ATOM 2247 N N . GLY A 1 297 ? 30.328 -17.559 -18.019 1.00 87.00 297 GLY A N 1
ATOM 2248 C CA . GLY A 1 297 ? 30.353 -19.011 -17.853 1.00 87.00 297 GLY A CA 1
ATOM 2249 C C . GLY A 1 297 ? 30.063 -19.791 -19.143 1.00 87.00 297 GLY A C 1
ATOM 2250 O O . GLY A 1 297 ? 30.312 -20.996 -19.187 1.00 87.00 297 GLY A O 1
ATOM 2251 N N . ALA A 1 298 ? 29.542 -19.142 -20.190 1.00 88.94 298 ALA A N 1
ATOM 2252 C CA . ALA A 1 298 ? 29.281 -19.762 -21.483 1.00 88.94 298 ALA A CA 1
ATOM 2253 C C . ALA A 1 298 ? 30.492 -19.595 -22.431 1.00 88.94 298 ALA A C 1
ATOM 2255 O O . ALA A 1 298 ? 30.955 -18.473 -22.626 1.00 88.94 298 ALA A O 1
ATOM 2256 N N . PRO A 1 299 ? 30.974 -20.665 -23.099 1.00 83.69 299 PRO A N 1
ATOM 2257 C CA . PRO A 1 299 ? 32.204 -20.618 -23.905 1.00 83.69 299 PRO A CA 1
ATOM 2258 C C . PRO A 1 299 ? 32.155 -19.668 -25.108 1.00 83.69 299 PRO A C 1
ATOM 2260 O O . PRO A 1 299 ? 33.192 -19.285 -25.637 1.00 83.69 299 PRO A O 1
ATOM 2263 N N . THR A 1 300 ? 30.952 -19.348 -25.583 1.00 84.44 300 THR A N 1
ATOM 2264 C CA . THR A 1 300 ? 30.707 -18.552 -26.793 1.00 84.44 300 THR A CA 1
ATOM 2265 C C . THR A 1 300 ? 30.199 -17.149 -26.480 1.00 84.44 300 THR A C 1
ATOM 2267 O O . THR A 1 300 ? 29.730 -16.462 -27.385 1.00 84.44 300 THR A O 1
ATOM 2270 N N . PHE A 1 301 ? 30.192 -16.749 -25.209 1.00 86.06 301 PHE A N 1
ATOM 2271 C CA . PHE A 1 301 ? 29.705 -15.437 -24.821 1.00 86.06 301 PHE A CA 1
ATOM 2272 C C . PHE A 1 301 ? 30.784 -14.373 -25.014 1.00 86.06 301 PHE A C 1
ATOM 2274 O O . PHE A 1 301 ? 31.923 -14.535 -24.588 1.00 86.06 301 PHE A O 1
ATOM 2281 N N . ASP A 1 302 ? 30.383 -13.267 -25.627 1.00 82.06 302 ASP A N 1
ATOM 2282 C CA . ASP A 1 302 ? 31.191 -12.071 -25.794 1.00 82.06 302 ASP A CA 1
ATOM 2283 C C . ASP A 1 302 ? 30.274 -10.861 -25.598 1.00 82.06 302 ASP A C 1
ATOM 2285 O O . ASP A 1 302 ? 29.282 -10.686 -26.313 1.00 82.06 302 ASP A O 1
ATOM 2289 N N . SER A 1 303 ? 30.575 -10.041 -24.590 1.00 81.06 303 SER A N 1
ATOM 2290 C CA . SER A 1 303 ? 29.768 -8.868 -24.261 1.00 81.06 303 SER A CA 1
ATOM 2291 C C . SER A 1 303 ? 29.835 -7.792 -25.346 1.00 81.06 303 SER A C 1
ATOM 2293 O O . SER A 1 303 ? 28.854 -7.070 -25.531 1.00 81.06 303 SER A O 1
ATOM 2295 N N . SER A 1 304 ? 30.923 -7.741 -26.123 1.00 76.69 304 SER A N 1
ATOM 2296 C CA . SER A 1 304 ? 31.101 -6.775 -27.215 1.00 76.69 304 SER A CA 1
ATOM 2297 C C . SER A 1 304 ? 30.137 -7.007 -28.386 1.00 76.69 304 SER A C 1
ATOM 2299 O O . SER A 1 304 ? 29.857 -6.093 -29.163 1.00 76.69 304 SER A O 1
ATOM 2301 N N . GLN A 1 305 ? 29.514 -8.192 -28.457 1.00 79.81 305 GLN A N 1
ATOM 2302 C CA . GLN A 1 305 ? 28.421 -8.498 -29.392 1.00 79.81 305 GLN A CA 1
ATOM 2303 C C . GLN A 1 305 ? 27.078 -7.872 -28.969 1.00 79.81 305 GLN A C 1
ATOM 2305 O O . GLN A 1 305 ? 26.017 -8.233 -29.477 1.00 79.81 305 GLN A O 1
ATOM 2310 N N . GLY A 1 306 ? 27.104 -6.929 -28.026 1.00 78.31 306 GLY A N 1
ATOM 2311 C CA . GLY A 1 306 ? 25.964 -6.110 -27.644 1.00 78.31 306 GLY A CA 1
ATOM 2312 C C . GLY A 1 306 ? 25.289 -6.520 -26.345 1.00 78.31 306 GLY A C 1
ATOM 2313 O O . GLY A 1 306 ? 24.497 -5.738 -25.847 1.00 78.31 306 GLY A O 1
ATOM 2314 N N . PHE A 1 307 ? 25.555 -7.699 -25.773 1.00 88.75 307 PHE A N 1
ATOM 2315 C CA . PHE A 1 307 ? 25.013 -8.135 -24.470 1.00 88.75 307 PHE A CA 1
ATOM 2316 C C . PHE A 1 307 ? 23.497 -7.876 -24.274 1.00 88.75 307 PHE A C 1
ATOM 2318 O O . PHE A 1 307 ? 23.047 -7.384 -23.243 1.00 88.75 307 PHE A O 1
ATOM 2325 N N . ALA A 1 308 ? 22.683 -8.180 -25.292 1.00 85.94 308 ALA A N 1
ATOM 2326 C CA . ALA A 1 308 ? 21.242 -7.888 -25.302 1.00 85.94 308 ALA A CA 1
ATOM 2327 C C . ALA A 1 308 ? 20.882 -6.399 -25.063 1.00 85.94 308 ALA A C 1
ATOM 2329 O O . ALA A 1 308 ? 19.793 -6.071 -24.566 1.00 85.94 308 ALA A O 1
ATOM 2330 N N . SER A 1 309 ? 21.785 -5.502 -25.457 1.00 91.94 309 SER A N 1
ATOM 2331 C CA . SER A 1 309 ? 21.569 -4.061 -25.501 1.00 91.94 309 SER A CA 1
ATOM 2332 C C . SER A 1 309 ? 20.554 -3.686 -26.558 1.00 91.94 309 SER A C 1
ATOM 2334 O O . SER A 1 309 ? 20.293 -4.415 -27.519 1.00 91.94 309 SER A O 1
ATOM 2336 N N . ASN A 1 310 ? 19.949 -2.532 -26.329 1.00 95.38 310 ASN A N 1
ATOM 2337 C CA . ASN A 1 310 ? 19.012 -1.934 -27.250 1.00 95.38 310 ASN A CA 1
ATOM 2338 C C . ASN A 1 310 ? 19.757 -1.277 -28.410 1.00 95.38 310 ASN A C 1
ATOM 2340 O O . ASN A 1 310 ? 20.816 -0.692 -28.197 1.00 95.38 310 ASN A O 1
ATOM 2344 N N . GLY A 1 311 ? 19.194 -1.356 -29.616 1.00 93.44 311 GLY A N 1
ATOM 2345 C CA . GLY A 1 311 ? 19.824 -0.811 -30.816 1.00 93.44 311 GLY A CA 1
ATOM 2346 C C . GLY A 1 311 ? 18.828 -0.355 -31.879 1.00 93.44 311 GLY A C 1
ATOM 2347 O O . GLY A 1 311 ? 17.700 -0.846 -31.956 1.00 93.44 311 GLY A O 1
ATOM 2348 N N . PHE A 1 312 ? 19.233 0.618 -32.689 1.00 94.06 312 PHE A N 1
ATOM 2349 C CA . PHE A 1 312 ? 18.502 1.110 -33.857 1.00 94.06 312 PHE A CA 1
ATOM 2350 C C . PHE A 1 312 ? 19.422 1.196 -35.082 1.00 94.06 312 PHE A C 1
ATOM 2352 O O . PHE A 1 312 ? 20.649 1.252 -34.954 1.00 94.06 312 PHE A O 1
ATOM 2359 N N . GLY A 1 313 ? 18.832 1.240 -36.281 1.00 92.44 313 GLY A N 1
ATOM 2360 C CA . GLY A 1 313 ? 19.598 1.266 -37.527 1.00 92.44 313 GLY A CA 1
ATOM 2361 C C . GLY A 1 313 ? 20.330 -0.056 -37.742 1.00 92.44 313 GLY A C 1
ATOM 2362 O O . GLY A 1 313 ? 19.717 -1.116 -37.659 1.00 92.44 313 GLY A O 1
ATOM 2363 N N . GLU A 1 314 ? 21.639 0.002 -37.983 1.00 90.38 314 GLU A N 1
ATOM 2364 C CA . GLU A 1 314 ? 22.467 -1.194 -38.197 1.00 90.38 314 GLU A CA 1
ATOM 2365 C C . GLU A 1 314 ? 22.562 -2.110 -36.964 1.00 90.38 314 GLU A C 1
ATOM 2367 O O . GLU A 1 314 ? 22.781 -3.308 -37.115 1.00 90.38 314 GLU A O 1
ATOM 2372 N N . TYR A 1 315 ? 22.319 -1.573 -35.762 1.00 92.88 315 TYR A N 1
ATOM 2373 C CA . TYR A 1 315 ? 22.326 -2.329 -34.503 1.00 92.88 315 TYR A CA 1
ATOM 2374 C C . TYR A 1 315 ? 20.925 -2.760 -34.040 1.00 92.88 315 TYR A C 1
ATOM 2376 O O . TYR A 1 315 ? 20.766 -3.345 -32.968 1.00 92.88 315 TYR A O 1
ATOM 2384 N N . SER A 1 316 ? 19.882 -2.466 -34.824 1.00 93.81 316 SER A N 1
ATOM 2385 C CA . SER A 1 316 ? 18.553 -3.041 -34.600 1.00 93.81 316 SER A CA 1
ATOM 2386 C C . SER A 1 316 ? 18.600 -4.555 -34.852 1.00 93.81 316 SER A C 1
ATOM 2388 O O . SER A 1 316 ? 19.091 -4.955 -35.909 1.00 93.81 316 SER A O 1
ATOM 2390 N N . PRO A 1 317 ? 18.024 -5.408 -33.979 1.00 90.25 317 PRO A N 1
ATOM 2391 C CA . PRO A 1 317 ? 18.008 -6.859 -34.198 1.00 90.25 317 PRO A CA 1
ATOM 2392 C C . PRO A 1 317 ? 17.403 -7.283 -35.546 1.00 90.25 317 PRO A C 1
ATOM 2394 O O . PRO A 1 317 ? 17.830 -8.273 -36.133 1.00 90.25 317 PRO A O 1
ATOM 2397 N N . GLY A 1 318 ? 16.421 -6.527 -36.046 1.00 90.88 318 GLY A N 1
ATOM 2398 C CA . GLY A 1 318 ? 15.781 -6.738 -37.345 1.00 90.88 318 GLY A CA 1
ATOM 2399 C C . GLY A 1 318 ? 16.190 -5.737 -38.428 1.00 90.88 318 GLY A C 1
ATOM 2400 O O . GLY A 1 318 ? 15.539 -5.694 -39.469 1.00 90.88 318 GLY A O 1
ATOM 2401 N N . GLY A 1 319 ? 17.213 -4.906 -38.194 1.00 92.50 319 GLY A N 1
ATOM 2402 C CA . GLY A 1 319 ? 17.676 -3.892 -39.151 1.00 92.50 319 GLY A CA 1
ATOM 2403 C C . GLY A 1 319 ? 16.680 -2.751 -39.398 1.00 92.50 319 GLY A C 1
ATOM 2404 O O . GLY A 1 319 ? 16.631 -2.187 -40.493 1.00 92.50 319 GLY A O 1
ATOM 2405 N N . TYR A 1 320 ? 15.846 -2.419 -38.410 1.00 94.75 320 TYR A N 1
ATOM 2406 C CA . TYR A 1 320 ? 14.830 -1.376 -38.536 1.00 94.75 320 TYR A CA 1
ATOM 2407 C C . TYR A 1 320 ? 15.430 0.035 -38.545 1.00 94.75 320 TYR A C 1
ATOM 2409 O O . TYR A 1 320 ? 16.390 0.355 -37.839 1.00 94.75 320 TYR A O 1
ATOM 2417 N N . SER A 1 321 ? 14.810 0.915 -39.337 1.00 95.75 321 SER A N 1
ATOM 2418 C CA . SER A 1 321 ? 15.226 2.312 -39.458 1.00 95.75 321 SER A CA 1
ATOM 2419 C C . SER A 1 321 ? 15.037 3.083 -38.150 1.00 95.75 321 SER A C 1
ATOM 2421 O O . SER A 1 321 ? 14.168 2.765 -37.336 1.00 95.75 321 SER A O 1
ATOM 2423 N N . PHE A 1 322 ? 15.796 4.170 -37.986 1.00 95.44 322 PHE A N 1
ATOM 2424 C CA . PHE A 1 322 ? 15.674 5.079 -36.841 1.00 95.44 322 PHE A CA 1
ATOM 2425 C C . PHE A 1 322 ? 14.222 5.511 -36.577 1.00 95.44 322 PHE A C 1
ATOM 2427 O O . PHE A 1 322 ? 13.768 5.527 -35.433 1.00 95.44 322 PHE A O 1
ATOM 2434 N N . VAL A 1 323 ? 13.469 5.817 -37.640 1.00 96.12 323 VAL A N 1
ATOM 2435 C CA . VAL A 1 323 ? 12.065 6.242 -37.544 1.00 96.12 323 VAL A CA 1
ATOM 2436 C C . VAL A 1 323 ? 11.181 5.114 -37.011 1.00 96.12 323 VAL A C 1
ATOM 2438 O O . VAL A 1 323 ? 10.374 5.349 -36.114 1.00 96.12 323 VAL A O 1
ATOM 2441 N N . ALA A 1 324 ? 11.351 3.886 -37.509 1.00 95.62 324 ALA A N 1
ATOM 2442 C CA . ALA A 1 324 ? 10.584 2.735 -37.036 1.00 95.62 324 ALA A CA 1
ATOM 2443 C C . ALA A 1 324 ? 10.874 2.432 -35.556 1.00 95.62 324 ALA A C 1
ATOM 2445 O O . ALA A 1 324 ? 9.942 2.246 -34.769 1.00 95.62 324 ALA A O 1
ATOM 2446 N N . CYS A 1 325 ? 12.147 2.471 -35.150 1.00 96.38 325 CYS A N 1
ATOM 2447 C CA . CYS A 1 325 ? 12.550 2.309 -33.752 1.00 96.38 325 CYS A CA 1
ATOM 2448 C C . CYS A 1 325 ? 11.977 3.423 -32.857 1.00 96.38 325 CYS A C 1
ATOM 2450 O O . CYS A 1 325 ? 11.487 3.143 -31.765 1.00 96.38 325 CYS A O 1
ATOM 2452 N N . THR A 1 326 ? 11.975 4.671 -33.341 1.00 96.81 326 THR A N 1
ATOM 2453 C CA . THR A 1 326 ? 11.426 5.839 -32.624 1.00 96.81 326 THR A CA 1
ATOM 2454 C C . THR A 1 326 ? 9.939 5.665 -32.347 1.00 96.81 326 THR A C 1
ATOM 2456 O O . THR A 1 326 ? 9.499 5.791 -31.205 1.00 96.81 326 THR A O 1
ATOM 2459 N N . ILE A 1 327 ? 9.167 5.330 -33.385 1.00 96.75 327 ILE A N 1
ATOM 2460 C CA . ILE A 1 327 ? 7.723 5.100 -33.264 1.00 96.75 327 ILE A CA 1
ATOM 2461 C C . ILE A 1 327 ? 7.455 3.955 -32.285 1.00 96.75 327 ILE A C 1
ATOM 2463 O O . ILE A 1 327 ? 6.590 4.083 -31.424 1.00 96.75 327 ILE A O 1
ATOM 2467 N N . THR A 1 328 ? 8.221 2.868 -32.386 1.00 96.31 328 THR A N 1
ATOM 2468 C CA . THR A 1 328 ? 8.068 1.679 -31.537 1.00 96.31 328 THR A CA 1
ATOM 2469 C C . THR A 1 328 ? 8.268 2.007 -30.058 1.00 96.31 328 THR A C 1
ATOM 2471 O O . THR A 1 328 ? 7.385 1.728 -29.248 1.00 96.31 328 THR A O 1
ATOM 2474 N N . GLU A 1 329 ? 9.385 2.645 -29.694 1.00 96.44 329 GLU A N 1
ATOM 2475 C CA . GLU A 1 329 ? 9.696 2.959 -28.292 1.00 96.44 329 GLU A CA 1
ATOM 2476 C C . GLU A 1 329 ? 8.704 3.957 -27.681 1.00 96.44 329 GLU A C 1
ATOM 2478 O O . GLU A 1 329 ? 8.266 3.772 -26.542 1.00 96.44 329 GLU A O 1
ATOM 2483 N N . ILE A 1 330 ? 8.289 4.978 -28.442 1.00 97.38 330 ILE A N 1
ATOM 2484 C CA . ILE A 1 330 ? 7.290 5.951 -27.979 1.00 97.38 330 ILE A CA 1
ATOM 2485 C C . ILE A 1 330 ? 5.926 5.274 -27.809 1.00 97.38 330 ILE A C 1
ATOM 2487 O O . ILE A 1 330 ? 5.323 5.375 -26.741 1.00 97.38 330 ILE A O 1
ATOM 2491 N N . ALA A 1 331 ? 5.433 4.578 -28.838 1.00 97.06 331 ALA A N 1
ATOM 2492 C CA . ALA A 1 331 ? 4.082 4.020 -28.842 1.00 97.06 331 ALA A CA 1
ATOM 2493 C C . ALA A 1 331 ? 3.905 2.923 -27.787 1.00 97.06 331 ALA A C 1
ATOM 2495 O O . ALA A 1 331 ? 2.912 2.917 -27.058 1.00 97.06 331 ALA A O 1
ATOM 2496 N N . LEU A 1 332 ? 4.876 2.015 -27.664 1.00 96.69 332 LEU A N 1
ATOM 2497 C CA . LEU A 1 332 ? 4.785 0.905 -26.718 1.00 96.69 332 LEU A CA 1
ATOM 2498 C C . LEU A 1 332 ? 5.002 1.361 -25.271 1.00 96.69 332 LEU A C 1
ATOM 2500 O O . LEU A 1 332 ? 4.321 0.867 -24.372 1.00 96.69 332 LEU A O 1
ATOM 2504 N N . THR A 1 333 ? 5.861 2.359 -25.030 1.00 94.94 333 THR A N 1
ATOM 2505 C CA . THR A 1 333 ? 5.967 2.957 -23.690 1.00 94.94 333 THR A CA 1
ATOM 2506 C C . THR A 1 333 ? 4.711 3.756 -23.331 1.00 94.94 333 THR A C 1
ATOM 2508 O O . THR A 1 333 ? 4.261 3.692 -22.187 1.00 94.94 333 THR A O 1
ATOM 2511 N N . ALA A 1 334 ? 4.086 4.445 -24.293 1.00 96.12 334 ALA A N 1
ATOM 2512 C CA . ALA A 1 334 ? 2.803 5.115 -24.078 1.00 96.12 334 ALA A CA 1
ATOM 2513 C C . ALA A 1 334 ? 1.692 4.115 -23.730 1.00 96.12 334 ALA A C 1
ATOM 2515 O O . ALA A 1 334 ? 0.945 4.345 -22.779 1.00 96.12 334 ALA A O 1
ATOM 2516 N N . LEU A 1 335 ? 1.626 2.976 -24.431 1.00 94.94 335 LEU A N 1
ATOM 2517 C CA . LEU A 1 335 ? 0.702 1.883 -24.118 1.00 94.94 335 LEU A CA 1
ATOM 2518 C C . LEU A 1 335 ? 0.914 1.352 -22.694 1.00 94.94 335 LEU A C 1
ATOM 2520 O O . LEU A 1 335 ? -0.055 1.200 -21.944 1.00 94.94 335 LEU A O 1
ATOM 2524 N N . LEU A 1 336 ? 2.170 1.107 -22.300 1.00 91.31 336 LEU A N 1
ATOM 2525 C CA . LEU A 1 336 ? 2.494 0.680 -20.937 1.00 91.31 336 LEU A CA 1
ATOM 2526 C C . LEU A 1 336 ? 2.045 1.722 -19.910 1.00 91.31 336 LEU A C 1
ATOM 2528 O O . LEU A 1 336 ? 1.427 1.369 -18.910 1.00 91.31 336 LEU A O 1
ATOM 2532 N N . MET A 1 337 ? 2.318 3.002 -20.165 1.00 92.25 337 MET A N 1
ATOM 2533 C CA . MET A 1 337 ? 1.970 4.097 -19.262 1.00 92.25 337 MET A CA 1
ATOM 2534 C C . MET A 1 337 ? 0.454 4.258 -19.096 1.00 92.25 337 MET A C 1
ATOM 2536 O O . MET A 1 337 ? -0.023 4.382 -17.968 1.00 92.25 337 MET A O 1
ATOM 2540 N N . VAL A 1 338 ? -0.307 4.207 -20.195 1.00 92.44 338 VAL A N 1
ATOM 2541 C CA . VAL A 1 338 ? -1.778 4.232 -20.159 1.00 92.44 338 VAL A CA 1
ATOM 2542 C C . VAL A 1 338 ? -2.308 3.038 -19.373 1.00 92.44 338 VAL A C 1
ATOM 2544 O O . VAL A 1 338 ? -3.175 3.217 -18.525 1.00 92.44 338 VAL A O 1
ATOM 2547 N N . THR A 1 339 ? -1.753 1.843 -19.598 1.00 89.00 339 THR A N 1
ATOM 2548 C CA . THR A 1 339 ? -2.141 0.633 -18.858 1.00 89.00 339 THR A CA 1
ATOM 2549 C C . THR A 1 339 ? -1.884 0.806 -17.364 1.00 89.00 339 THR A C 1
ATOM 2551 O O . THR A 1 339 ? -2.778 0.563 -16.559 1.00 89.00 339 THR A O 1
ATOM 2554 N N . VAL A 1 340 ? -0.698 1.290 -16.980 1.00 81.38 340 VAL A N 1
ATOM 2555 C CA . VAL A 1 340 ? -0.365 1.559 -15.574 1.00 81.38 340 VAL A CA 1
ATOM 2556 C C . VAL A 1 340 ? -1.373 2.535 -14.968 1.00 81.38 340 VAL A C 1
ATOM 2558 O O . VAL A 1 340 ? -1.987 2.196 -13.961 1.00 81.38 340 VAL A O 1
ATOM 2561 N N . LEU A 1 341 ? -1.614 3.690 -15.595 1.00 82.75 341 LEU A N 1
ATOM 2562 C CA . LEU A 1 341 ? -2.546 4.693 -15.067 1.00 82.75 341 LEU A CA 1
ATOM 2563 C C . LEU A 1 341 ? -3.980 4.162 -14.960 1.00 82.75 341 LEU A C 1
ATOM 2565 O O . LEU A 1 341 ? -4.592 4.278 -13.898 1.00 82.75 341 LEU A O 1
ATOM 2569 N N . ALA A 1 342 ? -4.480 3.503 -16.006 1.00 84.19 342 ALA A N 1
ATOM 2570 C CA . ALA A 1 342 ? -5.817 2.918 -16.016 1.00 84.19 342 ALA A CA 1
ATOM 2571 C C . ALA A 1 342 ? -5.989 1.870 -14.905 1.00 84.19 342 ALA A C 1
ATOM 2573 O O . ALA A 1 342 ? -7.021 1.842 -14.242 1.00 84.19 342 ALA A O 1
ATOM 2574 N N . THR A 1 343 ? -4.961 1.055 -14.647 1.00 77.56 343 THR A N 1
ATOM 2575 C CA . THR A 1 343 ? -4.989 0.027 -13.589 1.00 77.56 343 THR A CA 1
ATOM 2576 C C . THR A 1 343 ? -4.812 0.573 -12.172 1.00 77.56 343 THR A C 1
ATOM 2578 O O . THR A 1 343 ? -5.050 -0.152 -11.209 1.00 77.56 343 THR A O 1
ATOM 2581 N N . THR A 1 344 ? -4.393 1.835 -12.030 1.00 67.06 344 THR A N 1
ATOM 2582 C CA . THR A 1 344 ? -4.261 2.511 -10.726 1.00 67.06 344 THR A CA 1
ATOM 2583 C C . THR A 1 344 ? -5.518 3.268 -10.300 1.00 67.06 344 THR A C 1
ATOM 2585 O O . THR A 1 344 ? -5.574 3.779 -9.182 1.00 67.06 344 THR A O 1
ATOM 2588 N N . LYS A 1 345 ? -6.539 3.336 -11.162 1.00 68.69 345 LYS A N 1
ATOM 2589 C CA . LYS A 1 345 ? -7.827 3.946 -10.825 1.00 68.69 345 LYS A CA 1
ATOM 2590 C C . LYS A 1 345 ? -8.612 3.087 -9.838 1.00 68.69 345 LYS A C 1
ATOM 2592 O O . LYS A 1 345 ? -8.618 1.865 -9.946 1.00 68.69 345 LYS A O 1
ATOM 2597 N N . LYS A 1 346 ? -9.370 3.743 -8.952 1.00 56.84 346 LYS A N 1
ATOM 2598 C CA . LYS A 1 346 ? -10.289 3.079 -8.008 1.00 56.84 346 LYS A CA 1
ATOM 2599 C C . LYS A 1 346 ? -11.360 2.230 -8.706 1.00 56.84 346 LYS A C 1
ATOM 2601 O O . LYS A 1 346 ? -11.765 1.213 -8.166 1.00 56.84 346 LYS A O 1
ATOM 2606 N N . SER A 1 347 ? -11.791 2.628 -9.906 1.00 67.94 347 SER A N 1
ATOM 2607 C CA . SER A 1 347 ? -12.795 1.910 -10.703 1.00 67.94 347 SER A CA 1
ATOM 2608 C C . SER A 1 347 ? -12.257 0.665 -11.416 1.00 67.94 347 SER A C 1
ATOM 2610 O O . SER A 1 347 ? -13.039 -0.106 -11.973 1.00 67.94 347 SER A O 1
ATOM 2612 N N . PHE A 1 348 ? -10.937 0.455 -11.436 1.00 68.94 348 PHE A N 1
ATOM 2613 C CA . PHE A 1 348 ? -10.351 -0.723 -12.061 1.00 68.94 348 PHE A CA 1
ATOM 2614 C C . PHE A 1 348 ? -10.551 -1.955 -11.175 1.00 68.94 348 PHE A C 1
ATOM 2616 O O . PHE A 1 348 ? -10.401 -1.877 -9.959 1.00 68.94 348 PHE A O 1
ATOM 2623 N N . ALA A 1 349 ? -10.852 -3.103 -11.790 1.00 67.06 349 ALA A N 1
ATOM 2624 C CA . ALA A 1 349 ? -11.111 -4.351 -11.077 1.00 67.06 349 ALA A CA 1
ATOM 2625 C C . ALA A 1 349 ? -9.974 -4.676 -10.076 1.00 67.06 349 ALA A C 1
ATOM 2627 O O . ALA A 1 349 ? -8.829 -4.897 -10.509 1.00 67.06 349 ALA A O 1
ATOM 2628 N N . PRO A 1 350 ? -10.261 -4.716 -8.757 1.00 48.16 350 PRO A N 1
ATOM 2629 C CA . PRO A 1 350 ? -9.256 -4.972 -7.731 1.00 48.16 350 PRO A CA 1
ATOM 2630 C C . PRO A 1 350 ? -8.496 -6.278 -7.988 1.00 48.16 350 PRO A C 1
ATOM 2632 O O . PRO A 1 350 ? -9.051 -7.265 -8.463 1.00 48.16 350 PRO A O 1
ATOM 2635 N N . GLY A 1 351 ? -7.190 -6.280 -7.722 1.00 51.28 351 GLY A N 1
ATOM 2636 C CA . GLY A 1 351 ? -6.327 -7.455 -7.905 1.00 51.28 351 GLY A CA 1
ATOM 2637 C C . GLY A 1 351 ? -5.861 -7.737 -9.343 1.00 51.28 351 GLY A C 1
ATOM 2638 O O . GLY A 1 351 ? -4.826 -8.380 -9.514 1.00 51.28 351 GLY A O 1
ATOM 2639 N N . PHE A 1 352 ? -6.511 -7.195 -10.379 1.00 69.88 352 PHE A N 1
ATOM 2640 C CA . PHE A 1 352 ? -6.137 -7.459 -11.781 1.00 69.88 352 PHE A CA 1
ATOM 2641 C C . PHE A 1 352 ? -5.082 -6.504 -12.354 1.00 69.88 352 PHE A C 1
ATOM 2643 O O . PHE A 1 352 ? -4.521 -6.782 -13.415 1.00 69.88 352 PHE A O 1
ATOM 2650 N N . GLY A 1 353 ? -4.768 -5.396 -11.673 1.00 67.44 353 GLY A N 1
ATOM 2651 C CA . GLY A 1 353 ? -3.855 -4.376 -12.206 1.00 67.44 353 GLY A CA 1
ATOM 2652 C C . GLY A 1 353 ? -2.458 -4.918 -12.532 1.00 67.44 353 GLY A C 1
ATOM 2653 O O . GLY A 1 353 ? -1.908 -4.641 -13.596 1.00 67.44 353 GLY A O 1
ATOM 2654 N N . GLY A 1 354 ? -1.916 -5.786 -11.670 1.00 60.84 354 GLY A N 1
ATOM 2655 C CA . GLY A 1 354 ? -0.633 -6.449 -11.921 1.00 60.84 354 GLY A CA 1
ATOM 2656 C C . GLY A 1 354 ? -0.664 -7.385 -13.135 1.00 60.84 354 GLY A C 1
ATOM 2657 O O . GLY A 1 354 ? 0.303 -7.428 -13.8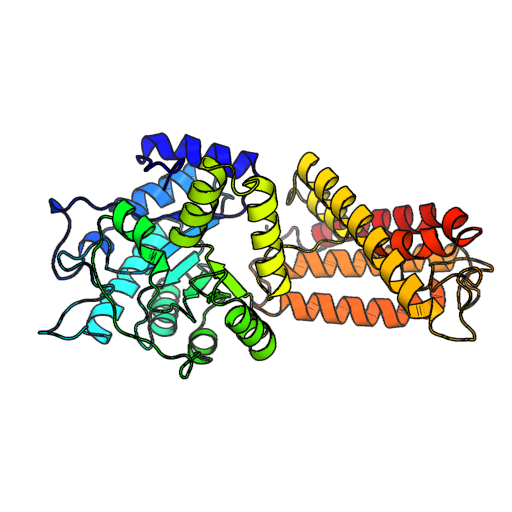93 1.00 60.84 354 GLY A O 1
ATOM 2658 N N . LEU A 1 355 ? -1.781 -8.090 -13.353 1.00 70.38 355 LEU A N 1
ATOM 2659 C CA . LEU A 1 355 ? -1.965 -8.967 -14.510 1.00 70.38 355 LEU A CA 1
ATOM 2660 C C . LEU A 1 355 ? -2.084 -8.159 -15.806 1.00 70.38 355 LEU A C 1
ATOM 2662 O O . LEU A 1 355 ? -1.424 -8.490 -16.785 1.00 70.38 355 LEU A O 1
ATOM 2666 N N . ALA A 1 356 ? -2.865 -7.077 -15.807 1.00 77.81 356 ALA A N 1
ATOM 2667 C CA . ALA A 1 356 ? -3.019 -6.203 -16.968 1.00 77.81 356 ALA A CA 1
ATOM 2668 C C . ALA A 1 356 ? -1.684 -5.558 -17.380 1.00 77.81 356 ALA A C 1
ATOM 2670 O O . ALA A 1 356 ? -1.301 -5.624 -18.550 1.00 77.81 356 ALA A O 1
ATOM 2671 N N . VAL A 1 357 ? -0.929 -5.016 -16.415 1.00 76.44 357 VAL A N 1
ATOM 2672 C CA . VAL A 1 357 ? 0.417 -4.472 -16.666 1.00 76.44 357 VAL A CA 1
ATOM 2673 C C . VAL A 1 357 ? 1.376 -5.570 -17.136 1.00 76.44 357 VAL A C 1
ATOM 2675 O O . VAL A 1 357 ? 2.149 -5.343 -18.064 1.00 76.44 357 VAL A O 1
ATOM 2678 N N . GLY A 1 358 ? 1.310 -6.770 -16.550 1.00 70.06 358 GLY A N 1
ATOM 2679 C CA . GLY A 1 358 ? 2.126 -7.917 -16.957 1.00 70.06 358 GLY A CA 1
ATOM 2680 C C . GLY A 1 358 ? 1.854 -8.374 -18.393 1.00 70.06 358 GLY A C 1
ATOM 2681 O O . GLY A 1 358 ? 2.795 -8.542 -19.165 1.00 70.06 358 GLY A O 1
ATOM 2682 N N . ILE A 1 359 ? 0.582 -8.511 -18.782 1.00 78.81 359 ILE A N 1
ATOM 2683 C CA . ILE A 1 359 ? 0.175 -8.868 -20.151 1.00 78.81 359 ILE A CA 1
ATOM 2684 C C . ILE A 1 359 ? 0.626 -7.793 -21.140 1.00 78.81 359 ILE A C 1
ATOM 2686 O O . ILE A 1 359 ? 1.221 -8.122 -22.166 1.00 78.81 359 ILE A O 1
ATOM 2690 N N . ALA A 1 360 ? 0.396 -6.515 -20.823 1.00 85.06 360 ALA A N 1
ATOM 2691 C CA . ALA A 1 360 ? 0.855 -5.411 -21.659 1.00 85.06 360 ALA A CA 1
ATOM 2692 C C . ALA A 1 360 ? 2.375 -5.468 -21.854 1.00 85.06 360 ALA A C 1
ATOM 2694 O O . ALA A 1 360 ? 2.855 -5.365 -22.981 1.00 85.06 360 ALA A O 1
ATOM 2695 N N . LEU A 1 361 ? 3.132 -5.716 -20.782 1.00 79.25 361 LEU A N 1
ATOM 2696 C CA . LEU A 1 361 ? 4.583 -5.832 -20.848 1.00 79.25 361 LEU A CA 1
ATOM 2697 C C . LEU A 1 361 ? 5.026 -7.020 -21.716 1.00 79.25 361 LEU A C 1
ATOM 2699 O O . LEU A 1 361 ? 5.937 -6.851 -22.523 1.00 79.25 361 LEU A O 1
ATOM 2703 N N . VAL A 1 362 ? 4.377 -8.185 -21.615 1.00 78.75 362 VAL A N 1
ATOM 2704 C CA . VAL A 1 362 ? 4.666 -9.350 -22.477 1.00 78.75 362 VAL A CA 1
ATOM 2705 C C . VAL A 1 362 ? 4.426 -9.016 -23.949 1.00 78.75 362 VAL A C 1
ATOM 2707 O O . VAL A 1 362 ? 5.308 -9.250 -24.774 1.00 78.75 362 VAL A O 1
ATOM 2710 N N . ILE A 1 363 ? 3.274 -8.427 -24.281 1.00 87.94 363 ILE A N 1
ATOM 2711 C CA . ILE A 1 363 ? 2.942 -8.032 -25.659 1.00 87.94 363 ILE A CA 1
ATOM 2712 C C . ILE A 1 363 ? 3.974 -7.034 -26.190 1.00 87.94 363 ILE A C 1
ATOM 2714 O O . ILE A 1 363 ? 4.481 -7.197 -27.298 1.00 87.94 363 ILE A O 1
ATOM 2718 N N . ILE A 1 364 ? 4.329 -6.034 -25.383 1.00 90.44 364 ILE A N 1
ATOM 2719 C CA . ILE A 1 364 ? 5.342 -5.044 -25.745 1.00 90.44 364 ILE A CA 1
ATOM 2720 C C . ILE A 1 364 ? 6.683 -5.721 -26.045 1.00 90.44 364 ILE A C 1
ATOM 2722 O O . ILE A 1 364 ? 7.288 -5.407 -27.063 1.00 90.44 364 ILE A O 1
ATOM 2726 N N . HIS A 1 365 ? 7.139 -6.661 -25.214 1.00 85.25 365 HIS A N 1
ATOM 2727 C CA . HIS A 1 365 ? 8.404 -7.362 -25.454 1.00 85.25 365 HIS A CA 1
ATOM 2728 C C . HIS A 1 365 ? 8.355 -8.208 -26.730 1.00 85.25 365 HIS A C 1
ATOM 2730 O O . HIS A 1 365 ? 9.295 -8.159 -27.521 1.00 85.25 365 HIS A O 1
ATOM 2736 N N . LEU A 1 366 ? 7.257 -8.930 -26.975 1.00 89.12 366 LEU A N 1
ATOM 2737 C CA . LEU A 1 366 ? 7.093 -9.727 -28.195 1.00 89.12 366 LEU A CA 1
ATOM 2738 C C . LEU A 1 366 ? 7.185 -8.872 -29.468 1.00 89.12 366 LEU A C 1
ATOM 2740 O O . LEU A 1 366 ? 7.737 -9.324 -30.468 1.00 89.12 366 LEU A O 1
ATOM 2744 N N . LEU A 1 367 ? 6.678 -7.637 -29.424 1.00 91.38 367 LEU A N 1
ATOM 2745 C CA . LEU A 1 367 ? 6.721 -6.707 -30.553 1.00 91.38 367 LEU A CA 1
ATOM 2746 C C . LEU A 1 367 ? 8.057 -5.959 -30.660 1.00 91.38 367 LEU A C 1
ATOM 2748 O O . LEU A 1 367 ? 8.588 -5.800 -31.756 1.00 91.38 367 LEU A O 1
ATOM 2752 N N . ALA A 1 368 ? 8.599 -5.482 -29.539 1.00 90.00 368 ALA A N 1
ATOM 2753 C CA . ALA A 1 368 ? 9.741 -4.573 -29.522 1.00 90.00 368 ALA A CA 1
ATOM 2754 C C . ALA A 1 368 ? 11.097 -5.283 -29.549 1.00 90.00 368 ALA A C 1
ATOM 2756 O O . ALA A 1 368 ? 12.065 -4.687 -30.021 1.00 90.00 368 ALA A O 1
ATOM 2757 N N . ILE A 1 369 ? 11.205 -6.533 -29.075 1.00 89.38 369 ILE A N 1
ATOM 2758 C CA . ILE A 1 369 ? 12.488 -7.256 -29.076 1.00 89.38 369 ILE A CA 1
ATOM 2759 C C . ILE A 1 369 ? 13.071 -7.360 -30.499 1.00 89.38 369 ILE A C 1
ATOM 2761 O O . ILE A 1 369 ? 14.222 -6.965 -30.680 1.00 89.38 369 ILE A O 1
ATOM 2765 N N . PRO A 1 370 ? 12.312 -7.772 -31.534 1.00 93.38 370 PRO A N 1
ATOM 2766 C CA . PRO A 1 370 ? 12.829 -7.824 -32.904 1.00 93.38 370 PRO A CA 1
ATOM 2767 C C . PRO A 1 370 ? 13.203 -6.457 -33.500 1.00 93.38 370 PRO A C 1
ATOM 2769 O O . PRO A 1 370 ? 13.926 -6.407 -34.490 1.00 93.38 370 PRO A O 1
ATOM 2772 N N . ILE A 1 371 ? 12.700 -5.351 -32.940 1.00 94.88 371 ILE A N 1
ATOM 2773 C CA . ILE A 1 371 ? 12.860 -4.005 -33.510 1.00 94.88 371 ILE A CA 1
ATOM 2774 C C . ILE A 1 371 ? 13.989 -3.244 -32.811 1.00 94.88 371 ILE A C 1
ATOM 2776 O O . ILE A 1 371 ? 14.887 -2.730 -33.470 1.00 94.88 371 ILE A O 1
ATOM 2780 N N . THR A 1 372 ? 13.969 -3.173 -31.483 1.00 94.56 372 THR A N 1
ATOM 2781 C CA . THR A 1 372 ? 14.912 -2.377 -30.677 1.00 94.56 372 THR A CA 1
ATOM 2782 C C . THR A 1 372 ? 15.537 -3.151 -29.525 1.00 94.56 372 THR A C 1
ATOM 2784 O O . THR A 1 372 ? 16.243 -2.567 -28.703 1.00 94.56 372 THR A O 1
ATOM 2787 N N . ASN A 1 373 ? 15.256 -4.450 -29.414 1.00 89.75 373 ASN A N 1
ATOM 2788 C CA . ASN A 1 373 ? 15.524 -5.252 -28.222 1.00 89.75 373 ASN A CA 1
ATOM 2789 C C . ASN A 1 373 ? 14.730 -4.810 -26.971 1.00 89.75 373 ASN A C 1
ATOM 2791 O O . ASN A 1 373 ? 15.138 -5.099 -25.848 1.00 89.75 373 ASN A O 1
ATOM 2795 N N . ALA A 1 374 ? 13.614 -4.096 -27.180 1.00 84.50 374 ALA A N 1
ATOM 2796 C CA . ALA A 1 374 ? 12.663 -3.623 -26.169 1.00 84.50 374 ALA A CA 1
ATOM 2797 C C . ALA A 1 374 ? 13.301 -2.849 -25.002 1.00 84.50 374 ALA A C 1
ATOM 2799 O O . ALA A 1 374 ? 13.636 -3.441 -23.975 1.00 84.50 374 ALA A O 1
ATOM 2800 N N . SER A 1 375 ? 13.451 -1.522 -25.127 1.00 85.25 375 SER A N 1
ATOM 2801 C CA . SER A 1 375 ? 13.896 -0.719 -23.980 1.00 85.25 375 SER A CA 1
ATOM 2802 C C . SER A 1 375 ? 12.762 -0.648 -22.971 1.00 85.25 375 SER A C 1
ATOM 2804 O O . SER A 1 375 ? 12.789 -1.392 -21.990 1.00 85.25 375 SER A O 1
ATOM 2806 N N . VAL A 1 376 ? 11.742 0.190 -23.230 1.00 80.19 376 VAL A N 1
ATOM 2807 C CA . VAL A 1 376 ? 10.543 0.453 -22.390 1.00 80.19 376 VAL A CA 1
ATOM 2808 C C . VAL A 1 376 ? 10.836 0.885 -20.934 1.00 80.19 376 VAL A C 1
ATOM 2810 O O . VAL A 1 376 ? 10.021 1.553 -20.303 1.00 80.19 376 VAL A O 1
ATOM 2813 N N . ASN A 1 377 ? 12.004 0.536 -20.394 1.00 87.94 377 ASN A N 1
ATOM 2814 C CA . ASN A 1 377 ? 12.569 0.783 -19.084 1.00 87.94 377 ASN A CA 1
ATOM 2815 C C . ASN A 1 377 ? 14.029 1.246 -19.258 1.00 87.94 377 ASN A C 1
ATOM 2817 O O . ASN A 1 377 ? 14.934 0.412 -19.360 1.00 87.94 377 ASN A O 1
ATOM 2821 N N . PRO A 1 378 ? 14.277 2.566 -19.214 1.00 91.06 378 PRO A N 1
ATOM 2822 C CA . PRO A 1 378 ? 15.615 3.126 -19.390 1.00 91.06 378 PRO A CA 1
ATOM 2823 C C . PRO A 1 378 ? 16.685 2.577 -18.434 1.00 91.06 378 PRO A C 1
ATOM 2825 O O . PRO A 1 378 ? 17.846 2.450 -18.818 1.00 91.06 378 PRO A O 1
ATOM 2828 N N . ALA A 1 379 ? 16.317 2.203 -17.200 1.00 87.19 379 ALA A N 1
ATOM 2829 C CA . ALA A 1 379 ? 17.279 1.640 -16.253 1.00 87.19 379 ALA A CA 1
ATOM 2830 C C . ALA A 1 379 ? 17.784 0.270 -16.719 1.00 87.19 379 ALA A C 1
ATOM 2832 O O . ALA A 1 379 ? 18.986 0.025 -16.685 1.00 87.19 379 ALA A O 1
ATOM 2833 N N . ARG A 1 380 ? 16.895 -0.592 -17.233 1.00 88.81 380 ARG A N 1
ATOM 2834 C CA . ARG A 1 380 ? 17.287 -1.884 -17.821 1.00 88.81 380 ARG A CA 1
ATOM 2835 C C . ARG A 1 380 ? 18.269 -1.682 -18.971 1.00 88.81 380 ARG A C 1
ATOM 2837 O O . ARG A 1 380 ? 19.265 -2.394 -19.036 1.00 88.81 380 ARG A O 1
ATOM 2844 N N . SER A 1 381 ? 18.003 -0.706 -19.836 1.00 92.25 381 SER A N 1
ATOM 2845 C CA . SER A 1 381 ? 18.825 -0.401 -21.011 1.00 92.25 381 SER A CA 1
ATOM 2846 C C . SER A 1 381 ? 20.237 0.039 -20.622 1.00 92.25 381 SER A C 1
ATOM 2848 O O . SER A 1 381 ? 21.200 -0.439 -21.214 1.00 92.25 381 SER A O 1
ATOM 2850 N N . LEU A 1 382 ? 20.382 0.850 -19.564 1.00 93.88 382 LEU A N 1
ATOM 2851 C CA . LEU A 1 382 ? 21.695 1.179 -18.992 1.00 93.88 382 LEU A CA 1
ATOM 2852 C C . LEU A 1 382 ? 22.421 -0.075 -18.484 1.00 93.88 382 LEU A C 1
ATOM 2854 O O . LEU A 1 382 ? 23.606 -0.243 -18.756 1.00 93.88 382 LEU A O 1
ATOM 2858 N N . GLY A 1 383 ? 21.715 -0.944 -17.756 1.00 90.19 383 GLY A N 1
ATOM 2859 C CA . GLY A 1 383 ? 22.303 -2.127 -17.124 1.00 90.19 383 GLY A CA 1
ATOM 2860 C C . GLY A 1 383 ? 22.970 -3.094 -18.103 1.00 90.19 383 GLY A C 1
ATOM 2861 O O . GLY A 1 383 ? 23.940 -3.739 -17.730 1.00 90.19 383 GLY A O 1
ATOM 2862 N N . VAL A 1 384 ? 22.496 -3.180 -19.348 1.00 90.44 384 VAL A N 1
ATOM 2863 C CA . VAL A 1 384 ? 23.130 -3.999 -20.397 1.00 90.44 384 VAL A CA 1
ATOM 2864 C C . VAL A 1 384 ? 24.107 -3.198 -21.259 1.00 90.44 384 VAL A C 1
ATOM 2866 O O . VAL A 1 384 ? 25.215 -3.668 -21.509 1.00 90.44 384 VAL A O 1
ATOM 2869 N N . ALA A 1 385 ? 23.763 -1.961 -21.634 1.00 93.00 385 ALA A N 1
ATOM 2870 C CA . ALA A 1 385 ? 24.612 -1.133 -22.491 1.00 93.00 385 ALA A CA 1
ATOM 2871 C C . ALA A 1 385 ? 25.965 -0.823 -21.844 1.00 93.00 385 ALA A C 1
ATOM 2873 O O . ALA A 1 385 ? 26.992 -0.860 -22.520 1.00 93.00 385 ALA A O 1
ATOM 2874 N N . PHE A 1 386 ? 25.977 -0.590 -20.527 1.00 94.25 386 PHE A N 1
ATOM 2875 C CA . PHE A 1 386 ? 27.195 -0.266 -19.786 1.00 94.25 386 PHE A CA 1
ATOM 2876 C C . PHE A 1 386 ? 28.274 -1.349 -19.905 1.00 94.25 386 PHE A C 1
ATOM 2878 O O . PHE A 1 386 ? 29.450 -1.019 -19.985 1.00 94.25 386 PHE A O 1
ATOM 2885 N N . PHE A 1 387 ? 27.881 -2.625 -19.949 1.00 91.31 387 PHE A N 1
ATOM 2886 C CA . PHE A 1 387 ? 28.821 -3.747 -20.051 1.00 91.31 387 PHE A CA 1
ATOM 2887 C C . PHE A 1 387 ? 29.015 -4.270 -21.479 1.00 91.31 387 PHE A C 1
ATOM 2889 O O . PHE A 1 387 ? 29.955 -5.023 -21.727 1.00 91.31 387 PHE A O 1
ATOM 2896 N N . ALA A 1 388 ? 28.131 -3.903 -22.408 1.00 89.06 388 ALA A N 1
ATOM 2897 C CA . ALA A 1 388 ? 28.340 -4.137 -23.834 1.00 89.06 388 ALA A CA 1
ATOM 2898 C C . ALA A 1 388 ? 29.419 -3.210 -24.416 1.00 89.06 388 ALA A C 1
ATOM 2900 O O . ALA A 1 388 ? 30.129 -3.603 -25.338 1.00 89.06 388 ALA A O 1
ATOM 2901 N N . GLU A 1 389 ? 29.535 -1.998 -23.855 1.00 84.44 389 GLU A N 1
ATOM 2902 C CA . GLU A 1 389 ? 30.417 -0.922 -24.318 1.00 84.44 389 GLU A CA 1
ATOM 2903 C C . GLU A 1 389 ? 30.158 -0.525 -25.794 1.00 84.44 389 GLU A C 1
ATOM 2905 O O . GLU A 1 389 ? 29.177 -0.937 -26.420 1.00 84.44 389 GLU A O 1
ATOM 2910 N N . GLY A 1 390 ? 30.979 0.377 -26.342 1.00 91.06 390 GLY A N 1
ATOM 2911 C CA . GLY A 1 390 ? 30.920 0.785 -27.751 1.00 91.06 390 GLY A CA 1
ATOM 2912 C C . GLY A 1 390 ? 29.557 1.326 -28.203 1.00 91.06 390 GLY A C 1
ATOM 2913 O O . GLY A 1 390 ? 28.972 2.204 -27.561 1.00 91.06 390 GLY A O 1
ATOM 2914 N N . TRP A 1 391 ? 29.044 0.783 -29.313 1.00 92.56 391 TRP A N 1
ATOM 2915 C CA . TRP A 1 391 ? 27.818 1.245 -29.977 1.00 92.56 391 TRP A CA 1
ATOM 2916 C C . TRP A 1 391 ? 26.593 1.258 -29.050 1.00 92.56 391 TRP A C 1
ATOM 2918 O O . TRP A 1 391 ? 25.726 2.125 -29.174 1.00 92.56 391 TRP A O 1
ATOM 2928 N N . ALA A 1 392 ? 26.523 0.330 -28.091 1.00 92.62 392 ALA A N 1
ATOM 2929 C CA . ALA A 1 392 ? 25.401 0.233 -27.163 1.00 92.62 392 ALA A CA 1
ATOM 2930 C C . ALA A 1 392 ? 25.341 1.448 -26.226 1.00 92.62 392 ALA A C 1
ATOM 2932 O O . ALA A 1 392 ? 24.262 1.979 -25.950 1.00 92.62 392 ALA A O 1
ATOM 2933 N N . MET A 1 393 ? 26.504 1.931 -25.779 1.00 94.12 393 MET A N 1
ATOM 2934 C CA . MET A 1 393 ? 26.608 3.151 -24.977 1.00 94.12 393 MET A CA 1
ATOM 2935 C C . MET A 1 393 ? 26.362 4.408 -25.811 1.00 94.12 393 MET A C 1
ATOM 2937 O O . MET A 1 393 ? 25.688 5.327 -25.341 1.00 94.12 393 MET A O 1
ATOM 2941 N N . GLU A 1 394 ? 26.838 4.440 -27.058 1.00 94.12 394 GLU A N 1
ATOM 2942 C CA . GLU A 1 394 ? 26.601 5.559 -27.980 1.00 94.12 394 GLU A CA 1
ATOM 2943 C C . GLU A 1 394 ? 25.111 5.759 -28.287 1.00 94.12 394 GLU A C 1
ATOM 2945 O O . GLU A 1 394 ? 24.648 6.894 -28.418 1.00 94.12 394 GLU A O 1
ATOM 2950 N N . GLN A 1 395 ? 24.336 4.674 -28.355 1.00 95.38 395 GLN A N 1
ATOM 2951 C CA . GLN A 1 395 ? 22.895 4.730 -28.604 1.00 95.38 395 GLN A CA 1
ATOM 2952 C C . GLN A 1 395 ? 22.042 4.847 -27.331 1.00 95.38 395 GLN A C 1
ATOM 2954 O O . GLN A 1 395 ? 20.835 5.076 -27.429 1.00 95.38 395 GLN A O 1
ATOM 2959 N N . LEU A 1 396 ? 22.625 4.748 -26.131 1.00 95.31 396 LEU A N 1
ATOM 2960 C CA . LEU A 1 396 ? 21.869 4.671 -24.875 1.00 95.31 396 LEU A CA 1
ATOM 2961 C C . LEU A 1 396 ? 20.938 5.872 -24.642 1.00 95.31 396 LEU A C 1
ATOM 2963 O O . LEU A 1 396 ? 19.827 5.703 -24.136 1.00 95.31 396 LEU A O 1
ATOM 2967 N N . TRP A 1 397 ? 21.352 7.079 -25.043 1.00 95.75 397 TRP A N 1
ATOM 2968 C CA . TRP A 1 397 ? 20.543 8.298 -24.898 1.00 95.75 397 TRP A CA 1
ATOM 2969 C C . TRP A 1 397 ? 19.155 8.150 -25.535 1.00 95.75 397 TRP A C 1
ATOM 2971 O O . TRP A 1 397 ? 18.160 8.626 -24.982 1.00 95.75 397 TRP A O 1
ATOM 2981 N N . PHE A 1 398 ? 19.072 7.449 -26.670 1.00 96.31 398 PHE A N 1
ATOM 2982 C CA . PHE A 1 398 ? 17.836 7.234 -27.413 1.00 96.31 398 PHE A CA 1
ATOM 2983 C C . PHE A 1 398 ? 16.841 6.429 -26.575 1.00 96.31 398 PHE A C 1
ATOM 2985 O O . PHE A 1 398 ? 15.659 6.765 -26.494 1.00 96.31 398 PHE A O 1
ATOM 2992 N N . PHE A 1 399 ? 17.344 5.418 -25.869 1.00 95.75 399 PHE A N 1
ATOM 2993 C CA . PHE A 1 399 ? 16.565 4.521 -25.020 1.00 95.75 399 PHE A CA 1
ATOM 2994 C C . PHE A 1 399 ? 16.214 5.108 -23.649 1.00 95.75 399 PHE A C 1
ATOM 2996 O O . PHE A 1 399 ? 15.446 4.495 -22.912 1.00 95.75 399 PHE A O 1
ATOM 3003 N N . PHE A 1 400 ? 16.704 6.310 -23.336 1.00 94.31 400 PHE A N 1
ATOM 3004 C CA . PHE A 1 400 ? 16.170 7.166 -22.275 1.00 94.31 400 PHE A CA 1
ATOM 3005 C C . PHE A 1 400 ? 15.132 8.149 -22.821 1.00 94.31 400 PHE A C 1
ATOM 3007 O O . PHE A 1 400 ? 14.050 8.291 -22.248 1.00 94.31 400 PHE A O 1
ATOM 3014 N N . ALA A 1 401 ? 15.443 8.807 -23.940 1.00 95.69 401 ALA A N 1
ATOM 3015 C CA . ALA A 1 401 ? 14.619 9.866 -24.507 1.00 95.69 401 ALA A CA 1
ATOM 3016 C C . ALA A 1 401 ? 13.279 9.349 -25.054 1.00 95.69 401 ALA A C 1
ATOM 3018 O O . ALA A 1 401 ? 12.230 9.896 -24.714 1.00 95.69 401 ALA A O 1
ATOM 3019 N N . MET A 1 402 ? 13.283 8.286 -25.865 1.00 97.06 402 MET A N 1
ATOM 3020 C CA . MET A 1 402 ? 12.058 7.800 -26.513 1.00 97.06 402 MET A CA 1
ATOM 3021 C C . MET A 1 402 ? 11.056 7.197 -25.519 1.00 97.06 402 MET A C 1
ATOM 3023 O O . MET A 1 402 ? 9.883 7.573 -25.585 1.00 97.06 402 MET A O 1
ATOM 3027 N N . PRO A 1 403 ? 11.461 6.372 -24.530 1.00 95.38 403 PRO A N 1
ATOM 3028 C CA . PRO A 1 403 ? 10.538 5.943 -23.480 1.00 95.38 403 PRO A CA 1
ATOM 3029 C C . PRO A 1 403 ? 10.016 7.101 -22.619 1.00 95.38 403 PRO A C 1
ATOM 3031 O O . PRO A 1 403 ? 8.848 7.093 -22.240 1.00 95.38 403 PRO A O 1
ATOM 3034 N N . ALA A 1 404 ? 10.824 8.133 -22.342 1.00 94.38 404 ALA A N 1
ATOM 3035 C CA . ALA A 1 404 ? 10.350 9.319 -21.622 1.00 94.38 404 ALA A CA 1
ATOM 3036 C C . ALA A 1 404 ? 9.273 10.084 -22.413 1.00 94.38 404 ALA A C 1
ATOM 3038 O O . ALA A 1 404 ? 8.239 10.450 -21.850 1.00 94.38 404 ALA A O 1
ATOM 3039 N N . LEU A 1 405 ? 9.469 10.268 -23.723 1.00 96.88 405 LEU A N 1
ATOM 3040 C CA . LEU A 1 405 ? 8.453 10.840 -24.613 1.00 96.88 405 LEU A CA 1
ATOM 3041 C C . LEU A 1 405 ? 7.196 9.964 -24.675 1.00 96.88 405 LEU A C 1
ATOM 3043 O O . LEU A 1 405 ? 6.084 10.488 -24.622 1.00 96.88 405 LEU A O 1
ATOM 3047 N N . GLY A 1 406 ? 7.360 8.641 -24.726 1.00 96.44 406 GLY A N 1
ATOM 3048 C CA . GLY A 1 406 ? 6.252 7.691 -24.649 1.00 96.44 406 GLY A CA 1
ATOM 3049 C C . GLY A 1 406 ? 5.469 7.806 -23.341 1.00 96.44 406 GLY A C 1
ATOM 3050 O O . GLY A 1 406 ? 4.243 7.849 -23.366 1.00 96.44 406 GLY A O 1
ATOM 3051 N N . ALA A 1 407 ? 6.144 7.950 -22.201 1.00 93.00 407 ALA A N 1
ATOM 3052 C CA . ALA A 1 407 ? 5.484 8.169 -20.916 1.00 93.00 407 ALA A CA 1
ATOM 3053 C C . ALA A 1 407 ? 4.697 9.490 -20.885 1.00 93.00 407 ALA A C 1
ATOM 3055 O O . ALA A 1 407 ? 3.543 9.500 -20.457 1.00 93.00 407 ALA A O 1
ATOM 3056 N N . ILE A 1 408 ? 5.273 10.587 -21.393 1.00 95.88 408 ILE A N 1
ATOM 3057 C CA . ILE A 1 408 ? 4.575 11.878 -21.529 1.00 95.88 408 ILE A CA 1
ATOM 3058 C C . ILE A 1 408 ? 3.325 11.719 -22.403 1.00 95.88 408 ILE A C 1
ATOM 3060 O O . ILE A 1 408 ? 2.236 12.139 -22.007 1.00 95.88 408 ILE A O 1
ATOM 3064 N N . LEU A 1 409 ? 3.461 11.075 -23.566 1.00 96.56 409 LEU A N 1
ATOM 3065 C CA . LEU A 1 409 ? 2.344 10.807 -24.467 1.00 96.56 409 LEU A CA 1
ATOM 3066 C C . LEU A 1 409 ? 1.266 9.961 -23.780 1.00 96.56 409 LEU A C 1
ATOM 3068 O O . LEU A 1 409 ? 0.087 10.283 -23.879 1.00 96.56 409 LEU A O 1
ATOM 3072 N N . GLY A 1 410 ? 1.654 8.920 -23.045 1.00 94.88 410 GLY A N 1
ATOM 3073 C CA . GLY A 1 410 ? 0.722 8.073 -22.308 1.00 94.88 410 GLY A CA 1
ATOM 3074 C C . GLY A 1 410 ? -0.053 8.830 -21.228 1.00 94.88 410 GLY A C 1
ATOM 3075 O O . GLY A 1 410 ? -1.258 8.630 -21.094 1.00 94.88 410 GLY A O 1
ATOM 3076 N N . VAL A 1 411 ? 0.591 9.761 -20.515 1.00 91.25 411 VAL A N 1
ATOM 3077 C CA . VAL A 1 411 ? -0.092 10.660 -19.567 1.00 91.25 411 VAL A CA 1
ATOM 3078 C C . VAL A 1 411 ? -1.106 11.554 -20.286 1.00 91.25 411 VAL A C 1
ATOM 3080 O O . VAL A 1 411 ? -2.235 11.694 -19.816 1.00 91.25 411 VAL A O 1
ATOM 3083 N N . ILE A 1 412 ? -0.728 12.145 -21.425 1.00 93.81 412 ILE A N 1
ATOM 3084 C CA . ILE A 1 412 ? -1.622 12.995 -22.228 1.00 93.81 412 ILE A CA 1
ATOM 3085 C C . ILE A 1 412 ? -2.832 12.190 -22.717 1.00 93.81 412 ILE A C 1
ATOM 3087 O O . ILE A 1 412 ? -3.968 12.618 -22.526 1.00 93.81 412 ILE A O 1
ATOM 3091 N N . LEU A 1 413 ? -2.599 11.012 -23.301 1.00 92.94 413 LEU A N 1
ATOM 3092 C CA . LEU A 1 413 ? -3.656 10.126 -23.792 1.00 92.94 413 LEU A CA 1
ATOM 3093 C C . LEU A 1 413 ? -4.589 9.688 -22.664 1.00 92.94 413 LEU A C 1
ATOM 3095 O O . LEU A 1 413 ? -5.804 9.737 -22.831 1.00 92.94 413 LEU A O 1
ATOM 3099 N N . HIS A 1 414 ? -4.037 9.321 -21.506 1.00 87.75 414 HIS A N 1
ATOM 3100 C CA . HIS A 1 414 ? -4.841 8.964 -20.345 1.00 87.75 414 HIS A CA 1
ATOM 3101 C C . HIS A 1 414 ? -5.748 10.125 -19.917 1.00 87.75 414 HIS A C 1
ATOM 3103 O O . HIS A 1 414 ? -6.944 9.919 -19.732 1.00 87.75 414 HIS A O 1
ATOM 3109 N N . LYS A 1 415 ? -5.220 11.354 -19.828 1.00 85.81 415 LYS A N 1
ATOM 3110 C CA . LYS A 1 415 ? -6.037 12.536 -19.509 1.00 85.81 415 LYS A CA 1
ATOM 3111 C C . LYS A 1 415 ? -7.153 12.750 -20.530 1.00 85.81 415 LYS A C 1
ATOM 3113 O O . LYS A 1 415 ? -8.286 12.959 -20.133 1.00 85.81 415 LYS A O 1
ATOM 3118 N N . ILE A 1 416 ? -6.872 12.642 -21.829 1.00 87.25 416 ILE A N 1
ATOM 3119 C CA . ILE A 1 416 ? -7.889 12.839 -22.878 1.00 87.25 416 ILE A CA 1
ATOM 3120 C C . ILE A 1 416 ? -9.016 11.805 -22.776 1.00 87.25 416 ILE A C 1
ATOM 3122 O O . ILE A 1 416 ? -10.185 12.163 -22.885 1.00 87.25 416 ILE A O 1
ATOM 3126 N N . VAL A 1 417 ? -8.670 10.532 -22.582 1.00 83.44 417 VAL A N 1
ATOM 3127 C CA . VAL A 1 417 ? -9.648 9.434 -22.593 1.00 83.44 417 VAL A CA 1
ATOM 3128 C C . VAL A 1 417 ? -10.473 9.390 -21.304 1.00 83.44 417 VAL A C 1
ATOM 3130 O O . VAL A 1 417 ? -11.629 8.984 -21.340 1.00 83.44 417 VAL A O 1
ATOM 3133 N N . TRP A 1 418 ? -9.906 9.824 -20.176 1.00 73.56 418 TRP A N 1
ATOM 3134 C CA . TRP A 1 418 ? -10.498 9.613 -18.854 1.00 73.56 418 TRP A CA 1
ATOM 3135 C C . TRP A 1 418 ? -10.798 10.887 -18.044 1.00 73.56 418 TRP A C 1
ATOM 3137 O O . TRP A 1 418 ? -11.230 10.765 -16.899 1.00 73.56 418 TRP A O 1
ATOM 3147 N N . CYS A 1 419 ? -10.639 12.090 -18.611 1.00 55.50 419 CYS A N 1
ATOM 3148 C CA . CYS A 1 419 ? -10.976 13.367 -17.952 1.00 55.50 419 CYS A CA 1
ATOM 3149 C C . CYS A 1 419 ? -12.472 13.566 -17.643 1.00 55.50 419 CYS A C 1
ATOM 3151 O O . CYS A 1 419 ? -12.816 14.570 -17.033 1.00 55.50 419 CYS A O 1
ATOM 3153 N N . SER A 1 420 ? -13.372 12.681 -18.079 1.00 45.72 420 SER A N 1
ATOM 3154 C CA . SER A 1 420 ? -14.812 12.812 -17.810 1.00 45.72 420 SER A CA 1
ATOM 3155 C C . SER A 1 420 ? -15.286 12.110 -16.530 1.00 45.72 420 SER A C 1
ATOM 3157 O O . SER A 1 420 ? -16.484 12.119 -16.265 1.00 45.72 420 SER A O 1
ATOM 3159 N N . GLU A 1 421 ? -14.388 11.465 -15.777 1.00 47.31 421 GLU A N 1
ATOM 3160 C CA . GLU A 1 421 ? -14.723 10.656 -14.586 1.00 47.31 421 GLU A CA 1
ATOM 3161 C C . GLU A 1 421 ? -13.988 11.075 -13.296 1.00 47.31 421 GLU A C 1
ATOM 3163 O O . GLU A 1 421 ? -14.188 10.439 -12.261 1.00 47.31 421 GLU A O 1
ATOM 3168 N N . GLU A 1 422 ? -13.132 12.100 -13.348 1.00 39.75 422 GLU A N 1
ATOM 3169 C CA . GLU A 1 422 ? -12.604 12.799 -12.157 1.00 39.75 422 GLU A CA 1
ATOM 3170 C C . GLU A 1 422 ? -13.513 13.979 -11.809 1.00 39.75 422 GLU A C 1
ATOM 3172 O O . GLU A 1 422 ? -13.745 14.195 -10.597 1.00 39.75 422 GLU A O 1
#

Radius of gyration: 24.76 Å; chains: 1; bounding box: 58×43×71 Å

Secondary structure (DSSP, 8-state):
-TT-----TTTHHHHHHHHHHTT-SEEEE-----GGG-BTT-GGGG-TTSHHHHHHHHHHHH-TTSEEEEEE-STTTBSS--SS-EETTEE-HHHHHHHHHHHHHHHHHHT-SEEEE-S--TTHHHHHHHHHHHTT-TTSEEEEEEEE---GGGHHHHHHHT---------GGG--HHHHHTT-SEEEEESSGGGHHHHHHHHHHH-S-EEE---HHHHHHHHHHHHTTSS-HHHHHHHHHHHHHHHT--S----HHHHHHHHHTTSS-HHHHHHHHHHHHHHHHHHHHHHHHHHTTSTT--GGGTTT----GGGSTT---HHHHHHHHHHHHHHHHHHHHHHTSTTSPTT-HHHHHHHHHHHHHHHHHHHHS--SSHHHHHHHHHHH-THHHHHHHHHHHHHHHHHHHHHHHHHHHHTT--

InterPro domains:
  IPR000425 Major intrinsic protein [PR00783] (235-259)
  IPR000425 Major intrinsic protein [PR00783] (272-291)
  IPR000425 Major intrinsic protein [PR00783] (328-346)
  IPR000425 Major intrinsic protein [PR00783] (358-380)
  IPR000425 Major intrinsic protein [PR00783] (397-417)
  IPR001731 Delta-aminolevulinic acid dehydratase [NF006762] (1-251)
  IPR001731 Delta-aminolevulinic acid dehydratase [PF00490] (1-250)
  IPR001731 Delta-aminolevulinic acid dehydratase [PTHR11458] (1-250)
  IPR001731 Delta-aminolevulinic acid dehydratase [SM01004] (1-258)
  IPR013785 Aldolase-type TIM barrel [G3DSA:3.20.20.70] (1-254)
  IPR022357 Major intrinsic protein, conserved site [PS00221] (253-261)
  IPR023271 Aquaporin-like [SSF81338] (236-418)
  IPR030656 Delta-aminolevulinic acid dehydratase, active site [PS00169] (183-195)